Protein AF-A0AAP6ZP19-F1 (afdb_monomer)

Secondary structure (DSSP, 8-state):
---EEESS-SS---TTGGG-S-GGGSEEEEE-SS-EEEE-TT-S--SHHHHHHHHHHHH-GGGTT-HHHHHHHHIIIIIHHHT--TTTTTTS---HHHHHHHHHHHHHHHHH--SS-HHHHHHHHHHHHHHHT-S--TTS-GGGSPPSEEE-TTT--EEEEEE-GGGTT-SEEEEETTTTEEEEE-TTS-EEEEE-S------S--------------------------------GGG-TT------EEEEEEEE-TTSSEEEEEEEESSPPPP-SS-BSS-SSEEEEEETT--TT-SS--------S---B-----SS-SS----PPPPPPP------EEEE-TTEEEEEEETTTTEEEEEEP-TTSTT--EEEEEETTT-PEEEEEEEPPTTEEEEEE-TTSSEEEEEESSTTSPPEEEETTT-PBPPPPS---EEEEEEEGGGEEEEEETTTTEEEEEESSTT--EEEEEE-SS--SEEEE-TTSSEEEEE-SSEEEEEETTTTEEEEEEE---TTEEEEEE-SSEEEEEETTEEEEEE-S--EEEHHHHHHHH--HHHHHHHHTSTT---SSEEHHHHHHHTT--HHHHHTTTTPEEEEESTT--SGGG--EEEEEEEETTEEEEEEEE-

pLDDT: mean 80.72, std 18.8, range [23.02, 97.94]

Mean predicted aligned error: 10.35 Å

Foldseek 3Di:
DQKFFCQLVLLDCDPLRSLQQCSLLG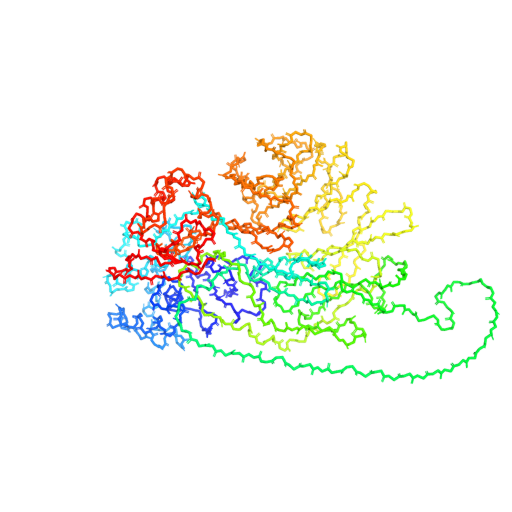KIWDDDPQFIWIAGSPFPDTALLNLQLQLCLLFPQQQLNDSQSSQVVCCVQACVLEVWRSNCCSVPNTDPVLRVQLRVLSSLLSVQPPEPRSSQSSNLSVVVCSVVSHSHCVVPRSNPDDDLKDFQFLQDKFKFWDFDLQLLAWLEWEAQQNNRKIWTQGPLRAIDIAHQSADFDDDDDDDDDDDDDDDDDDDDDDDDDDDDDDDDDDDDLVDDDPPDAQLAWDWRYWYDASNRFKIKTFIAGPDDFDADPFFDPDGLGGIWIWTPLDPPRHPPPDDDNPPDPDHRYDNHHGLRFHHRHDPDDRPDRDPDPRPGAGRDGNFWDDKADLNLVQKIWTWGQNPDDDQAIKIWIARNRRRHTDPAIDHDDPQFDDWEAALNRQWIWTDGPPQADFIWIAGRVRRDTDQGAPHGQFPDWEQAAPQKIWTFHQPQQKIFIWHPDNPIDGPEMDHDPHGFPDKYAASNRQWIWTDDQFWIFIAGNVVRGGSDIDTDHCVQWDDWDHHPFKIWTDGSGIIMIMGNGSLMHRLQRSLLSSDHLVLQVLQQPFPPDDQAKAWQLVSCVRSPRDNVVSVSGRQKIKHFPPSPDGGSVRTQKIWIWGDDPRDIDIRIGGD

Radius of gyration: 27.31 Å; Cα contacts (8 Å, |Δi|>4): 1460; chains: 1; bounding box: 87×60×71 Å

Structure (mmCIF, N/CA/C/O backbone):
data_AF-A0AAP6ZP19-F1
#
_entry.id   AF-A0AAP6ZP19-F1
#
loop_
_atom_site.group_PDB
_atom_site.id
_atom_site.type_symbol
_atom_site.label_atom_id
_atom_site.label_alt_id
_atom_site.label_comp_id
_atom_site.label_asym_id
_atom_site.label_entity_id
_atom_site.label_seq_id
_atom_site.pdbx_PDB_ins_code
_atom_site.Cartn_x
_atom_site.Cartn_y
_atom_site.Cartn_z
_atom_site.occupancy
_atom_site.B_iso_or_equiv
_atom_site.auth_seq_id
_atom_site.auth_comp_id
_atom_site.auth_asym_id
_atom_site.auth_atom_id
_atom_site.pdbx_PDB_model_num
ATOM 1 N N . MET A 1 1 ? -20.876 -13.051 -11.723 1.00 56.28 1 MET A N 1
ATOM 2 C CA . MET A 1 1 ? -20.002 -12.060 -11.061 1.00 56.28 1 MET A CA 1
ATOM 3 C C . MET A 1 1 ? -18.758 -12.800 -10.608 1.00 56.28 1 MET A C 1
ATOM 5 O O . MET A 1 1 ? -18.914 -13.893 -10.078 1.00 56.28 1 MET A O 1
ATOM 9 N N . ALA A 1 2 ? -17.564 -12.291 -10.911 1.00 72.38 2 ALA A N 1
ATOM 10 C CA . ALA A 1 2 ? -16.316 -12.938 -10.509 1.00 72.38 2 ALA A CA 1
ATOM 11 C C . ALA A 1 2 ? -15.982 -12.556 -9.059 1.00 72.38 2 ALA A C 1
ATOM 13 O O . ALA A 1 2 ? -16.102 -11.386 -8.704 1.00 72.38 2 ALA A O 1
ATOM 14 N N . SER A 1 3 ? -15.600 -13.534 -8.235 1.00 81.25 3 SER A N 1
ATOM 15 C CA . SER A 1 3 ? -15.032 -13.285 -6.906 1.00 81.25 3 SER A CA 1
ATOM 16 C C . SER A 1 3 ? -13.611 -12.753 -7.032 1.00 81.25 3 SER A C 1
ATOM 18 O O . SER A 1 3 ? -12.877 -13.224 -7.901 1.00 81.25 3 SER A O 1
ATOM 20 N N . CYS A 1 4 ? -13.193 -11.878 -6.127 1.00 86.94 4 CYS A N 1
ATOM 21 C CA . CYS A 1 4 ? -11.792 -11.482 -5.988 1.00 86.94 4 CYS A CA 1
ATOM 22 C C . CYS A 1 4 ? -11.249 -11.783 -4.596 1.00 86.94 4 CYS A C 1
ATOM 24 O O . CYS A 1 4 ? -12.026 -12.026 -3.669 1.00 86.94 4 CYS A O 1
ATOM 26 N N . ALA A 1 5 ? -9.920 -11.814 -4.493 1.00 82.81 5 ALA A N 1
ATOM 27 C CA . ALA A 1 5 ? -9.209 -11.894 -3.228 1.00 82.81 5 ALA A CA 1
ATOM 28 C C . ALA A 1 5 ? -9.204 -10.498 -2.589 1.00 82.81 5 ALA A C 1
ATOM 30 O O . ALA A 1 5 ? -8.562 -9.608 -3.115 1.00 82.81 5 ALA A O 1
ATOM 31 N N . ASP A 1 6 ? -9.947 -10.314 -1.506 1.00 82.25 6 ASP A N 1
ATOM 32 C CA . ASP A 1 6 ? -9.951 -9.102 -0.677 1.00 82.25 6 ASP A CA 1
ATOM 33 C C . ASP A 1 6 ? -8.736 -9.191 0.257 1.00 82.25 6 ASP A C 1
ATOM 35 O O . ASP A 1 6 ? -8.810 -9.764 1.349 1.00 82.25 6 ASP A O 1
ATOM 39 N N . THR A 1 7 ? -7.566 -8.814 -0.261 1.00 78.50 7 THR A N 1
ATOM 40 C CA . THR A 1 7 ? -6.268 -9.138 0.354 1.00 78.50 7 THR A CA 1
ATOM 41 C C . THR A 1 7 ? -5.864 -8.163 1.446 1.00 78.50 7 THR A C 1
ATOM 43 O O . THR A 1 7 ? -5.177 -8.557 2.389 1.00 78.50 7 THR A O 1
ATOM 46 N N . ASP A 1 8 ? -6.304 -6.914 1.337 1.00 76.62 8 ASP A N 1
ATOM 47 C CA . ASP A 1 8 ? -6.126 -5.866 2.342 1.00 76.62 8 ASP A CA 1
ATOM 48 C C . ASP A 1 8 ? -7.353 -5.707 3.260 1.00 76.62 8 ASP A C 1
ATOM 50 O O . ASP A 1 8 ? -7.314 -4.931 4.223 1.00 76.62 8 ASP A O 1
ATOM 54 N N . LEU A 1 9 ? -8.396 -6.509 3.008 1.00 79.69 9 LEU A N 1
ATOM 55 C CA . LEU A 1 9 ? -9.633 -6.596 3.775 1.00 79.69 9 LEU A CA 1
ATOM 56 C C . LEU A 1 9 ? -10.429 -5.289 3.770 1.00 79.69 9 LEU A C 1
ATOM 58 O O . LEU A 1 9 ? -11.213 -5.049 4.684 1.00 79.69 9 LEU A O 1
ATOM 62 N N . ASP A 1 10 ? -10.229 -4.412 2.790 1.00 78.31 10 ASP A N 1
ATOM 63 C CA . ASP A 1 10 ? -10.921 -3.128 2.735 1.00 78.31 10 ASP A CA 1
ATOM 64 C C . ASP A 1 10 ? -12.354 -3.220 2.194 1.00 78.31 10 ASP A C 1
ATOM 66 O O . ASP A 1 10 ? -13.125 -2.258 2.280 1.00 78.31 10 ASP A O 1
ATOM 70 N N . GLY A 1 11 ? -12.757 -4.399 1.710 1.00 81.44 11 GLY A N 1
ATOM 71 C CA . GLY A 1 11 ? -14.076 -4.615 1.135 1.00 81.44 11 GLY A CA 1
ATOM 72 C C . GLY A 1 11 ? -14.269 -3.933 -0.217 1.00 81.44 11 GLY A C 1
ATOM 73 O O . GLY A 1 11 ? -15.417 -3.744 -0.635 1.00 81.44 11 GLY A O 1
ATOM 74 N N . SER A 1 12 ? -13.176 -3.573 -0.889 1.00 84.88 12 SER A N 1
ATOM 75 C CA . SER A 1 12 ? -13.105 -2.979 -2.216 1.00 84.88 12 SER A CA 1
ATOM 76 C C . SER A 1 12 ? -12.223 -3.828 -3.124 1.00 84.88 12 SER A C 1
ATOM 78 O O . SER A 1 12 ? -11.058 -4.081 -2.888 1.00 84.88 12 SER A O 1
ATOM 80 N N . CYS A 1 13 ? -12.785 -4.239 -4.253 1.00 85.25 13 CYS A N 1
ATOM 81 C CA . CYS A 1 13 ? -12.105 -5.161 -5.149 1.00 85.25 13 CYS A CA 1
ATOM 82 C C . CYS A 1 13 ? -11.262 -4.412 -6.191 1.00 85.25 13 CYS A C 1
ATOM 84 O O . CYS A 1 13 ? -11.792 -3.994 -7.237 1.00 85.25 13 CYS A O 1
ATOM 86 N N . SER A 1 14 ? -9.960 -4.261 -5.946 1.00 82.06 14 SER A N 1
ATOM 87 C CA . SER A 1 14 ? -9.054 -3.601 -6.891 1.00 82.06 14 SER A CA 1
ATOM 88 C C . SER A 1 14 ? -8.878 -4.398 -8.197 1.00 82.06 14 SER A C 1
ATOM 90 O O . SER A 1 14 ? -9.223 -5.577 -8.315 1.00 82.06 14 SER A O 1
ATOM 92 N N . ASN A 1 15 ? -8.338 -3.755 -9.240 1.00 82.88 15 ASN A N 1
ATOM 93 C CA . ASN A 1 15 ? -8.039 -4.451 -10.499 1.00 82.88 15 ASN A CA 1
ATOM 94 C C . ASN A 1 15 ? -6.910 -5.479 -10.356 1.00 82.88 15 ASN A C 1
ATOM 96 O O . ASN A 1 15 ? -6.880 -6.438 -11.126 1.00 82.88 15 ASN A O 1
ATOM 100 N N . TYR A 1 16 ? -6.012 -5.298 -9.387 1.00 84.75 16 TYR A N 1
ATOM 101 C CA . TYR A 1 16 ? -4.920 -6.229 -9.122 1.00 84.75 16 TYR A CA 1
ATOM 102 C C . TYR A 1 16 ? -5.406 -7.472 -8.375 1.00 84.75 16 TYR A C 1
ATOM 104 O O . TYR A 1 16 ? -5.093 -8.591 -8.772 1.00 84.75 16 TYR A O 1
ATOM 112 N N . GLU A 1 17 ? -6.276 -7.304 -7.387 1.00 85.31 17 GLU A N 1
ATOM 113 C CA . GLU A 1 17 ? -6.862 -8.404 -6.609 1.00 85.31 17 GLU A CA 1
ATOM 114 C C . GLU A 1 17 ? -7.722 -9.369 -7.428 1.00 85.31 17 GLU A C 1
ATOM 116 O O . GLU A 1 17 ? -7.786 -10.569 -7.148 1.00 85.31 17 GLU A O 1
ATOM 121 N N . LYS A 1 18 ? -8.353 -8.876 -8.500 1.00 85.00 18 LYS A N 1
ATOM 122 C CA . LYS A 1 18 ? -9.081 -9.717 -9.467 1.00 85.00 18 LYS A CA 1
ATOM 123 C C . LYS A 1 18 ? -8.168 -10.685 -10.225 1.00 85.00 18 LYS A C 1
ATOM 125 O O . LYS A 1 18 ? -8.668 -11.652 -10.791 1.00 85.00 18 LYS A O 1
ATOM 130 N N . GLN A 1 19 ? -6.862 -10.422 -10.263 1.00 80.38 19 GLN A N 1
ATOM 131 C CA . GLN A 1 19 ? -5.875 -11.237 -10.978 1.00 80.38 19 GLN A CA 1
ATOM 132 C C . GLN A 1 19 ? -5.200 -12.285 -10.081 1.00 80.38 19 GLN A C 1
ATOM 134 O O . GLN A 1 19 ? -4.398 -13.088 -10.563 1.00 80.38 19 GLN A O 1
ATOM 139 N N . VAL A 1 20 ? -5.540 -12.326 -8.788 1.00 77.00 20 VAL A N 1
ATOM 140 C CA . VAL A 1 20 ? -5.060 -13.366 -7.874 1.00 77.00 20 VAL A CA 1
ATOM 141 C C . VAL A 1 20 ? -5.710 -14.697 -8.250 1.00 77.00 20 VAL A C 1
ATOM 143 O O . VAL A 1 20 ? -6.898 -14.923 -8.025 1.00 77.00 20 VAL A O 1
ATOM 146 N N . ALA A 1 21 ? -4.915 -15.605 -8.816 1.00 68.25 21 ALA A N 1
ATOM 147 C CA . ALA A 1 21 ? -5.394 -16.910 -9.270 1.00 68.25 21 ALA A CA 1
ATOM 148 C C . ALA A 1 21 ? -5.828 -17.822 -8.106 1.00 68.25 21 ALA A C 1
ATOM 150 O O . ALA A 1 21 ? -6.739 -18.635 -8.256 1.00 68.25 21 ALA A O 1
ATOM 151 N N . VAL A 1 22 ? -5.184 -17.686 -6.940 1.00 67.19 22 VAL A N 1
ATOM 152 C CA . VAL A 1 22 ? -5.427 -18.521 -5.753 1.00 67.19 22 VAL A CA 1
ATOM 153 C C . VAL A 1 22 ? -6.184 -17.726 -4.696 1.00 67.19 22 VAL A C 1
ATOM 155 O O . VAL A 1 22 ? -5.625 -17.285 -3.696 1.00 67.19 22 VAL A O 1
ATOM 158 N N . THR A 1 23 ? -7.486 -17.553 -4.907 1.00 66.81 23 THR A N 1
ATOM 159 C CA . THR A 1 23 ? -8.343 -16.814 -3.965 1.00 66.81 23 THR A CA 1
ATOM 160 C C . THR A 1 23 ? -8.633 -17.585 -2.677 1.00 66.81 23 THR A C 1
ATOM 162 O O . THR A 1 23 ? -9.008 -16.977 -1.686 1.00 66.81 23 THR A O 1
ATOM 165 N N . SER A 1 24 ? -8.427 -18.907 -2.641 1.00 62.12 24 SER A N 1
ATOM 166 C CA . SER A 1 24 ? -8.661 -19.736 -1.445 1.00 62.12 24 SER A CA 1
ATOM 167 C C . SER A 1 24 ? -7.721 -19.428 -0.276 1.00 62.12 24 SER A C 1
ATOM 169 O O . SER A 1 24 ? -7.979 -19.856 0.841 1.00 62.12 24 SER A O 1
ATOM 171 N N . GLY A 1 25 ? -6.601 -18.744 -0.530 1.00 69.31 25 GLY A N 1
ATOM 172 C CA . GLY A 1 25 ? -5.664 -18.316 0.512 1.00 69.31 25 GLY A CA 1
ATOM 173 C C . GLY A 1 25 ? -6.004 -16.966 1.142 1.00 69.31 25 GLY A C 1
ATOM 174 O O . GLY A 1 25 ? -5.326 -16.564 2.083 1.00 69.31 25 GLY A O 1
ATOM 175 N N . TYR A 1 26 ? -7.022 -16.276 0.629 1.00 77.56 26 TYR A N 1
ATOM 176 C CA . TYR A 1 26 ? -7.378 -14.914 1.009 1.00 77.56 26 TYR A CA 1
ATOM 177 C C . TYR A 1 26 ? -8.866 -14.824 1.321 1.00 77.56 26 TYR A C 1
ATOM 179 O O . TYR A 1 26 ? -9.659 -15.661 0.883 1.00 77.56 26 TYR A O 1
ATOM 187 N N . SER A 1 27 ? -9.259 -13.795 2.067 1.00 84.38 27 SER A N 1
ATOM 188 C CA . SER A 1 27 ? -10.669 -13.432 2.131 1.00 84.38 27 SER A CA 1
ATOM 189 C C . SER A 1 27 ? -11.177 -13.117 0.729 1.00 84.38 27 SER A C 1
ATOM 191 O O . SER A 1 27 ? -10.424 -12.722 -0.160 1.00 84.38 27 SER A O 1
ATOM 193 N N . ARG A 1 28 ? -12.460 -13.374 0.494 1.00 87.38 28 ARG A N 1
ATOM 194 C CA . ARG A 1 28 ? -13.063 -13.258 -0.833 1.00 87.38 28 ARG A CA 1
ATOM 195 C C . ARG A 1 28 ? -14.246 -12.326 -0.782 1.00 87.38 28 ARG A C 1
ATOM 197 O O . ARG A 1 28 ? -15.018 -12.381 0.175 1.00 87.38 28 ARG A O 1
ATOM 204 N N . MET A 1 29 ? -14.433 -11.550 -1.841 1.00 90.44 29 MET A N 1
ATOM 205 C CA . MET A 1 29 ? -15.556 -10.627 -1.938 1.00 90.44 29 MET A CA 1
ATOM 206 C C . MET A 1 29 ? -16.238 -10.632 -3.307 1.00 90.44 29 MET A C 1
ATOM 208 O O . MET A 1 29 ? -15.642 -10.991 -4.327 1.00 90.44 29 MET A O 1
ATOM 212 N N . ILE A 1 30 ? -17.511 -10.230 -3.310 1.00 91.62 30 ILE A N 1
ATOM 213 C CA . ILE A 1 30 ? -18.339 -9.974 -4.493 1.00 91.62 30 ILE A CA 1
ATOM 214 C C . ILE A 1 30 ? -19.225 -8.754 -4.202 1.00 91.62 30 ILE A C 1
ATOM 216 O O . ILE A 1 30 ? -19.897 -8.715 -3.175 1.00 91.62 30 ILE A O 1
ATOM 220 N N . ASP A 1 31 ? -19.298 -7.797 -5.128 1.00 90.62 31 ASP A N 1
ATOM 221 C CA . ASP A 1 31 ? -20.371 -6.793 -5.137 1.00 90.62 31 ASP A CA 1
ATOM 222 C C . ASP A 1 31 ? -21.607 -7.374 -5.835 1.00 90.62 31 ASP A C 1
ATOM 224 O O . ASP A 1 31 ? -21.589 -7.627 -7.040 1.00 90.62 31 ASP A O 1
ATOM 228 N N . ALA A 1 32 ? -22.678 -7.600 -5.072 1.00 90.38 32 ALA A N 1
ATOM 229 C CA . ALA A 1 32 ? -23.959 -8.090 -5.559 1.00 90.38 32 ALA A CA 1
ATOM 230 C C . ALA A 1 32 ? -24.995 -6.953 -5.630 1.00 90.38 32 ALA A C 1
ATOM 232 O O . ALA A 1 32 ? -25.891 -6.847 -4.789 1.00 90.38 32 ALA A O 1
ATOM 233 N N . ASN A 1 33 ? -24.908 -6.121 -6.672 1.00 88.69 33 ASN A N 1
ATOM 234 C CA . ASN A 1 33 ? -25.826 -5.001 -6.939 1.00 88.69 33 ASN A CA 1
ATOM 235 C C . ASN A 1 33 ? -25.893 -3.957 -5.801 1.00 88.69 33 ASN A C 1
ATOM 237 O O . ASN A 1 33 ? -26.987 -3.499 -5.426 1.00 88.69 33 ASN A O 1
ATOM 241 N N . GLY A 1 34 ? -24.729 -3.563 -5.279 1.00 88.38 34 GLY A N 1
ATOM 242 C CA . GLY A 1 34 ? -24.568 -2.571 -4.213 1.00 88.38 34 GLY A CA 1
ATOM 243 C C . GLY A 1 34 ? -24.573 -3.162 -2.804 1.00 88.38 34 GLY A C 1
ATOM 244 O O . GLY A 1 34 ? -24.556 -2.419 -1.830 1.00 88.38 34 GLY A O 1
ATOM 245 N N . ALA A 1 35 ? -24.625 -4.486 -2.680 1.00 91.94 35 ALA A N 1
ATOM 246 C CA . ALA A 1 35 ? -24.409 -5.184 -1.423 1.00 91.94 35 ALA A CA 1
ATOM 247 C C . ALA A 1 35 ? -23.089 -5.941 -1.505 1.00 91.94 35 ALA A C 1
ATOM 249 O O . ALA A 1 35 ? -22.943 -6.885 -2.285 1.00 91.94 35 ALA A O 1
ATOM 250 N N . ILE A 1 36 ? -22.137 -5.513 -0.684 1.00 93.38 36 ILE A N 1
ATOM 251 C CA . ILE A 1 36 ? -20.827 -6.139 -0.599 1.00 93.38 36 ILE A CA 1
ATOM 252 C C . ILE A 1 36 ? -20.957 -7.432 0.206 1.00 93.38 36 ILE A C 1
ATOM 254 O O . ILE A 1 36 ? -21.366 -7.420 1.369 1.00 93.38 36 ILE A O 1
ATOM 258 N N . LEU A 1 37 ? -20.647 -8.555 -0.439 1.00 93.62 37 LEU A N 1
ATOM 259 C CA . LEU A 1 37 ? -20.644 -9.879 0.166 1.00 93.62 37 LEU A CA 1
ATOM 260 C C . LEU A 1 37 ? -19.218 -10.351 0.353 1.00 93.62 37 LEU A C 1
ATOM 262 O O . LEU A 1 37 ? -18.432 -10.287 -0.590 1.00 93.62 37 LEU A O 1
ATOM 266 N N . THR A 1 38 ? -18.904 -10.864 1.536 1.00 91.81 38 THR A N 1
ATOM 267 C CA . THR A 1 38 ? -17.556 -11.319 1.860 1.00 91.81 38 THR A CA 1
ATOM 268 C C . THR A 1 38 ? -17.549 -12.696 2.512 1.00 91.81 38 THR A C 1
ATOM 270 O O . THR A 1 38 ? -18.565 -13.230 2.970 1.00 91.81 38 THR A O 1
ATOM 273 N N . SER A 1 39 ? -16.381 -13.322 2.481 1.00 88.94 39 SER A N 1
ATOM 274 C CA . SER A 1 39 ? -16.115 -14.624 3.073 1.00 88.94 39 SER A CA 1
ATOM 275 C C . SER A 1 39 ? -14.689 -14.644 3.606 1.00 88.94 39 SER A C 1
ATOM 277 O O . SER A 1 39 ? -13.784 -14.253 2.866 1.00 88.94 39 SER A O 1
ATOM 279 N N . PRO A 1 40 ? -14.456 -15.202 4.803 1.00 86.81 40 PRO A N 1
ATOM 280 C CA . PRO A 1 40 ? -13.123 -15.602 5.237 1.00 86.81 40 PRO A CA 1
ATOM 281 C C . PRO A 1 40 ? -12.495 -16.590 4.245 1.00 86.81 40 PRO A C 1
ATOM 283 O O . PRO A 1 40 ? -13.223 -17.310 3.549 1.00 86.81 40 PRO A O 1
ATOM 286 N N . ALA A 1 41 ? -11.162 -16.660 4.227 1.00 79.81 41 ALA A N 1
ATOM 287 C CA . ALA A 1 41 ? -10.396 -17.570 3.367 1.00 79.81 41 ALA A CA 1
ATOM 288 C C . ALA A 1 41 ? -10.751 -19.052 3.574 1.00 79.81 41 ALA A C 1
ATOM 290 O O . ALA A 1 41 ? -10.821 -19.827 2.624 1.00 79.81 41 ALA A O 1
ATOM 291 N N . GLU A 1 42 ? -11.006 -19.442 4.824 1.00 77.94 42 GLU A N 1
ATOM 292 C CA . GLU A 1 42 ? -11.289 -20.827 5.212 1.00 77.94 42 GLU A CA 1
ATOM 293 C C . GLU A 1 42 ? -12.693 -21.319 4.835 1.00 77.94 42 GLU A C 1
ATOM 295 O O . GLU A 1 42 ? -12.940 -22.525 4.829 1.00 77.94 42 GLU A O 1
ATOM 300 N N . LEU A 1 43 ? -13.608 -20.414 4.477 1.00 83.12 43 LEU A N 1
ATOM 301 C CA . LEU A 1 43 ? -14.937 -20.787 3.999 1.00 83.12 43 LEU A CA 1
ATOM 302 C C . LEU A 1 43 ? -14.946 -20.871 2.475 1.00 83.12 43 LEU A C 1
ATOM 304 O O . LEU A 1 43 ? -14.302 -20.078 1.798 1.00 83.12 43 LEU A O 1
ATOM 308 N N . SER A 1 44 ? -15.712 -21.812 1.917 1.00 80.12 44 SER A N 1
ATOM 309 C CA . SER A 1 44 ? -15.809 -22.020 0.463 1.00 80.12 44 SER A CA 1
ATOM 310 C C . SER A 1 44 ? -16.928 -21.205 -0.194 1.00 80.12 44 SER A C 1
ATOM 312 O O . SER A 1 44 ? -16.830 -20.862 -1.375 1.00 80.12 44 SER A O 1
ATOM 314 N N . ILE A 1 45 ? -17.927 -20.774 0.577 1.00 86.81 45 ILE A N 1
ATOM 315 C CA . ILE A 1 45 ? -19.124 -20.066 0.105 1.00 86.81 45 ILE A CA 1
ATOM 316 C C . ILE A 1 45 ? -18.996 -18.554 0.337 1.00 86.81 45 ILE A C 1
ATOM 318 O O . ILE A 1 45 ? -18.533 -18.134 1.387 1.00 86.81 45 ILE A O 1
ATOM 322 N N . ILE A 1 46 ? -19.448 -17.741 -0.625 1.00 89.94 46 ILE A N 1
ATOM 323 C CA . ILE A 1 46 ? -19.668 -16.296 -0.447 1.00 89.94 46 ILE A CA 1
ATOM 324 C C . ILE A 1 46 ? -21.181 -16.063 -0.434 1.00 89.94 46 ILE A C 1
ATOM 326 O O . ILE A 1 46 ? -21.874 -16.364 -1.407 1.00 89.94 46 ILE A O 1
ATOM 330 N N . SER A 1 47 ? -21.711 -15.581 0.684 1.00 92.38 47 SER A N 1
ATOM 331 C CA . SER A 1 47 ? -23.139 -15.361 0.907 1.00 92.38 47 SER A CA 1
ATOM 332 C C . SER A 1 47 ? -23.376 -14.237 1.920 1.00 92.38 47 SER A C 1
ATOM 334 O O . SER A 1 47 ? -22.461 -13.869 2.653 1.00 92.38 47 SER A O 1
ATOM 336 N N . PRO A 1 48 ? -24.614 -13.733 2.049 1.00 94.12 48 PRO A N 1
ATOM 337 C CA . PRO A 1 48 ? -24.944 -12.734 3.066 1.00 94.12 48 PRO A CA 1
ATOM 338 C C . PRO A 1 48 ? -24.621 -13.188 4.493 1.00 94.12 48 PRO A C 1
ATOM 340 O O . PRO A 1 48 ? -24.194 -12.383 5.313 1.00 94.12 48 PRO A O 1
ATOM 343 N N . PHE A 1 49 ? -24.767 -14.479 4.796 1.00 94.81 49 PHE A N 1
ATOM 344 C CA . PHE A 1 49 ? -24.461 -15.006 6.125 1.00 94.81 49 PHE A CA 1
ATOM 345 C C . PHE A 1 49 ? -22.962 -15.146 6.372 1.00 94.81 49 PHE A C 1
ATOM 347 O O . PHE A 1 49 ? -22.501 -14.810 7.462 1.00 94.81 49 PHE A O 1
ATOM 354 N N . THR A 1 50 ? -22.185 -15.570 5.369 1.00 93.25 50 THR A N 1
ATOM 355 C CA . THR A 1 50 ? -20.720 -15.582 5.497 1.00 93.25 50 THR A CA 1
ATOM 356 C C . THR A 1 50 ? -20.169 -14.168 5.630 1.00 93.25 50 THR A C 1
ATOM 358 O O . THR A 1 50 ? -19.187 -13.999 6.338 1.00 93.25 50 THR A O 1
ATOM 361 N N . THR A 1 51 ? -20.837 -13.153 5.066 1.00 94.50 51 THR A N 1
ATOM 362 C CA . THR A 1 51 ? -20.513 -11.738 5.304 1.00 94.50 51 THR A CA 1
ATOM 363 C C . THR A 1 51 ? -20.668 -11.365 6.779 1.00 94.50 51 THR A C 1
ATOM 365 O O . THR A 1 51 ? -19.801 -10.696 7.330 1.00 94.50 51 THR A O 1
ATOM 368 N N . LEU A 1 52 ? -21.733 -11.821 7.454 1.00 95.00 52 LEU A N 1
ATOM 369 C CA . LEU A 1 52 ? -21.904 -11.573 8.893 1.00 95.00 52 LEU A CA 1
ATOM 370 C C . LEU A 1 52 ? -20.855 -12.316 9.727 1.00 95.00 52 LEU A C 1
ATOM 372 O O . LEU A 1 52 ? -20.285 -11.732 10.647 1.00 95.00 52 LEU A O 1
ATOM 376 N N . LEU A 1 53 ? -20.562 -13.579 9.382 1.00 93.12 53 LEU A N 1
ATOM 377 C CA . LEU A 1 53 ? -19.477 -14.336 10.015 1.00 93.12 53 LEU A CA 1
ATOM 378 C C . LEU A 1 53 ? -18.138 -13.612 9.843 1.00 93.12 53 LEU A C 1
ATOM 380 O O . LEU A 1 53 ? -17.402 -13.457 10.813 1.00 93.12 53 LEU A O 1
ATOM 384 N N . HIS A 1 54 ? -17.845 -13.140 8.629 1.00 90.88 54 HIS A N 1
ATOM 385 C CA . HIS A 1 54 ? -16.627 -12.406 8.318 1.00 90.88 54 HIS A CA 1
ATOM 386 C C . HIS A 1 54 ? -16.565 -11.086 9.083 1.00 90.88 54 HIS A C 1
ATOM 388 O O . HIS A 1 54 ? -15.530 -10.756 9.643 1.00 90.88 54 HIS A O 1
ATOM 394 N N . SER A 1 55 ? -17.681 -10.365 9.188 1.00 91.12 55 SER A N 1
ATOM 395 C CA . SER A 1 55 ? -17.766 -9.131 9.964 1.00 91.12 55 SER A CA 1
ATOM 396 C C . SER A 1 55 ? -17.515 -9.367 11.455 1.00 91.12 55 SER A C 1
ATOM 398 O O . SER A 1 55 ? -16.782 -8.604 12.070 1.00 91.12 55 SER A O 1
ATOM 400 N N . GLU A 1 56 ? -18.071 -10.409 12.078 1.00 90.44 56 GLU A N 1
ATOM 401 C CA . GLU A 1 56 ? -17.755 -10.713 13.487 1.00 90.44 56 GLU A CA 1
ATOM 402 C C . GLU A 1 56 ? -16.324 -11.214 13.659 1.00 90.44 56 GLU A C 1
ATOM 404 O O . GLU A 1 56 ? -15.658 -10.852 14.632 1.00 90.44 56 GLU A O 1
ATOM 409 N N . MET A 1 57 ? -15.827 -11.999 12.704 1.00 87.50 57 MET A N 1
ATOM 410 C CA . MET A 1 57 ? -14.429 -12.407 12.662 1.00 87.50 57 MET A CA 1
ATOM 411 C C . MET A 1 57 ? -13.540 -11.167 12.651 1.00 87.50 57 MET A C 1
ATOM 413 O O . MET A 1 57 ? -12.653 -11.051 13.483 1.00 87.50 57 MET A O 1
ATOM 417 N N . LEU A 1 58 ? -13.836 -10.199 11.788 1.00 83.81 58 LEU A N 1
ATOM 418 C CA . LEU A 1 58 ? -13.045 -8.994 11.608 1.00 83.81 58 LEU A CA 1
ATOM 419 C C . LEU A 1 58 ? -13.278 -7.932 12.669 1.00 83.81 58 LEU A C 1
ATOM 421 O O . LEU A 1 58 ? -12.369 -7.156 12.866 1.00 83.81 58 LEU A O 1
ATOM 425 N N . TYR A 1 59 ? -14.424 -7.840 13.348 1.00 84.12 59 TYR A N 1
ATOM 426 C CA . TYR A 1 59 ? -14.751 -6.675 14.191 1.00 84.12 59 TYR A CA 1
ATOM 427 C C . TYR A 1 59 ? -15.140 -6.989 15.640 1.00 84.12 59 TYR A C 1
ATOM 429 O O . TYR A 1 59 ? -15.268 -6.067 16.450 1.00 84.12 59 TYR A O 1
ATOM 437 N N . ASN A 1 60 ? -15.317 -8.252 16.021 1.00 84.81 60 ASN A N 1
ATOM 438 C CA . ASN A 1 60 ? -15.638 -8.604 17.399 1.00 84.81 60 ASN A CA 1
ATOM 439 C C . ASN A 1 60 ? -14.396 -9.097 18.161 1.00 84.81 60 ASN A C 1
ATOM 441 O O . ASN A 1 60 ? -14.020 -10.258 18.025 1.00 84.81 60 ASN A O 1
ATOM 445 N N . PRO A 1 61 ? -13.794 -8.288 19.056 1.00 78.00 61 PRO A N 1
ATOM 446 C CA . PRO A 1 61 ? -12.568 -8.682 19.753 1.00 78.00 61 PRO A CA 1
ATOM 447 C C . PRO A 1 61 ? -12.710 -9.983 20.563 1.00 78.00 61 PRO A C 1
ATOM 449 O O . PRO A 1 61 ? -11.711 -10.662 20.794 1.00 78.00 61 PRO A O 1
ATOM 452 N N . SER A 1 62 ? -13.932 -10.364 20.951 1.00 79.56 62 SER A N 1
ATOM 453 C CA . SER A 1 62 ? -14.217 -11.609 21.672 1.00 79.56 62 SER A CA 1
ATOM 454 C C . SER A 1 62 ? -14.108 -12.870 20.802 1.00 79.56 62 SER A C 1
ATOM 456 O O . SER A 1 62 ? -13.985 -13.970 21.343 1.00 79.56 62 SER A O 1
ATOM 458 N N . THR A 1 63 ? -14.146 -12.748 19.470 1.00 81.62 63 THR A N 1
ATOM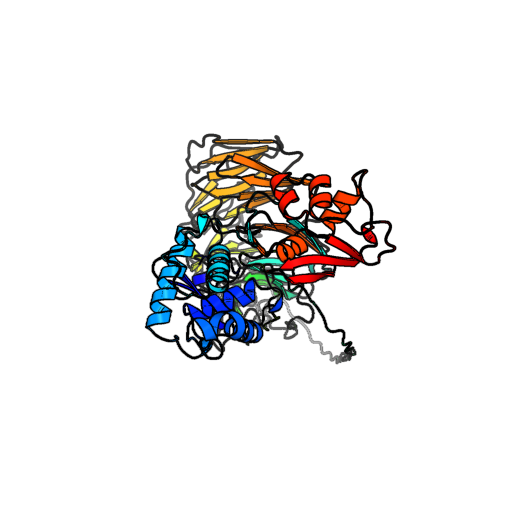 459 C CA . THR A 1 63 ? -14.000 -13.890 18.549 1.00 81.62 63 THR A CA 1
ATOM 460 C C . THR A 1 63 ? -12.542 -14.197 18.238 1.00 81.62 63 THR A C 1
ATOM 462 O O . THR A 1 63 ? -12.258 -15.280 17.733 1.00 81.62 63 THR A O 1
ATOM 465 N N . SER A 1 64 ? -11.610 -13.289 18.555 1.00 77.12 64 SER A N 1
ATOM 466 C CA . SER A 1 64 ? -10.177 -13.451 18.255 1.00 77.12 64 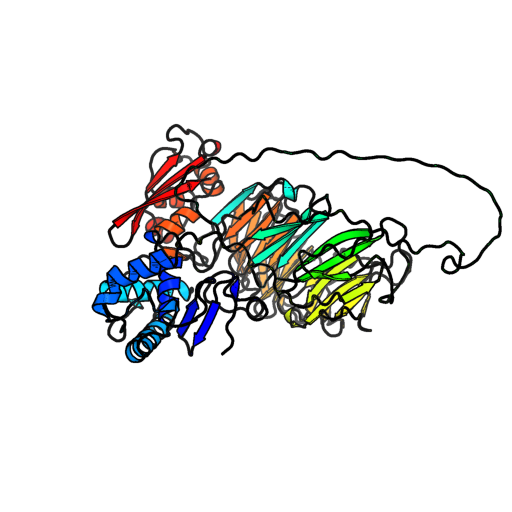SER A CA 1
ATOM 467 C C . SER A 1 64 ? -9.936 -13.875 16.794 1.00 77.12 64 SER A C 1
ATOM 469 O O . SER A 1 64 ? -9.150 -14.785 16.549 1.00 77.12 64 SER A O 1
ATOM 471 N N . GLY A 1 65 ? -10.731 -13.322 15.866 1.00 78.25 65 GLY A N 1
ATOM 472 C CA . GLY A 1 65 ? -10.690 -13.616 14.428 1.00 78.25 65 GLY A CA 1
ATOM 473 C C . GLY A 1 65 ? -10.936 -15.068 14.034 1.00 78.25 65 GLY A C 1
ATOM 474 O O . GLY A 1 65 ? -10.605 -15.457 12.922 1.00 78.25 65 GLY A O 1
ATOM 475 N N . SER A 1 66 ? -11.546 -15.876 14.901 1.00 85.00 66 SER A N 1
ATOM 476 C CA . SER A 1 66 ? -11.964 -17.238 14.559 1.00 85.00 66 SER A CA 1
ATOM 477 C C . SER A 1 66 ? -13.365 -17.241 13.956 1.00 85.00 66 SER A C 1
ATOM 479 O O . SER A 1 66 ? -14.308 -16.689 14.542 1.00 85.00 66 SER A O 1
ATOM 481 N N . VAL A 1 67 ? -13.530 -17.929 12.824 1.00 87.75 67 VAL A N 1
ATOM 482 C CA . VAL A 1 67 ? -14.852 -18.147 12.228 1.00 87.75 67 VAL A CA 1
ATOM 483 C C . VAL A 1 67 ? -15.713 -19.008 13.142 1.00 87.75 67 VAL A C 1
ATOM 485 O O . VAL A 1 67 ? -16.864 -18.658 13.378 1.00 87.75 67 VAL A O 1
ATOM 488 N N . GLU A 1 68 ? -15.177 -20.071 13.744 1.00 89.75 68 GLU A N 1
ATOM 489 C CA . GLU A 1 68 ? -15.910 -20.928 14.686 1.00 89.75 68 GLU A CA 1
ATOM 490 C C . GLU A 1 68 ? -16.449 -20.129 15.872 1.00 89.75 68 GLU A C 1
ATOM 492 O O . GLU A 1 68 ? -17.634 -20.227 16.200 1.00 89.75 68 GLU A O 1
ATOM 497 N N . LYS A 1 69 ? -15.615 -19.287 16.494 1.00 90.88 69 LYS A N 1
ATOM 498 C CA . LYS A 1 69 ? -16.075 -18.414 17.584 1.00 90.88 69 LYS A CA 1
ATOM 499 C C . LYS A 1 69 ? -17.127 -17.416 17.097 1.00 90.88 69 LYS A C 1
ATOM 501 O O . LYS A 1 69 ? -18.077 -17.144 17.828 1.00 90.88 69 LYS A O 1
ATOM 506 N N . SER A 1 70 ? -16.998 -16.914 15.870 1.00 91.88 70 SER A N 1
ATOM 507 C CA . SER A 1 70 ? -17.974 -16.005 15.254 1.00 91.88 70 SER A CA 1
ATOM 508 C C . SER A 1 70 ? -19.323 -16.687 14.997 1.00 91.88 70 SER A C 1
ATOM 510 O O . SER A 1 70 ? -20.364 -16.107 15.304 1.00 91.88 70 SER A O 1
ATOM 512 N N . LYS A 1 71 ? -19.321 -17.945 14.531 1.00 93.69 71 LYS A N 1
ATOM 513 C CA . LYS A 1 71 ? -20.526 -18.778 14.374 1.00 93.69 71 LYS A CA 1
ATOM 514 C C . LYS A 1 71 ? -21.234 -18.977 15.710 1.00 93.69 71 LYS A C 1
ATOM 516 O O . LYS A 1 71 ? -22.426 -18.704 15.821 1.00 93.69 71 LYS A O 1
ATOM 521 N N . VAL A 1 72 ? -20.495 -19.412 16.736 1.00 94.56 72 VAL A N 1
ATOM 522 C CA . VAL A 1 72 ? -21.033 -19.629 18.091 1.00 94.56 72 VAL A CA 1
ATOM 523 C C . VAL A 1 72 ? -21.615 -18.334 18.655 1.00 94.56 72 VAL A C 1
ATOM 525 O O . VAL A 1 72 ? -22.719 -18.336 19.204 1.00 94.56 72 VAL A O 1
ATOM 528 N N . TYR A 1 73 ? -20.901 -17.221 18.483 1.00 93.56 73 TYR A N 1
ATOM 529 C CA . TYR A 1 73 ? -21.353 -15.917 18.942 1.00 93.56 73 TYR A CA 1
ATOM 530 C C . TYR A 1 73 ? -22.664 -15.504 18.262 1.00 93.56 73 TYR A C 1
ATOM 532 O O . TYR A 1 73 ? -23.657 -15.288 18.958 1.00 93.56 73 TYR A O 1
ATOM 540 N N . LEU A 1 74 ? -22.709 -15.470 16.924 1.00 95.50 74 LEU A N 1
ATOM 541 C CA . LEU A 1 74 ? -23.907 -15.078 16.169 1.00 95.50 74 LEU A CA 1
ATOM 542 C C . LEU A 1 74 ? -25.089 -16.009 16.423 1.00 95.50 74 LEU A C 1
ATOM 544 O O . LEU A 1 74 ? -26.221 -15.538 16.547 1.00 95.50 74 LEU A O 1
ATOM 548 N N . GLN A 1 75 ? -24.837 -17.307 16.597 1.00 95.56 75 GLN A N 1
ATOM 549 C CA . GLN A 1 75 ? -25.876 -18.250 16.992 1.00 95.56 75 GLN A CA 1
ATOM 550 C C . GLN A 1 75 ? -26.517 -17.861 18.332 1.00 95.56 75 GLN A C 1
ATOM 552 O O . GLN A 1 75 ? -27.739 -17.937 18.473 1.00 95.56 75 GLN A O 1
ATOM 557 N N . SER A 1 76 ? -25.704 -17.427 19.299 1.00 94.44 76 SER A N 1
ATOM 558 C CA . SER A 1 76 ? -26.164 -17.063 20.643 1.00 94.44 76 SER A CA 1
ATOM 559 C C . SER A 1 76 ? -26.905 -15.724 20.707 1.00 94.44 76 SER A C 1
ATOM 561 O O . SER A 1 76 ? -27.865 -15.608 21.466 1.00 94.44 76 SER A O 1
ATOM 563 N N . VAL A 1 77 ? -26.493 -14.725 19.916 1.00 93.62 77 VAL A N 1
ATOM 564 C CA . VAL A 1 77 ? -27.046 -13.360 20.014 1.00 93.62 77 VAL A CA 1
ATOM 565 C C . VAL A 1 77 ? -28.126 -13.055 18.980 1.00 93.62 77 VAL A C 1
ATOM 567 O O . VAL A 1 77 ? -28.945 -12.169 19.207 1.00 93.62 77 VAL A O 1
ATOM 570 N N . LEU A 1 78 ? -28.149 -13.783 17.859 1.00 94.88 78 LEU A N 1
ATOM 571 C CA . LEU A 1 78 ? -29.041 -13.494 16.735 1.00 94.88 78 LEU A CA 1
ATOM 572 C C . LEU A 1 78 ? -29.777 -14.736 16.218 1.00 94.88 78 LEU A C 1
ATOM 574 O O . LEU A 1 78 ? -30.978 -14.660 15.966 1.00 94.88 78 LEU A O 1
ATOM 578 N N . GLY A 1 79 ? -29.100 -15.885 16.107 1.00 92.62 79 GLY A N 1
ATOM 579 C CA . GLY A 1 79 ? -29.617 -17.082 15.426 1.00 92.62 79 GLY A CA 1
ATOM 580 C C . GLY A 1 79 ? -31.005 -17.538 15.884 1.00 92.62 79 GLY A C 1
ATOM 581 O O . GLY A 1 79 ? -31.905 -17.722 15.063 1.00 92.62 79 GLY A O 1
ATOM 582 N N . GLN A 1 80 ? -31.220 -17.632 17.201 1.00 89.62 80 GLN A N 1
ATOM 583 C CA . GLN A 1 80 ? -32.515 -18.042 17.768 1.00 89.62 80 GLN A CA 1
ATOM 584 C C . GLN A 1 80 ? -33.648 -17.039 17.510 1.00 89.62 80 GLN A C 1
ATOM 586 O O . GLN A 1 80 ? -34.813 -17.429 17.473 1.00 89.62 80 GLN A O 1
ATOM 591 N N . HIS A 1 81 ? -33.325 -15.759 17.332 1.00 93.31 81 HIS A N 1
ATOM 592 C CA . HIS A 1 81 ? -34.315 -14.708 17.108 1.00 93.31 81 HIS A CA 1
ATOM 593 C C . HIS A 1 81 ? -34.783 -14.644 15.655 1.00 93.31 81 HIS A C 1
ATOM 595 O O . HIS A 1 81 ? -35.944 -14.339 15.399 1.00 93.31 81 HIS A O 1
ATOM 601 N N . VAL A 1 82 ? -33.897 -14.971 14.714 1.00 92.94 82 VAL A N 1
ATOM 602 C CA . VAL A 1 82 ? -34.157 -14.831 13.274 1.00 92.94 82 VAL A CA 1
ATOM 603 C C . VAL A 1 82 ? -34.410 -16.169 12.573 1.00 92.94 82 VAL A C 1
ATOM 605 O O . VAL A 1 82 ? -34.641 -16.196 11.367 1.00 92.94 82 VAL A O 1
ATOM 608 N N . GLY A 1 83 ? -34.374 -17.282 13.315 1.00 88.06 83 GLY A N 1
ATOM 609 C CA . GLY A 1 83 ? -34.608 -18.625 12.776 1.00 88.06 83 GLY A CA 1
ATOM 610 C C . GLY A 1 83 ? -33.504 -19.104 11.829 1.00 88.06 83 GLY A C 1
ATOM 611 O O . GLY A 1 83 ? -33.778 -19.878 10.914 1.00 88.06 83 GLY A O 1
ATOM 612 N N . VAL A 1 84 ? -32.270 -18.632 12.027 1.00 90.38 84 VAL A N 1
ATOM 613 C CA . VAL A 1 84 ? -31.094 -19.008 11.230 1.00 90.38 84 VAL A CA 1
ATOM 614 C C . VAL A 1 84 ? -30.107 -19.751 12.118 1.00 90.38 84 VAL A C 1
ATOM 616 O O . VAL A 1 84 ? -29.784 -19.300 13.216 1.00 90.38 84 VAL A O 1
ATOM 619 N N . ASP A 1 85 ? -29.613 -20.882 11.625 1.00 91.56 85 ASP A N 1
ATOM 620 C CA . ASP A 1 85 ? -28.542 -21.634 12.267 1.00 91.56 85 ASP A CA 1
ATOM 621 C C . ASP A 1 85 ? -27.173 -21.176 11.743 1.00 91.56 85 ASP A C 1
ATOM 623 O O . ASP A 1 85 ? -26.669 -21.669 10.736 1.00 91.56 85 ASP A O 1
ATOM 627 N N . PHE A 1 86 ? -26.548 -20.234 12.446 1.00 91.56 86 PHE A N 1
ATOM 628 C CA . PHE A 1 86 ? -25.221 -19.717 12.111 1.00 91.56 86 PHE A CA 1
ATOM 629 C C . PHE A 1 86 ? -24.109 -20.769 12.224 1.00 91.56 86 PHE A C 1
ATOM 631 O O . PHE A 1 86 ? -22.995 -20.511 11.774 1.00 91.56 86 PHE A O 1
ATOM 638 N N . THR A 1 87 ? -24.380 -21.955 12.778 1.00 88.94 87 THR A N 1
ATOM 639 C CA . THR A 1 87 ? -23.394 -23.043 12.822 1.00 88.94 87 THR A CA 1
ATOM 640 C C . THR A 1 87 ? -23.285 -23.819 11.506 1.00 88.94 87 THR A C 1
ATOM 642 O O . THR A 1 87 ? -22.307 -24.541 11.333 1.00 88.94 87 THR A O 1
ATOM 645 N N . SER A 1 88 ? -24.231 -23.632 10.569 1.00 87.38 88 SER A N 1
ATOM 646 C CA . SER A 1 88 ? -24.299 -24.350 9.281 1.00 87.38 88 SER A CA 1
ATOM 647 C C . SER A 1 88 ? -24.432 -23.450 8.034 1.00 87.38 88 SER A C 1
ATOM 649 O O . SER A 1 88 ? -24.547 -23.935 6.902 1.00 87.38 88 SER A O 1
ATOM 651 N N . VAL A 1 89 ? -24.398 -22.124 8.201 1.00 82.62 89 VAL A N 1
ATOM 652 C CA . VAL A 1 89 ? -24.496 -21.136 7.098 1.00 82.62 89 VAL A CA 1
ATOM 653 C C . VAL A 1 89 ? -23.217 -20.997 6.261 1.00 82.62 89 VAL A C 1
ATOM 655 O O . VAL A 1 89 ? -23.179 -20.249 5.289 1.00 82.62 89 VAL A O 1
ATOM 658 N N . ASP A 1 90 ? -22.153 -21.698 6.632 1.00 77.12 90 ASP A N 1
ATOM 659 C CA . ASP A 1 90 ? -20.907 -21.799 5.873 1.00 77.12 90 ASP A CA 1
ATOM 660 C C . ASP A 1 90 ? -20.890 -22.980 4.892 1.00 77.12 90 ASP A C 1
ATOM 662 O O . ASP A 1 90 ? -20.080 -23.000 3.966 1.00 77.12 90 ASP A O 1
ATOM 666 N N . VAL A 1 91 ? -21.805 -23.940 5.073 1.00 77.94 91 VAL A N 1
ATOM 667 C CA . VAL A 1 91 ? -22.007 -25.100 4.189 1.00 77.94 91 VAL A CA 1
ATOM 668 C C . VAL A 1 91 ? -23.307 -25.019 3.382 1.00 77.94 91 VAL A C 1
ATOM 670 O O . VAL A 1 91 ? -23.538 -25.834 2.491 1.00 77.94 91 VAL A O 1
ATOM 673 N N . SER A 1 92 ? -24.161 -24.029 3.656 1.00 76.75 92 SER A N 1
ATOM 674 C CA . SER A 1 92 ? -25.414 -23.782 2.935 1.00 76.75 92 SER A CA 1
ATOM 675 C C . SER A 1 92 ? -25.678 -22.280 2.780 1.00 76.75 92 SER A C 1
ATOM 677 O O . SER A 1 92 ? -25.302 -21.490 3.636 1.00 76.75 92 SER A O 1
ATOM 679 N N . HIS A 1 93 ? -26.373 -21.857 1.717 1.00 72.12 93 HIS A N 1
ATOM 680 C CA . HIS A 1 93 ? -26.702 -20.437 1.475 1.00 72.12 93 HIS A CA 1
ATOM 681 C C . HIS A 1 93 ? -27.760 -19.846 2.441 1.00 72.12 93 HIS A C 1
ATOM 683 O O . HIS A 1 93 ? -28.211 -18.713 2.244 1.00 72.12 93 HIS A O 1
ATOM 689 N N . GLY A 1 94 ? -28.152 -20.603 3.471 1.00 80.00 94 GLY A N 1
ATOM 690 C CA . GLY A 1 94 ? -29.202 -20.264 4.428 1.00 80.00 94 GLY A CA 1
ATOM 691 C C . GLY A 1 94 ? -30.626 -20.254 3.838 1.00 80.00 94 GLY A C 1
ATOM 692 O O . GLY A 1 94 ? -30.825 -20.543 2.654 1.00 80.00 94 GLY A O 1
ATOM 693 N N . PRO A 1 95 ? -31.651 -19.953 4.660 1.00 87.19 95 PRO A N 1
ATOM 694 C CA . PRO A 1 95 ? -33.043 -19.897 4.213 1.00 87.19 95 PRO A CA 1
ATOM 695 C C . PRO A 1 95 ? -33.287 -18.734 3.242 1.00 87.19 95 PRO A C 1
ATOM 697 O O . PRO A 1 95 ? -32.998 -17.586 3.568 1.00 87.19 95 PRO A O 1
ATOM 700 N N . GLN A 1 96 ? -33.916 -19.001 2.091 1.00 89.62 96 GLN A N 1
ATOM 701 C CA . GLN A 1 96 ? -34.099 -18.019 1.009 1.00 89.62 96 GLN A CA 1
ATOM 702 C C . GLN A 1 96 ? -34.723 -16.686 1.463 1.00 89.62 96 GLN A C 1
ATOM 704 O O . GLN A 1 96 ? -34.279 -15.619 1.042 1.00 89.62 96 GLN A O 1
ATOM 709 N N . GLN A 1 97 ? -35.742 -16.727 2.328 1.00 90.44 97 GLN A N 1
ATOM 710 C CA . GLN A 1 97 ? -36.388 -15.511 2.834 1.00 90.44 97 GLN A CA 1
ATOM 711 C C . GLN A 1 97 ? -35.421 -14.660 3.668 1.00 90.44 97 GLN A C 1
ATOM 713 O O . GLN A 1 97 ? -35.348 -13.448 3.472 1.00 90.44 97 GLN A O 1
ATOM 718 N N . ALA A 1 98 ? -34.658 -15.293 4.560 1.00 91.56 98 ALA A N 1
ATOM 719 C CA . ALA A 1 98 ? -33.671 -14.616 5.393 1.00 91.56 98 ALA A CA 1
ATOM 720 C C . ALA A 1 98 ? -32.519 -14.057 4.542 1.00 91.56 98 ALA A C 1
ATOM 722 O O . ALA A 1 98 ? -32.094 -12.926 4.763 1.00 91.56 98 ALA A O 1
ATOM 723 N N . THR A 1 99 ? -32.086 -14.792 3.512 1.00 92.44 99 THR A N 1
ATOM 724 C CA . THR A 1 99 ? -31.099 -14.323 2.529 1.00 92.44 99 THR A CA 1
ATOM 725 C C . THR A 1 99 ? -31.569 -13.050 1.827 1.00 92.44 99 THR A C 1
ATOM 727 O O . THR A 1 99 ? -30.808 -12.091 1.734 1.00 92.44 99 THR A O 1
ATOM 730 N N . ASN A 1 100 ? -32.824 -13.002 1.368 1.00 93.12 100 ASN A N 1
ATOM 731 C CA . ASN A 1 100 ? -33.372 -11.831 0.675 1.00 93.12 100 ASN A CA 1
ATOM 732 C C . ASN A 1 100 ? -33.466 -10.597 1.584 1.00 93.12 100 ASN A C 1
ATOM 734 O O . ASN A 1 100 ? -33.120 -9.497 1.155 1.00 93.12 100 ASN A O 1
ATOM 738 N N . LEU A 1 101 ? -33.909 -10.778 2.834 1.00 94.88 101 LEU A N 1
ATOM 739 C CA . LEU A 1 101 ? -33.960 -9.696 3.823 1.00 94.88 101 LEU A CA 1
ATOM 740 C C . LEU A 1 101 ? -32.557 -9.170 4.131 1.00 94.88 101 LEU A C 1
ATOM 742 O O . LEU A 1 101 ? -32.310 -7.969 4.047 1.00 94.88 101 LEU A O 1
ATOM 746 N N . LEU A 1 102 ? -31.618 -10.075 4.409 1.00 95.69 102 LEU A N 1
ATOM 747 C CA . LEU A 1 102 ? -30.247 -9.709 4.731 1.00 95.69 102 LEU A CA 1
ATOM 748 C C . LEU A 1 102 ? -29.553 -9.013 3.554 1.00 95.69 102 LEU A C 1
ATOM 750 O O . LEU A 1 102 ? -28.851 -8.029 3.756 1.00 95.69 102 LEU A O 1
ATOM 754 N N . MET A 1 103 ? -29.800 -9.450 2.318 1.00 95.81 103 MET A N 1
ATOM 755 C CA . MET A 1 103 ? -29.325 -8.756 1.118 1.00 95.81 103 MET A CA 1
ATOM 756 C C . MET A 1 103 ? -29.796 -7.301 1.052 1.00 95.81 103 MET A C 1
ATOM 758 O O . MET A 1 103 ? -28.996 -6.409 0.762 1.00 95.81 103 MET A O 1
ATOM 762 N N . ALA A 1 104 ? -31.082 -7.053 1.314 1.00 96.31 104 ALA A N 1
ATOM 763 C CA . ALA A 1 104 ? -31.635 -5.702 1.320 1.00 96.31 104 ALA A CA 1
ATOM 764 C C . ALA A 1 104 ? -30.997 -4.844 2.424 1.00 96.31 104 ALA A C 1
ATOM 766 O O . ALA A 1 104 ? -30.584 -3.716 2.157 1.00 96.31 104 ALA A O 1
ATOM 767 N N . SER A 1 105 ? -30.827 -5.407 3.621 1.00 97.19 105 SER A N 1
ATOM 768 C CA . SER A 1 105 ? -30.177 -4.744 4.754 1.00 97.19 105 SER A CA 1
ATOM 769 C C . SER A 1 105 ? -28.696 -4.439 4.506 1.00 97.19 105 SER A C 1
ATOM 771 O O . SER A 1 105 ? -28.233 -3.349 4.829 1.00 97.19 105 SER A O 1
ATOM 773 N N . LEU A 1 106 ? -27.944 -5.353 3.884 1.00 96.69 106 LEU A N 1
ATOM 774 C CA . LEU A 1 106 ? -26.541 -5.120 3.519 1.00 96.69 106 LEU A CA 1
ATOM 775 C C . LEU A 1 106 ? -26.413 -4.033 2.449 1.00 96.69 106 LEU A C 1
ATOM 777 O O . LEU A 1 106 ? -25.524 -3.191 2.534 1.00 96.69 106 LEU A O 1
ATOM 781 N N . LYS A 1 107 ? -27.326 -3.994 1.473 1.00 96.50 107 LYS A N 1
ATOM 782 C CA . LYS A 1 107 ? -27.384 -2.896 0.501 1.00 96.50 107 LYS A CA 1
ATOM 783 C C . LYS A 1 107 ? -27.692 -1.567 1.185 1.00 96.50 107 LYS A C 1
ATOM 785 O O . LYS A 1 107 ? -27.040 -0.563 0.912 1.00 96.50 107 LYS A O 1
ATOM 790 N N . GLN A 1 108 ? -28.662 -1.567 2.098 1.00 95.69 108 GLN A N 1
ATOM 791 C CA . GLN A 1 108 ? -28.995 -0.394 2.894 1.00 95.69 108 GLN A CA 1
ATOM 792 C C . GLN A 1 108 ? -27.776 0.101 3.679 1.00 95.69 108 GLN A C 1
ATOM 794 O O . GLN A 1 108 ? -27.507 1.300 3.655 1.00 95.69 108 GLN A O 1
ATOM 799 N N . ALA A 1 109 ? -27.001 -0.805 4.282 1.00 94.56 109 ALA A N 1
ATOM 800 C CA . ALA A 1 109 ? -25.767 -0.483 4.994 1.00 94.56 109 ALA A CA 1
ATOM 801 C C . ALA A 1 109 ? -24.758 0.265 4.116 1.00 94.56 109 ALA A C 1
ATOM 803 O O . ALA A 1 109 ? -24.214 1.271 4.552 1.00 94.56 109 ALA A O 1
ATOM 804 N N . GLN A 1 110 ? -24.569 -0.151 2.860 1.00 93.94 110 GLN A N 1
ATOM 805 C CA . GLN A 1 110 ? -23.662 0.547 1.939 1.00 93.94 110 GLN A CA 1
ATOM 806 C C . GLN A 1 110 ? -24.176 1.928 1.516 1.00 93.94 110 GLN A C 1
ATOM 808 O O . GLN A 1 110 ? -23.388 2.819 1.226 1.00 93.94 110 GLN A O 1
ATOM 813 N N . THR A 1 111 ? -25.496 2.126 1.487 1.00 93.38 111 THR A N 1
ATOM 814 C CA . THR A 1 111 ? -26.097 3.412 1.090 1.00 93.38 111 THR A CA 1
ATOM 815 C C . THR A 1 111 ? -26.266 4.413 2.233 1.00 93.38 111 THR A C 1
ATOM 817 O O . THR A 1 111 ? -26.217 5.616 1.995 1.00 93.38 111 THR A O 1
ATOM 820 N N . GLN A 1 112 ? -26.523 3.934 3.452 1.00 92.50 112 GLN A N 1
ATOM 821 C CA . GLN A 1 112 ? -26.810 4.758 4.634 1.00 92.50 112 GLN A CA 1
ATOM 822 C C . GLN A 1 112 ? -25.655 4.780 5.641 1.00 92.50 112 GLN A C 1
ATOM 824 O O . GLN A 1 112 ? -25.718 5.528 6.616 1.00 92.50 112 GLN A O 1
ATOM 829 N N . GLY A 1 113 ? -24.641 3.939 5.447 1.00 84.44 113 GLY A N 1
ATOM 830 C CA . GLY A 1 113 ? -23.456 3.897 6.288 1.00 84.44 113 GLY A CA 1
ATOM 831 C C . GLY A 1 113 ? -22.676 5.206 6.223 1.00 84.44 113 GLY A C 1
ATOM 832 O O . GLY A 1 113 ? -22.625 5.873 5.190 1.00 84.44 113 GLY A O 1
ATOM 833 N N . SER A 1 114 ? -22.094 5.595 7.354 1.00 77.75 114 SER A N 1
ATOM 834 C CA . SER A 1 114 ? -21.341 6.845 7.482 1.00 77.75 114 SER A CA 1
ATOM 835 C C . SER A 1 114 ? -19.836 6.676 7.266 1.00 77.75 114 SER A C 1
ATOM 837 O O . SER A 1 114 ? -19.119 7.674 7.274 1.00 77.75 114 SER A O 1
ATOM 839 N N . SER A 1 115 ? -19.339 5.441 7.134 1.00 80.25 115 SER A N 1
ATOM 840 C CA . SER A 1 115 ? -17.922 5.167 6.887 1.00 80.25 115 SER A CA 1
ATOM 841 C C . SER A 1 115 ? -17.645 5.039 5.391 1.00 80.25 115 SER A C 1
ATOM 843 O O . SER A 1 115 ? -18.457 4.508 4.632 1.00 80.25 115 SER A O 1
ATOM 845 N N . SER A 1 116 ? -16.463 5.491 4.979 1.00 77.00 116 SER A N 1
ATOM 846 C CA . SER A 1 116 ? -15.866 5.199 3.674 1.00 77.00 116 SER A CA 1
ATOM 847 C C . SER A 1 116 ? -15.547 3.715 3.491 1.00 77.00 116 SER A C 1
ATOM 849 O O . SER A 1 116 ? -15.501 3.266 2.351 1.00 77.00 116 SER A O 1
ATOM 851 N N . SER A 1 117 ? -15.359 2.956 4.579 1.00 81.38 117 SER A N 1
ATOM 852 C CA . SER A 1 117 ? -15.098 1.514 4.537 1.00 81.38 117 SER A CA 1
ATOM 853 C C . SER A 1 117 ? -16.409 0.718 4.420 1.00 81.38 117 SER A C 1
ATOM 855 O O . SER A 1 117 ? -17.234 0.743 5.348 1.00 81.38 117 SER A O 1
ATOM 857 N N . PRO A 1 118 ? -16.605 -0.056 3.332 1.00 88.06 118 PRO A N 1
ATOM 858 C CA . PRO A 1 118 ? -17.745 -0.957 3.191 1.00 88.06 118 PRO A CA 1
ATOM 859 C C . PRO A 1 118 ? -17.870 -1.958 4.340 1.00 88.06 118 PRO A C 1
ATOM 861 O O . PRO A 1 118 ? -18.984 -2.268 4.773 1.00 88.06 118 PRO A O 1
ATOM 864 N N . MET A 1 119 ? -16.738 -2.447 4.851 1.00 87.06 119 MET A N 1
ATOM 865 C CA . MET A 1 119 ? -16.695 -3.431 5.931 1.00 87.06 119 MET A CA 1
ATOM 866 C C . MET A 1 119 ? -17.155 -2.844 7.272 1.00 87.06 119 MET A C 1
ATOM 868 O O . MET A 1 119 ? -17.898 -3.501 8.004 1.00 87.06 119 MET A O 1
ATOM 872 N N . VAL A 1 120 ? -16.830 -1.581 7.567 1.00 86.75 120 VAL A N 1
ATOM 873 C CA . VAL A 1 120 ? -17.350 -0.898 8.765 1.00 86.75 120 VAL A CA 1
ATOM 874 C C . VAL A 1 120 ? -18.851 -0.653 8.671 1.00 86.75 120 VAL A C 1
ATOM 876 O O . VAL A 1 120 ? -19.560 -0.845 9.660 1.00 86.75 120 VAL A O 1
ATOM 879 N N . ASN A 1 121 ? -19.356 -0.293 7.490 1.00 90.19 121 ASN A N 1
ATOM 880 C CA . ASN A 1 121 ? -20.794 -0.127 7.277 1.00 90.19 121 ASN A CA 1
ATOM 881 C C . ASN A 1 121 ? -21.555 -1.443 7.523 1.00 90.19 121 ASN A C 1
ATOM 883 O O . ASN A 1 121 ? -22.621 -1.437 8.141 1.00 90.19 121 ASN A O 1
ATOM 887 N N . ILE A 1 122 ? -20.987 -2.584 7.110 1.00 92.88 122 ILE A N 1
ATOM 888 C CA . ILE A 1 122 ? -21.534 -3.918 7.412 1.00 92.88 122 ILE A CA 1
ATOM 889 C C . ILE A 1 122 ? -21.508 -4.191 8.915 1.00 92.88 122 ILE A C 1
ATOM 891 O O . ILE A 1 122 ? -22.516 -4.635 9.462 1.00 92.88 122 ILE A O 1
ATOM 895 N N . ALA A 1 123 ? -20.392 -3.908 9.590 1.00 91.25 123 ALA A N 1
ATOM 896 C CA . ALA A 1 123 ? -20.262 -4.140 11.026 1.00 91.25 123 ALA A CA 1
ATOM 897 C C . ALA A 1 123 ? -21.266 -3.307 11.842 1.00 91.25 123 ALA A C 1
ATOM 899 O O . ALA A 1 123 ? -21.908 -3.831 12.753 1.00 91.25 123 ALA A O 1
ATOM 900 N N . GLN A 1 124 ? -21.484 -2.046 11.458 1.00 91.44 124 GLN A N 1
ATOM 901 C CA . GLN A 1 124 ? -22.502 -1.184 12.060 1.00 91.44 124 GLN A CA 1
ATOM 902 C C . GLN A 1 124 ? -23.922 -1.716 11.819 1.00 91.44 124 GLN A C 1
ATOM 904 O O . GLN A 1 124 ? -24.750 -1.718 12.731 1.00 91.44 124 GLN A O 1
ATOM 909 N N . ALA A 1 125 ? -24.218 -2.189 10.607 1.00 94.62 125 ALA A N 1
ATOM 910 C CA . ALA A 1 125 ? -25.507 -2.806 10.317 1.00 94.62 125 ALA A CA 1
ATOM 911 C C . ALA A 1 125 ? -25.720 -4.084 11.139 1.00 94.62 125 ALA A C 1
ATOM 913 O O . ALA A 1 125 ? -26.815 -4.306 11.651 1.00 94.62 125 ALA A O 1
ATOM 914 N N . LEU A 1 126 ? -24.677 -4.896 11.322 1.00 94.88 126 LEU A N 1
ATOM 915 C CA . LEU A 1 126 ? -24.732 -6.094 12.152 1.00 94.88 126 LEU A CA 1
ATOM 916 C C . LEU A 1 126 ? -24.960 -5.768 13.635 1.00 94.88 126 LEU A C 1
ATOM 918 O O . LEU A 1 126 ? -25.730 -6.460 14.297 1.00 94.88 126 LEU A O 1
ATOM 922 N N . ASP A 1 127 ? -24.371 -4.691 14.153 1.00 92.50 127 ASP A N 1
ATOM 923 C CA . ASP A 1 127 ? -24.685 -4.214 15.503 1.00 92.50 127 ASP A CA 1
ATOM 924 C C . ASP A 1 127 ? -26.171 -3.863 15.649 1.00 92.50 127 ASP A C 1
ATOM 926 O O . ASP A 1 127 ? -26.807 -4.315 16.602 1.00 92.50 127 ASP A O 1
ATOM 930 N N . ALA A 1 128 ? -26.752 -3.160 14.671 1.00 94.12 128 ALA A N 1
ATOM 931 C CA . ALA A 1 128 ? -28.185 -2.866 14.661 1.00 94.12 128 ALA A CA 1
ATOM 932 C C . ALA A 1 128 ? -29.040 -4.147 14.564 1.00 94.12 128 ALA A C 1
ATOM 934 O O . ALA A 1 128 ? -30.062 -4.263 15.242 1.00 94.12 128 ALA A O 1
ATOM 935 N N . MET A 1 129 ? -28.617 -5.141 13.774 1.00 95.88 129 MET A N 1
ATOM 936 C CA . MET A 1 129 ? -29.295 -6.444 13.693 1.00 95.88 129 MET A CA 1
ATOM 937 C C . MET A 1 129 ? -29.300 -7.173 15.039 1.00 95.88 129 MET A C 1
ATOM 939 O O . MET A 1 129 ? -30.315 -7.758 15.415 1.00 95.88 129 MET A O 1
ATOM 943 N N . ILE A 1 130 ? -28.186 -7.134 15.775 1.00 94.38 130 ILE A N 1
ATOM 944 C CA . ILE A 1 130 ? -28.057 -7.758 17.099 1.00 94.38 130 ILE A CA 1
ATOM 945 C C . ILE A 1 130 ? -28.904 -7.010 18.133 1.00 94.38 130 ILE A C 1
ATOM 947 O O . ILE A 1 130 ? -29.638 -7.645 18.891 1.00 94.38 130 ILE A O 1
ATOM 951 N N . GLU A 1 131 ? -28.846 -5.678 18.147 1.00 93.31 131 GLU A N 1
ATOM 952 C CA . GLU A 1 131 ? -29.616 -4.839 19.071 1.00 93.31 131 GLU A CA 1
ATOM 953 C C . GLU A 1 131 ? -31.127 -5.033 18.891 1.00 93.31 131 GLU A C 1
ATOM 955 O O . GLU A 1 131 ? -31.855 -5.271 19.859 1.00 93.31 131 GLU A O 1
ATOM 960 N N . HIS A 1 132 ? -31.596 -5.001 17.642 1.00 94.31 132 HIS A N 1
ATOM 961 C CA . HIS A 1 132 ? -33.012 -5.132 17.303 1.00 94.31 132 HIS A CA 1
ATOM 962 C C . HIS A 1 132 ? -33.464 -6.578 17.067 1.00 94.31 132 HIS A C 1
ATOM 964 O O . HIS A 1 132 ? -34.649 -6.816 16.828 1.00 94.31 132 HIS A O 1
ATOM 970 N N . LYS A 1 133 ? -32.545 -7.548 17.159 1.00 95.12 133 LYS A N 1
ATOM 971 C CA . LYS A 1 133 ? -32.802 -8.989 17.009 1.00 95.12 133 LYS A CA 1
ATOM 972 C C . LYS A 1 133 ? -33.502 -9.347 15.691 1.00 95.12 133 LYS A C 1
ATOM 974 O O . LYS A 1 133 ? -34.409 -10.178 15.667 1.00 95.12 133 LYS A O 1
ATOM 979 N N . THR A 1 134 ? -33.091 -8.713 14.596 1.00 95.75 134 THR A N 1
ATOM 980 C CA . THR A 1 134 ? -33.706 -8.841 13.263 1.00 95.75 134 THR A CA 1
ATOM 981 C C . THR A 1 134 ? -32.646 -8.834 12.164 1.00 95.75 134 THR A C 1
ATOM 983 O O . THR A 1 134 ? -31.584 -8.251 12.337 1.00 95.75 134 THR A O 1
ATOM 986 N N . LEU A 1 135 ? -32.937 -9.457 11.016 1.00 95.81 135 LEU A N 1
ATOM 987 C CA . LEU A 1 135 ? -32.143 -9.301 9.785 1.00 95.81 135 LEU A CA 1
ATOM 988 C C . LEU A 1 135 ? -32.684 -8.191 8.872 1.00 95.81 135 LEU A C 1
ATOM 990 O O . LEU A 1 135 ? -32.008 -7.807 7.921 1.00 95.81 135 LEU A O 1
ATOM 994 N N . ASP A 1 136 ? -33.899 -7.705 9.129 1.00 96.19 136 ASP A N 1
ATOM 995 C CA . ASP A 1 136 ? -34.564 -6.656 8.356 1.00 96.19 136 ASP A CA 1
ATOM 996 C C . ASP A 1 136 ? -34.317 -5.289 9.000 1.00 96.19 136 ASP A C 1
ATOM 998 O O . ASP A 1 136 ? -34.820 -5.006 10.090 1.00 96.19 136 ASP A O 1
ATOM 1002 N N . LEU A 1 137 ? -33.532 -4.453 8.319 1.00 96.25 137 LEU A N 1
ATOM 1003 C CA . LEU A 1 137 ? -33.186 -3.100 8.751 1.00 96.25 137 LEU A CA 1
ATOM 1004 C C . LEU A 1 137 ? -34.006 -2.015 8.040 1.00 96.25 137 LEU A C 1
ATOM 1006 O O . LEU A 1 137 ? -33.740 -0.828 8.232 1.00 96.25 137 LEU A O 1
ATOM 1010 N N . SER A 1 138 ? -35.024 -2.384 7.256 1.00 95.31 138 SER A N 1
ATOM 1011 C CA . SER A 1 138 ? -35.800 -1.435 6.444 1.00 95.31 138 SER A CA 1
ATOM 1012 C C . SER A 1 138 ? -36.492 -0.337 7.263 1.00 95.31 138 SER A C 1
ATOM 1014 O O . SER A 1 138 ? -36.691 0.772 6.767 1.00 95.31 138 SER A O 1
ATOM 1016 N N . SER A 1 139 ? -36.822 -0.609 8.529 1.00 93.75 139 SER A N 1
ATOM 1017 C CA . SER A 1 139 ? -37.407 0.363 9.461 1.00 93.75 139 SER A CA 1
ATOM 1018 C C . SER A 1 139 ? -36.380 1.127 10.305 1.00 93.75 139 SER A C 1
ATOM 1020 O O . SER A 1 139 ? -36.768 1.952 11.132 1.00 93.75 139 SER A O 1
ATOM 1022 N N . ILE A 1 140 ? -35.085 0.838 10.156 1.00 93.94 140 ILE A N 1
ATOM 1023 C CA . ILE A 1 140 ? -34.002 1.390 10.976 1.00 93.94 140 ILE A CA 1
ATOM 1024 C C . ILE A 1 140 ? -33.169 2.335 10.115 1.00 93.94 140 ILE A C 1
ATOM 1026 O O . ILE A 1 140 ? -32.578 1.930 9.120 1.00 93.94 140 ILE A O 1
ATOM 1030 N N . ASN A 1 141 ? -33.071 3.602 10.513 1.00 91.81 141 ASN A N 1
ATOM 1031 C CA . ASN A 1 141 ? -32.156 4.538 9.867 1.00 91.81 141 ASN A CA 1
ATOM 1032 C C . ASN A 1 141 ? -30.735 4.339 10.409 1.00 91.81 141 ASN A C 1
ATOM 1034 O O . ASN A 1 141 ? -30.433 4.769 11.528 1.00 91.81 141 ASN A O 1
ATOM 1038 N N . LEU A 1 142 ? -29.870 3.707 9.611 1.00 90.12 142 LEU A N 1
ATOM 1039 C CA . LEU A 1 142 ? -28.500 3.377 10.011 1.00 90.12 142 LEU A CA 1
ATOM 1040 C C . LEU A 1 142 ? -27.625 4.613 10.230 1.00 90.12 142 LEU A C 1
ATOM 1042 O O . LEU A 1 142 ? -26.784 4.599 11.125 1.00 90.12 142 LEU A O 1
ATOM 1046 N N . ALA A 1 143 ? -27.883 5.710 9.514 1.00 86.81 143 ALA A N 1
ATOM 1047 C CA . ALA A 1 143 ? -27.125 6.953 9.657 1.00 86.81 143 ALA A CA 1
ATOM 1048 C C . ALA A 1 143 ? -27.291 7.610 11.041 1.00 86.81 143 ALA A C 1
ATOM 1050 O O . ALA A 1 143 ? -26.463 8.419 11.451 1.00 86.81 143 ALA A O 1
ATOM 1051 N N . THR A 1 144 ? -28.370 7.282 11.759 1.00 85.94 144 THR A N 1
ATOM 1052 C CA . THR A 1 144 ? -28.660 7.819 13.099 1.00 85.94 144 THR A CA 1
ATOM 1053 C C . THR A 1 144 ? -28.350 6.843 14.230 1.00 85.94 144 THR A C 1
ATOM 1055 O O . THR A 1 144 ? -28.513 7.202 15.395 1.00 85.94 144 THR A O 1
ATOM 1058 N N . GLN A 1 145 ? -27.937 5.611 13.915 1.00 83.94 145 GLN A N 1
ATOM 1059 C CA . GLN A 1 145 ? -27.605 4.625 14.940 1.00 83.94 145 GLN A CA 1
ATOM 1060 C C . GLN A 1 145 ? -26.277 4.962 15.610 1.00 83.94 145 GLN A C 1
ATOM 1062 O O . GLN A 1 145 ? -25.321 5.389 14.962 1.00 83.94 145 GLN A O 1
ATOM 1067 N N . THR A 1 146 ? -26.210 4.738 16.922 1.00 79.62 146 THR A N 1
ATOM 1068 C CA . THR A 1 146 ? -24.953 4.900 17.656 1.00 79.62 146 THR A CA 1
ATOM 1069 C C . THR A 1 146 ? -24.014 3.771 17.256 1.00 79.62 146 THR A C 1
ATOM 1071 O O . THR A 1 146 ? -24.310 2.604 17.487 1.00 79.62 146 THR A O 1
ATOM 1074 N N . SER A 1 147 ? -22.872 4.112 16.665 1.00 79.31 147 SER A N 1
ATOM 1075 C CA . SER A 1 147 ? -21.865 3.127 16.275 1.00 79.31 147 SER A CA 1
ATOM 1076 C C . SER A 1 147 ? -20.791 3.000 17.352 1.00 79.31 147 SER A C 1
ATOM 1078 O O . SER A 1 147 ? -20.252 3.999 17.830 1.00 79.31 147 SER A O 1
ATOM 1080 N N . ARG A 1 148 ? -20.433 1.764 17.720 1.00 82.69 148 ARG A N 1
ATOM 1081 C CA . ARG A 1 148 ? -19.210 1.493 18.505 1.00 82.69 148 ARG A CA 1
ATOM 1082 C C . ARG A 1 148 ? -17.942 1.527 17.641 1.00 82.69 148 ARG A C 1
ATOM 1084 O O . ARG A 1 148 ? -16.832 1.433 18.174 1.00 82.69 148 ARG A O 1
ATOM 1091 N N . HIS A 1 149 ? -18.109 1.596 16.322 1.00 85.19 149 HIS A N 1
ATOM 1092 C CA . HIS A 1 149 ? -17.018 1.701 15.372 1.00 85.19 149 HIS A CA 1
ATOM 1093 C C . HIS A 1 149 ? -16.615 3.164 15.215 1.00 85.19 149 HIS A C 1
ATOM 1095 O O . HIS A 1 149 ? -17.454 4.062 15.189 1.00 85.19 149 HIS A O 1
ATOM 1101 N N . VAL A 1 150 ? -15.315 3.395 15.112 1.00 84.44 150 VAL A N 1
ATOM 1102 C CA . VAL A 1 150 ? -14.734 4.697 14.789 1.00 84.44 150 VAL A CA 1
ATOM 1103 C C . VAL A 1 150 ? -14.176 4.649 13.369 1.00 84.44 150 VAL A C 1
ATOM 1105 O O . VAL A 1 150 ? -13.857 3.570 12.879 1.00 84.44 150 VAL A O 1
ATOM 1108 N N . SER A 1 151 ? -14.080 5.797 12.704 1.00 84.88 151 SER A N 1
ATOM 1109 C CA . SER A 1 151 ? -13.526 5.933 11.352 1.00 84.88 151 SER A CA 1
ATOM 1110 C C . SER A 1 151 ? -12.750 7.243 11.299 1.00 84.88 151 SER A C 1
ATOM 1112 O O . SER A 1 151 ? -13.318 8.296 11.584 1.00 84.88 151 SER A O 1
ATOM 1114 N N . PHE A 1 152 ? -11.462 7.172 10.979 1.00 81.88 152 PHE A N 1
ATOM 1115 C CA . PHE A 1 152 ? -10.527 8.297 11.046 1.00 81.88 152 PHE A CA 1
ATOM 1116 C C . PHE A 1 152 ? -9.700 8.466 9.766 1.00 81.88 152 PHE A C 1
ATOM 1118 O O . PHE A 1 152 ? -8.554 8.922 9.811 1.00 81.88 152 PHE A O 1
ATOM 1125 N N . ASP A 1 153 ? -10.272 8.090 8.626 1.00 75.62 153 ASP A N 1
ATOM 1126 C CA . ASP A 1 153 ? -9.602 8.133 7.328 1.00 75.62 153 ASP A CA 1
ATOM 1127 C C . ASP A 1 153 ? -9.126 9.557 7.012 1.00 75.62 153 ASP A C 1
ATOM 1129 O O . ASP A 1 153 ? -9.908 10.509 6.997 1.00 75.62 153 ASP A O 1
ATOM 1133 N N . GLY A 1 154 ? -7.813 9.719 6.835 1.00 73.81 154 GLY A N 1
ATOM 1134 C CA . GLY A 1 154 ? -7.151 11.007 6.623 1.00 73.81 154 GLY A CA 1
ATOM 1135 C C . GLY A 1 154 ? -7.073 11.920 7.856 1.00 73.81 154 GLY A C 1
ATOM 1136 O O . GLY A 1 154 ? -6.309 12.887 7.850 1.00 73.81 154 GLY A O 1
ATOM 1137 N N . SER A 1 155 ? -7.823 11.649 8.932 1.00 77.62 155 SER A N 1
ATOM 1138 C CA . SER A 1 155 ? -7.820 12.489 10.139 1.00 77.62 155 SER A CA 1
ATOM 1139 C C . SER A 1 155 ? -6.747 12.086 11.150 1.00 77.62 155 SER A C 1
ATOM 1141 O O . SER A 1 155 ? -6.266 12.938 11.906 1.00 77.62 155 SER A O 1
ATOM 1143 N N . LEU A 1 156 ? -6.356 10.810 11.153 1.00 83.00 156 LEU A N 1
ATOM 1144 C CA . LEU A 1 156 ? -5.264 10.274 11.962 1.00 83.00 156 LEU A CA 1
ATOM 1145 C C . LEU A 1 156 ? -4.095 9.831 11.089 1.00 83.00 156 LEU A C 1
ATOM 1147 O O . LEU A 1 156 ? -4.259 9.491 9.922 1.00 83.00 156 LEU A O 1
ATOM 1151 N N . LEU A 1 157 ? -2.913 9.837 11.695 1.00 86.88 157 LEU A N 1
ATOM 1152 C CA . LEU A 1 157 ? -1.731 9.220 11.129 1.00 86.88 157 LEU A CA 1
ATOM 1153 C C . LEU A 1 157 ? -1.109 8.318 12.189 1.00 86.88 157 LEU A C 1
ATOM 1155 O O . LEU A 1 157 ? -0.889 8.763 13.316 1.00 86.88 157 LEU A O 1
ATOM 1159 N N . ILE A 1 158 ? -0.834 7.068 11.828 1.00 89.00 158 ILE A N 1
ATOM 1160 C CA . ILE A 1 158 ? -0.140 6.106 12.687 1.00 89.00 158 ILE A CA 1
ATOM 1161 C C . ILE A 1 158 ? 1.263 5.931 12.135 1.00 89.00 158 ILE A C 1
ATOM 1163 O O . ILE A 1 158 ? 1.426 5.483 11.003 1.00 89.00 158 ILE A O 1
ATOM 1167 N N . HIS A 1 159 ? 2.259 6.302 12.931 1.00 91.62 159 HIS A N 1
ATOM 1168 C CA . HIS A 1 159 ? 3.656 6.014 12.646 1.00 91.62 159 HIS A CA 1
ATOM 1169 C C . HIS A 1 159 ? 4.092 4.858 13.538 1.00 91.62 159 HIS A C 1
ATOM 1171 O O . HIS A 1 159 ? 3.905 4.927 14.758 1.00 91.62 159 HIS A O 1
ATOM 1177 N N . GLY A 1 160 ? 4.648 3.813 12.935 1.00 89.62 160 GLY A N 1
ATOM 1178 C CA . GLY A 1 160 ? 5.259 2.728 13.678 1.00 89.62 160 GLY A CA 1
ATOM 1179 C C . GLY A 1 160 ? 6.498 2.157 13.008 1.00 89.62 160 GLY A C 1
ATOM 1180 O O . GLY A 1 160 ? 6.652 2.280 11.795 1.00 89.62 160 GLY A O 1
ATOM 1181 N N . SER A 1 161 ? 7.344 1.486 13.789 1.00 88.00 161 SER A N 1
ATOM 1182 C CA . SER A 1 161 ? 8.528 0.794 13.277 1.00 88.00 161 SER A CA 1
ATOM 1183 C C . SER A 1 161 ? 8.638 -0.657 13.753 1.00 88.00 161 SER A C 1
ATOM 1185 O O . SER A 1 161 ? 8.085 -1.072 14.776 1.00 88.00 161 SER A O 1
ATOM 1187 N N . GLN A 1 162 ? 9.365 -1.455 12.976 1.00 85.12 162 GLN A N 1
ATOM 1188 C CA . GLN A 1 162 ? 9.636 -2.869 13.209 1.00 85.12 162 GLN A CA 1
ATOM 1189 C C . GLN A 1 162 ? 11.096 -3.147 12.845 1.00 85.12 162 GLN A C 1
ATOM 1191 O O . GLN A 1 162 ? 11.498 -2.957 11.700 1.00 85.12 162 GLN A O 1
ATOM 1196 N N . SER A 1 163 ? 11.898 -3.655 13.782 1.00 82.75 163 SER A N 1
ATOM 1197 C CA . SER A 1 163 ? 13.280 -4.036 13.473 1.00 82.75 163 SER A CA 1
ATOM 1198 C C . SER A 1 163 ? 13.353 -5.357 12.699 1.00 82.75 163 SER A C 1
ATOM 1200 O O . SER A 1 163 ? 12.674 -6.332 13.035 1.00 82.75 163 SER A O 1
ATOM 1202 N N . ASP A 1 164 ? 14.218 -5.399 11.684 1.00 78.12 164 ASP A N 1
ATOM 1203 C CA . ASP A 1 164 ? 14.577 -6.609 10.943 1.00 78.12 164 ASP A CA 1
ATOM 1204 C C . ASP A 1 164 ? 16.017 -6.525 10.425 1.00 78.12 164 ASP A C 1
ATOM 1206 O O . ASP A 1 164 ? 16.330 -5.837 9.455 1.00 78.12 164 ASP A O 1
ATOM 1210 N N . ALA A 1 165 ? 16.906 -7.286 11.063 1.00 76.19 165 ALA A N 1
ATOM 1211 C CA . ALA A 1 165 ? 18.301 -7.394 10.647 1.00 76.19 165 ALA A CA 1
ATOM 1212 C C . ALA A 1 165 ? 18.474 -8.099 9.286 1.00 76.19 165 ALA A C 1
ATOM 1214 O O . ALA A 1 165 ? 19.549 -8.020 8.696 1.00 76.19 165 ALA A O 1
ATOM 1215 N N . GLY A 1 166 ? 17.444 -8.793 8.781 1.00 73.00 166 GLY A N 1
ATOM 1216 C CA . GLY A 1 166 ? 17.449 -9.423 7.459 1.00 73.00 166 GLY A CA 1
ATOM 1217 C C . GLY A 1 166 ? 17.534 -8.427 6.298 1.00 73.00 166 GLY A C 1
ATOM 1218 O O . GLY A 1 166 ? 17.962 -8.810 5.211 1.00 73.00 166 GLY A O 1
ATOM 1219 N N . LEU A 1 167 ? 17.194 -7.157 6.539 1.00 81.38 167 LEU A N 1
ATOM 1220 C CA . LEU A 1 167 ? 17.193 -6.090 5.535 1.00 81.38 167 LEU A CA 1
ATOM 1221 C C . LEU A 1 167 ? 18.566 -5.425 5.343 1.00 81.38 167 LEU A C 1
ATOM 1223 O O . LEU A 1 167 ? 18.789 -4.769 4.327 1.00 81.38 167 LEU A O 1
ATOM 1227 N N . ALA A 1 168 ? 19.515 -5.642 6.262 1.00 78.88 168 ALA A N 1
ATOM 1228 C CA . ALA A 1 168 ? 20.794 -4.919 6.323 1.00 78.88 168 ALA A CA 1
ATOM 1229 C C . ALA A 1 168 ? 21.731 -5.140 5.124 1.00 78.88 168 ALA A C 1
ATOM 1231 O O . ALA A 1 168 ? 22.736 -4.443 4.993 1.00 78.88 168 ALA A O 1
ATOM 1232 N N . ALA A 1 169 ? 21.405 -6.086 4.243 1.00 80.12 169 ALA A N 1
ATOM 1233 C CA . ALA A 1 169 ? 22.149 -6.368 3.022 1.00 80.12 169 ALA A CA 1
ATOM 1234 C C . ALA A 1 169 ? 21.250 -6.993 1.937 1.00 80.12 169 ALA A C 1
ATOM 1236 O O . ALA A 1 169 ? 21.657 -7.937 1.259 1.00 80.12 169 ALA A O 1
ATOM 1237 N N . MET A 1 170 ? 19.999 -6.537 1.814 1.00 86.31 170 MET A N 1
ATOM 1238 C CA . MET A 1 170 ? 19.123 -7.021 0.741 1.00 86.31 170 MET A CA 1
ATOM 1239 C C . MET A 1 170 ? 19.659 -6.612 -0.642 1.00 86.31 170 MET A C 1
ATOM 1241 O O . MET A 1 170 ? 20.139 -5.492 -0.814 1.00 86.31 170 MET A O 1
ATOM 1245 N N . LYS A 1 171 ? 19.575 -7.521 -1.619 1.00 84.69 171 LYS A N 1
ATOM 1246 C CA . LYS A 1 171 ? 19.967 -7.292 -3.020 1.00 84.69 171 LYS A CA 1
ATOM 1247 C C . LYS A 1 171 ? 18.854 -6.618 -3.822 1.00 84.69 171 LYS A C 1
ATOM 1249 O O . LYS A 1 171 ? 19.119 -5.746 -4.638 1.00 84.69 171 LYS A O 1
ATOM 1254 N N . SER A 1 172 ? 17.608 -7.012 -3.569 1.00 88.75 172 SER A N 1
ATOM 1255 C CA . SER A 1 172 ? 16.417 -6.465 -4.224 1.00 88.75 172 SER A CA 1
ATOM 1256 C C . SER A 1 172 ? 15.204 -6.535 -3.311 1.00 88.75 172 SER A C 1
ATOM 1258 O O . SER A 1 172 ? 15.176 -7.332 -2.372 1.00 88.75 172 SER A O 1
ATOM 1260 N N . ILE A 1 173 ? 14.212 -5.690 -3.590 1.00 89.69 173 ILE A N 1
ATOM 1261 C CA . ILE A 1 173 ? 12.956 -5.607 -2.851 1.00 89.69 173 ILE A CA 1
ATOM 1262 C C . ILE A 1 173 ? 11.847 -5.056 -3.752 1.00 89.69 173 ILE A C 1
ATOM 1264 O O . ILE A 1 173 ? 12.061 -4.087 -4.478 1.00 89.69 173 ILE A O 1
ATOM 1268 N N . ALA A 1 174 ? 10.661 -5.651 -3.694 1.00 90.44 174 ALA A N 1
ATOM 1269 C CA . ALA A 1 174 ? 9.515 -5.262 -4.506 1.00 90.44 174 ALA A CA 1
ATOM 1270 C C . ALA A 1 174 ? 8.197 -5.504 -3.761 1.00 90.44 174 ALA A C 1
ATOM 1272 O O . ALA A 1 174 ? 8.048 -6.499 -3.053 1.00 90.44 174 ALA A O 1
ATOM 1273 N N . LEU A 1 175 ? 7.218 -4.618 -3.952 1.00 86.81 175 LEU A N 1
ATOM 1274 C CA . LEU A 1 175 ? 5.850 -4.796 -3.464 1.00 86.81 175 LEU A CA 1
ATOM 1275 C C . LEU A 1 175 ? 5.007 -5.524 -4.518 1.00 86.81 175 LEU A C 1
ATOM 1277 O O . LEU A 1 175 ? 4.998 -5.140 -5.686 1.00 86.81 175 LEU A O 1
ATOM 1281 N N . ASN A 1 176 ? 4.245 -6.531 -4.098 1.00 84.12 176 ASN A N 1
ATOM 1282 C CA . ASN A 1 176 ? 3.170 -7.105 -4.892 1.00 84.12 176 ASN A CA 1
ATOM 1283 C C . ASN A 1 176 ? 1.891 -6.273 -4.690 1.00 84.12 176 ASN A C 1
ATOM 1285 O O . ASN A 1 176 ? 1.321 -6.292 -3.595 1.00 84.12 176 ASN A O 1
ATOM 1289 N N . PRO A 1 177 ? 1.406 -5.564 -5.723 1.00 80.62 177 PRO A N 1
ATOM 1290 C CA . PRO A 1 177 ? 0.250 -4.691 -5.578 1.00 80.62 177 PRO A CA 1
ATOM 1291 C C . PRO A 1 177 ? -1.087 -5.448 -5.495 1.00 80.62 177 PRO A C 1
ATOM 1293 O O . PRO A 1 177 ? -2.094 -4.824 -5.188 1.00 80.62 177 PRO A O 1
ATOM 1296 N N . ALA A 1 178 ? -1.126 -6.759 -5.771 1.00 79.25 178 ALA A N 1
ATOM 1297 C CA . ALA A 1 178 ? -2.348 -7.566 -5.685 1.00 79.25 178 ALA A CA 1
ATOM 1298 C C . ALA A 1 178 ? -2.594 -8.191 -4.312 1.00 79.25 178 ALA A C 1
ATOM 1300 O O . ALA A 1 178 ? -3.702 -8.651 -4.070 1.00 79.25 178 ALA A O 1
ATOM 1301 N N . ASN A 1 179 ? -1.5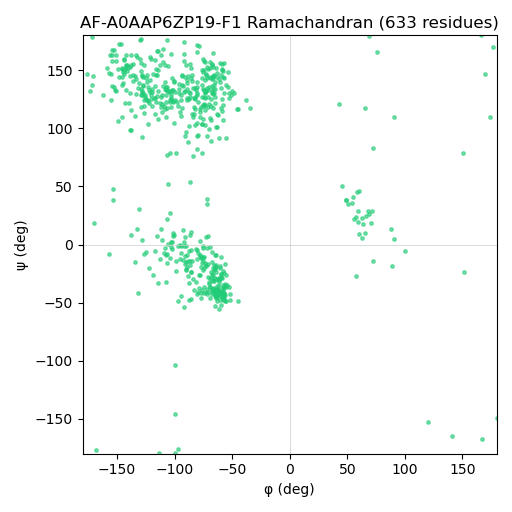71 -8.302 -3.463 1.00 76.19 179 ASN A N 1
ATOM 1302 C CA . ASN A 1 179 ? -1.709 -8.959 -2.162 1.00 76.19 179 ASN A CA 1
ATOM 1303 C C . ASN A 1 179 ? -1.003 -8.231 -1.015 1.00 76.19 179 ASN A C 1
ATOM 1305 O O . ASN A 1 179 ? -0.902 -8.779 0.081 1.00 76.19 179 ASN A O 1
ATOM 1309 N N . SER A 1 180 ? -0.492 -7.024 -1.276 1.00 75.38 180 SER A N 1
ATOM 1310 C CA . SER A 1 180 ? 0.179 -6.180 -0.288 1.00 75.38 180 SER A CA 1
ATOM 1311 C C . SER A 1 180 ? 1.330 -6.887 0.437 1.00 75.38 180 SER A C 1
ATOM 1313 O O . SER A 1 180 ? 1.571 -6.667 1.621 1.00 75.38 180 SER A O 1
ATOM 1315 N N . ARG A 1 181 ? 2.065 -7.756 -0.267 1.00 78.50 181 ARG A N 1
ATOM 1316 C CA . ARG A 1 181 ? 3.271 -8.398 0.267 1.00 78.50 181 ARG A CA 1
ATOM 1317 C C . ARG A 1 181 ? 4.519 -7.836 -0.370 1.00 78.50 181 ARG A C 1
ATOM 1319 O O . ARG A 1 181 ? 4.595 -7.682 -1.586 1.00 78.50 181 ARG A O 1
ATOM 1326 N N . ILE A 1 182 ? 5.517 -7.561 0.454 1.00 80.06 182 ILE A N 1
ATOM 1327 C CA . ILE A 1 182 ? 6.839 -7.157 -0.003 1.00 80.06 182 ILE A CA 1
ATOM 1328 C C . ILE A 1 182 ? 7.713 -8.401 -0.084 1.00 80.06 182 ILE A C 1
ATOM 1330 O O . ILE A 1 182 ? 7.817 -9.160 0.874 1.00 80.06 182 ILE A O 1
ATOM 1334 N N . ILE A 1 183 ? 8.358 -8.599 -1.223 1.00 80.81 183 ILE A N 1
ATOM 1335 C CA . ILE A 1 183 ? 9.306 -9.683 -1.455 1.00 80.81 183 ILE A CA 1
ATOM 1336 C C . ILE A 1 183 ? 10.693 -9.073 -1.559 1.00 80.81 183 ILE A C 1
ATOM 1338 O O . ILE A 1 183 ? 10.858 -8.042 -2.204 1.00 80.81 183 ILE A O 1
ATOM 1342 N N . TYR A 1 184 ? 11.687 -9.690 -0.930 1.00 82.44 184 TYR A N 1
ATOM 1343 C CA . TYR A 1 184 ? 13.071 -9.239 -1.014 1.00 82.44 184 TYR A CA 1
ATOM 1344 C C . TYR A 1 184 ? 14.053 -10.402 -1.096 1.00 82.44 184 TYR A C 1
ATOM 1346 O O . TYR A 1 184 ? 13.768 -11.509 -0.638 1.00 82.44 184 TYR A O 1
ATOM 1354 N N . VAL A 1 185 ? 15.221 -10.145 -1.677 1.00 79.50 185 VAL A N 1
ATOM 1355 C CA . VAL A 1 185 ? 16.334 -11.097 -1.752 1.00 79.50 185 VAL A CA 1
ATOM 1356 C C . VAL A 1 185 ? 17.388 -10.682 -0.740 1.00 79.50 185 VAL A C 1
ATOM 1358 O O . VAL A 1 185 ? 17.878 -9.556 -0.791 1.00 79.50 185 VAL A O 1
ATOM 1361 N N . ASP A 1 186 ? 17.747 -11.569 0.187 1.00 76.69 186 ASP A N 1
ATOM 1362 C CA . ASP A 1 186 ? 18.832 -11.299 1.133 1.00 76.69 186 ASP A CA 1
ATOM 1363 C C . ASP A 1 186 ? 20.225 -11.503 0.504 1.00 76.69 186 ASP A C 1
ATOM 1365 O O . ASP A 1 186 ? 20.372 -12.031 -0.599 1.00 76.69 186 ASP A O 1
ATOM 1369 N N . ALA A 1 187 ? 21.283 -11.104 1.215 1.00 78.81 187 ALA A N 1
ATOM 1370 C CA . ALA A 1 187 ? 22.666 -11.229 0.740 1.00 78.81 187 ALA A CA 1
ATOM 1371 C C . ALA A 1 187 ? 23.093 -12.662 0.358 1.00 78.81 187 ALA A C 1
ATOM 1373 O O . ALA A 1 187 ? 24.115 -12.835 -0.301 1.00 78.81 187 ALA A O 1
ATOM 1374 N N . ARG A 1 188 ? 22.344 -13.686 0.788 1.00 74.44 188 ARG A N 1
ATOM 1375 C CA . ARG A 1 188 ? 22.614 -15.110 0.546 1.00 74.44 188 ARG A CA 1
ATOM 1376 C C . ARG A 1 188 ? 21.654 -15.711 -0.488 1.00 74.44 188 ARG A C 1
ATOM 1378 O O . ARG A 1 188 ? 21.429 -16.918 -0.464 1.00 74.44 188 ARG A O 1
ATOM 1385 N N . ASP A 1 189 ? 21.056 -14.872 -1.333 1.00 70.88 189 ASP A N 1
ATOM 1386 C CA . ASP A 1 189 ? 20.109 -15.251 -2.388 1.00 70.88 189 ASP A CA 1
ATOM 1387 C C . ASP A 1 189 ? 18.805 -15.885 -1.887 1.00 70.88 189 ASP A C 1
ATOM 1389 O O . ASP A 1 189 ? 18.063 -16.492 -2.662 1.00 70.88 189 ASP A O 1
ATOM 1393 N N . ASN A 1 190 ? 18.467 -15.730 -0.601 1.00 72.56 190 ASN A N 1
ATOM 1394 C CA . ASN A 1 190 ? 17.180 -16.217 -0.115 1.00 72.56 190 ASN A CA 1
ATOM 1395 C C . ASN A 1 190 ? 16.090 -15.194 -0.416 1.00 72.56 190 ASN A C 1
ATOM 1397 O O . ASN A 1 190 ? 16.173 -14.043 0.015 1.00 72.56 190 ASN A O 1
ATOM 1401 N N . VAL A 1 191 ? 15.028 -15.656 -1.073 1.00 72.69 191 VAL A N 1
ATOM 1402 C CA . VAL A 1 191 ? 13.788 -14.897 -1.238 1.00 72.69 191 VAL A CA 1
ATOM 1403 C C . VAL A 1 191 ? 13.004 -14.926 0.074 1.00 72.69 191 VAL A C 1
ATOM 1405 O O . VAL A 1 191 ? 12.754 -15.993 0.641 1.00 72.69 191 VAL A O 1
ATOM 1408 N N . ARG A 1 192 ? 12.624 -13.749 0.564 1.00 74.69 192 ARG A N 1
ATOM 1409 C CA . ARG A 1 192 ? 11.864 -13.530 1.796 1.00 74.69 192 ARG A CA 1
ATOM 1410 C C . ARG A 1 192 ? 10.636 -12.689 1.505 1.00 74.69 192 ARG A C 1
ATOM 1412 O O . ARG A 1 192 ? 10.622 -11.915 0.557 1.00 74.69 192 ARG A O 1
ATOM 1419 N N . GLU A 1 193 ? 9.619 -12.847 2.339 1.00 75.31 193 GLU A N 1
ATOM 1420 C CA . GLU A 1 193 ? 8.339 -12.161 2.204 1.00 75.31 193 GLU A CA 1
ATOM 1421 C C . GLU A 1 193 ? 7.991 -11.455 3.517 1.00 75.31 193 GLU A C 1
ATOM 1423 O O . GLU A 1 193 ? 8.168 -12.019 4.602 1.00 75.31 193 GLU A O 1
ATOM 1428 N N . LEU A 1 194 ? 7.506 -10.225 3.398 1.00 73.56 194 LEU A N 1
ATOM 1429 C CA . LEU A 1 194 ? 6.977 -9.391 4.464 1.00 73.56 194 LEU A CA 1
ATOM 1430 C C . LEU A 1 194 ? 5.510 -9.120 4.150 1.00 73.56 194 LEU A C 1
ATOM 1432 O O . LEU A 1 194 ? 5.178 -8.639 3.066 1.00 73.56 194 LEU A O 1
ATOM 1436 N N . ASP A 1 195 ? 4.639 -9.423 5.101 1.00 72.94 195 ASP A N 1
ATOM 1437 C CA . ASP A 1 195 ? 3.223 -9.101 4.980 1.00 72.94 195 ASP A CA 1
ATOM 1438 C C . ASP A 1 195 ? 2.986 -7.675 5.483 1.00 72.94 195 ASP A C 1
ATOM 1440 O O . ASP A 1 195 ? 3.405 -7.328 6.595 1.00 72.94 195 ASP A O 1
ATOM 1444 N N . THR A 1 196 ? 2.347 -6.848 4.655 1.00 71.12 196 THR A N 1
ATOM 1445 C CA . THR A 1 196 ? 2.029 -5.461 4.997 1.00 71.12 196 THR A CA 1
ATOM 1446 C C . THR A 1 196 ? 0.545 -5.242 5.257 1.00 71.12 196 THR A C 1
ATOM 1448 O O . THR A 1 196 ? 0.172 -4.116 5.564 1.00 71.12 196 THR A O 1
ATOM 1451 N N . ALA A 1 197 ? -0.312 -6.254 5.094 1.00 59.81 197 ALA A N 1
ATOM 1452 C CA . ALA A 1 197 ? -1.759 -6.071 5.119 1.00 59.81 197 ALA A CA 1
ATOM 1453 C C . ALA A 1 197 ? -2.318 -5.968 6.545 1.00 59.81 197 ALA A C 1
ATOM 1455 O O . ALA A 1 197 ? -3.173 -5.125 6.788 1.00 59.81 197 ALA A O 1
ATOM 1456 N N . THR A 1 198 ? -1.846 -6.780 7.503 1.00 54.88 198 THR A N 1
ATOM 1457 C CA . THR A 1 198 ? -2.350 -6.743 8.892 1.00 54.88 198 THR A CA 1
ATOM 1458 C C . THR A 1 198 ? -1.371 -7.301 9.931 1.00 54.88 198 THR A C 1
ATOM 1460 O O . THR A 1 198 ? -0.674 -8.291 9.696 1.00 54.88 198 THR A O 1
ATOM 1463 N N . LYS A 1 199 ? -1.400 -6.732 11.146 1.00 49.47 199 LYS A N 1
ATOM 1464 C CA . LYS A 1 199 ? -0.851 -7.379 12.347 1.00 49.47 199 LYS A CA 1
ATOM 1465 C C . LYS A 1 199 ? -1.800 -8.402 12.952 1.00 49.47 199 LYS A C 1
ATOM 1467 O O . LYS A 1 199 ? -2.952 -8.106 13.271 1.00 49.47 199 LYS A O 1
ATOM 1472 N N . GLN A 1 200 ? -1.221 -9.542 13.310 1.00 41.16 200 GLN A N 1
ATOM 1473 C CA . GLN A 1 200 ? -1.705 -10.407 14.377 1.00 41.16 200 GLN A CA 1
ATOM 1474 C C . GLN A 1 200 ? -1.333 -9.773 15.714 1.00 41.16 200 GLN A C 1
ATOM 1476 O O . GLN A 1 200 ? -0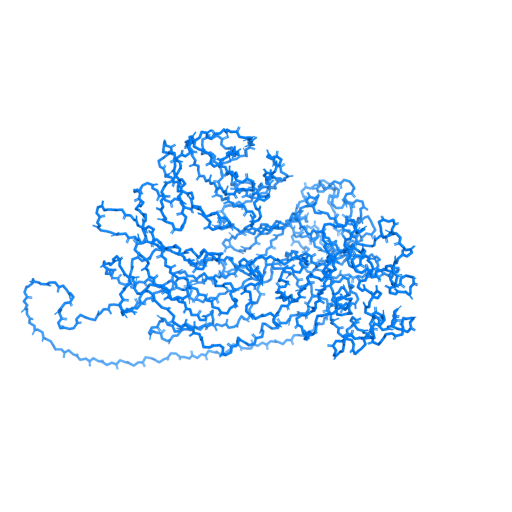.172 -9.796 16.131 1.00 41.16 200 GLN A O 1
ATOM 1481 N N . SER A 1 201 ? -2.289 -9.162 16.415 1.00 27.59 201 SER A N 1
ATOM 1482 C CA . SER A 1 201 ? -2.092 -9.119 17.865 1.00 27.59 201 SER A CA 1
ATOM 1483 C C . SER A 1 201 ? -2.062 -10.576 18.352 1.00 27.59 201 SER A C 1
ATOM 1485 O O . SER A 1 201 ? -2.694 -11.452 17.770 1.00 27.59 201 SER A O 1
ATOM 1487 N N . VAL A 1 202 ? -1.206 -10.865 19.325 1.00 25.19 202 VAL A N 1
ATOM 1488 C CA . VAL A 1 202 ? -1.187 -12.155 20.005 1.00 25.19 202 VAL A CA 1
ATOM 1489 C C . VAL A 1 202 ? -1.752 -11.887 21.382 1.00 25.19 202 VAL A C 1
ATOM 1491 O O . VAL A 1 202 ? -1.085 -11.262 22.209 1.00 25.19 202 VAL A O 1
ATOM 1494 N N . ALA A 1 203 ? -2.958 -12.379 21.643 1.00 23.02 203 ALA A N 1
ATOM 1495 C CA . ALA A 1 203 ? -3.464 -12.511 22.996 1.00 23.02 203 ALA A CA 1
ATOM 1496 C C . ALA A 1 203 ? -3.666 -13.992 23.382 1.00 23.02 203 ALA A C 1
ATOM 1498 O O . ALA A 1 203 ? -4.641 -14.637 23.010 1.00 23.02 203 ALA A O 1
ATOM 1499 N N . ILE A 1 204 ? -2.760 -14.427 24.271 1.00 23.91 204 ILE A N 1
ATOM 1500 C CA . ILE A 1 204 ? -2.869 -15.478 25.304 1.00 23.91 204 ILE A CA 1
ATOM 1501 C C . ILE A 1 204 ? -2.480 -16.918 24.910 1.00 23.91 204 ILE A C 1
ATOM 1503 O O . ILE A 1 204 ? -3.225 -17.647 24.265 1.00 23.91 204 ILE A O 1
ATOM 1507 N N . GLY A 1 205 ? -1.348 -17.362 25.481 1.00 24.64 205 GLY A N 1
ATOM 1508 C CA . GLY A 1 205 ? -0.991 -18.774 25.657 1.00 24.64 205 GLY A CA 1
ATOM 1509 C C . GLY A 1 205 ? 0.516 -19.034 25.636 1.00 24.64 205 GLY A C 1
ATOM 1510 O O . GLY A 1 205 ? 1.048 -19.485 24.629 1.00 24.64 205 GLY A O 1
ATOM 1511 N N . ALA A 1 206 ? 1.219 -18.767 26.740 1.00 29.14 206 ALA A N 1
ATOM 1512 C CA . ALA A 1 206 ? 2.612 -19.178 26.894 1.00 29.14 206 ALA A CA 1
ATOM 1513 C C . ALA A 1 206 ? 2.737 -20.706 26.756 1.00 29.14 206 ALA A C 1
ATOM 1515 O O . ALA A 1 206 ? 2.257 -21.450 27.607 1.00 29.14 206 ALA A O 1
ATOM 1516 N N . SER A 1 207 ? 3.425 -21.176 25.718 1.00 25.89 207 SER A N 1
ATOM 1517 C CA . SER A 1 207 ? 4.113 -22.463 25.768 1.00 25.89 207 SER A CA 1
ATOM 1518 C C . SER A 1 207 ? 5.398 -22.383 24.952 1.00 25.89 207 SER A C 1
ATOM 1520 O O . SER A 1 207 ? 5.424 -22.230 23.736 1.00 25.89 207 SER A O 1
ATOM 1522 N N . SER A 1 208 ? 6.493 -22.402 25.698 1.00 28.98 208 SER A N 1
ATOM 1523 C CA . SER A 1 208 ? 7.852 -22.583 25.228 1.00 28.98 208 SER A CA 1
ATOM 1524 C C . SER A 1 208 ? 7.994 -23.921 24.505 1.00 28.98 208 SER A C 1
ATOM 1526 O O . SER A 1 208 ? 7.764 -24.968 25.110 1.00 28.98 208 SER A O 1
ATOM 1528 N N . SER A 1 209 ? 8.482 -23.908 23.269 1.00 26.00 209 SER A N 1
ATOM 1529 C CA . SER A 1 209 ? 9.151 -25.077 22.698 1.00 26.00 209 SER A CA 1
ATOM 1530 C C . SER A 1 209 ? 10.372 -24.631 21.906 1.00 26.00 209 SER A C 1
ATOM 1532 O O . SER A 1 209 ? 10.295 -24.164 20.770 1.00 26.00 209 SER A O 1
ATOM 1534 N N . SER A 1 210 ? 11.502 -24.749 22.589 1.00 28.00 210 SER A N 1
ATOM 1535 C CA . SER A 1 210 ? 12.864 -24.739 22.084 1.00 28.00 210 SER A CA 1
ATOM 1536 C C . SER A 1 210 ? 13.039 -25.720 20.922 1.00 28.00 210 SER A C 1
ATOM 1538 O O . SER A 1 210 ? 12.689 -26.891 21.042 1.00 28.00 210 SER A O 1
ATOM 1540 N N . PHE A 1 211 ? 13.663 -25.272 19.830 1.00 25.55 211 PHE A N 1
ATOM 1541 C CA . PHE A 1 211 ? 14.210 -26.172 18.816 1.00 25.55 211 PHE A CA 1
ATOM 1542 C C . PHE A 1 211 ? 15.718 -25.974 18.673 1.00 25.55 211 PHE A C 1
ATOM 1544 O O . PHE A 1 211 ? 16.213 -24.888 18.375 1.00 25.55 211 PHE A O 1
ATOM 1551 N N . SER A 1 212 ? 16.423 -27.073 18.944 1.00 24.53 212 SER A N 1
ATOM 1552 C CA . SER A 1 212 ? 17.866 -27.268 18.879 1.00 24.53 212 SER A CA 1
ATOM 1553 C C . SER A 1 212 ? 18.390 -27.209 17.445 1.00 24.53 212 SER A C 1
ATOM 1555 O O . SER A 1 212 ? 17.842 -27.862 16.554 1.00 24.53 212 SER A O 1
ATOM 1557 N N . SER A 1 213 ? 19.504 -26.512 17.248 1.00 24.52 213 SER A N 1
ATOM 1558 C CA . SER A 1 213 ? 20.324 -26.571 16.042 1.00 24.52 213 SER A CA 1
ATOM 1559 C C . SER A 1 213 ? 20.974 -27.953 15.882 1.00 24.52 213 SER A C 1
ATOM 1561 O O . SER A 1 213 ? 21.556 -28.494 16.820 1.00 24.52 213 SER A O 1
ATOM 1563 N N . ARG A 1 214 ? 20.915 -28.518 14.671 1.00 24.81 214 ARG A N 1
ATOM 1564 C CA . ARG A 1 214 ? 21.831 -29.575 14.220 1.00 24.81 214 ARG A CA 1
ATOM 1565 C C . ARG A 1 214 ? 22.642 -29.027 13.050 1.00 24.81 214 ARG A C 1
ATOM 1567 O O . ARG A 1 214 ? 22.059 -28.549 12.078 1.00 24.81 214 ARG A O 1
ATOM 1574 N N . SER A 1 215 ? 23.966 -29.045 13.188 1.00 24.50 215 SER A N 1
ATOM 1575 C CA . SER A 1 215 ? 24.919 -28.806 12.106 1.00 24.50 215 SER A CA 1
ATOM 1576 C C . SER A 1 215 ? 24.979 -30.029 11.188 1.00 24.50 215 SER A C 1
ATOM 1578 O O . SER A 1 215 ? 24.773 -31.157 11.636 1.00 24.50 215 SER A O 1
ATOM 1580 N N . ILE A 1 216 ? 25.272 -29.802 9.909 1.00 25.41 216 ILE A N 1
ATOM 1581 C CA . ILE A 1 216 ? 25.708 -30.842 8.975 1.00 25.41 216 ILE A CA 1
ATOM 1582 C C . ILE A 1 216 ? 27.028 -30.357 8.378 1.00 25.41 216 ILE A C 1
ATOM 1584 O O . ILE A 1 216 ? 27.141 -29.196 7.987 1.00 25.41 216 ILE A O 1
ATOM 1588 N N . ALA A 1 217 ? 28.018 -31.243 8.441 1.00 25.39 217 ALA A N 1
ATOM 1589 C CA . ALA A 1 217 ? 29.404 -31.042 8.055 1.00 25.39 217 ALA A CA 1
ATOM 1590 C C . ALA A 1 217 ? 29.591 -31.068 6.531 1.00 25.39 217 ALA A C 1
ATOM 1592 O O . ALA A 1 217 ? 28.847 -31.739 5.815 1.00 25.39 217 ALA A O 1
ATOM 1593 N N . SER A 1 218 ? 30.599 -30.322 6.089 1.00 25.14 218 SER A N 1
ATOM 1594 C CA . SER A 1 218 ? 31.209 -30.336 4.762 1.00 25.14 218 SER A CA 1
ATOM 1595 C C . SER A 1 218 ? 31.990 -31.629 4.515 1.00 25.14 218 SER A C 1
ATOM 1597 O O . SER A 1 218 ? 32.541 -32.198 5.458 1.00 25.14 218 SER A O 1
ATOM 1599 N N . TYR A 1 219 ? 32.082 -32.030 3.248 1.00 29.27 219 TYR A N 1
ATOM 1600 C CA . TYR A 1 219 ? 33.096 -32.956 2.751 1.00 29.27 219 TYR A CA 1
ATOM 1601 C C . TYR A 1 219 ? 33.790 -32.304 1.552 1.00 29.27 219 TYR A C 1
ATOM 1603 O O . TYR A 1 219 ? 33.117 -31.934 0.588 1.00 29.27 219 TYR A O 1
ATOM 1611 N N . ASP A 1 220 ? 35.101 -32.116 1.703 1.00 29.11 220 ASP A N 1
ATOM 1612 C CA . ASP A 1 220 ? 36.085 -32.000 0.625 1.00 29.11 220 ASP A CA 1
ATOM 1613 C C . ASP A 1 220 ? 36.281 -33.386 -0.002 1.00 29.11 220 ASP A C 1
ATOM 1615 O O . ASP A 1 220 ? 36.110 -34.380 0.703 1.00 29.11 220 ASP A O 1
ATOM 1619 N N . ASP A 1 221 ? 36.662 -33.433 -1.276 1.00 31.33 221 ASP A N 1
ATOM 1620 C CA . ASP A 1 221 ? 37.631 -34.405 -1.793 1.00 31.33 221 ASP A CA 1
ATOM 1621 C C . ASP A 1 221 ? 38.272 -33.809 -3.059 1.00 31.33 221 ASP A C 1
ATOM 1623 O O . ASP A 1 221 ? 37.583 -33.373 -3.988 1.00 31.33 221 ASP A O 1
ATOM 1627 N N . ASP A 1 222 ? 39.601 -33.743 -3.013 1.00 34.84 222 ASP A N 1
ATOM 1628 C CA . ASP A 1 222 ? 40.525 -33.387 -4.085 1.00 34.84 222 ASP A CA 1
ATOM 1629 C C . ASP A 1 222 ? 40.547 -34.479 -5.172 1.00 34.84 222 ASP A C 1
ATOM 1631 O O . ASP A 1 222 ? 40.228 -35.631 -4.893 1.00 34.84 222 ASP A O 1
ATOM 1635 N N . ASP A 1 223 ? 40.948 -34.127 -6.397 1.00 35.72 223 ASP A N 1
ATOM 1636 C CA . ASP A 1 223 ? 42.014 -34.848 -7.109 1.00 35.72 223 ASP A CA 1
ATOM 1637 C C . ASP A 1 223 ? 42.406 -34.110 -8.402 1.00 35.72 223 ASP A C 1
ATOM 1639 O O . ASP A 1 223 ? 41.579 -33.576 -9.147 1.00 35.72 223 ASP A O 1
ATOM 1643 N N . GLU A 1 224 ? 43.721 -34.062 -8.592 1.00 36.00 224 GLU A N 1
ATOM 1644 C CA . GLU A 1 224 ? 44.484 -33.448 -9.673 1.00 36.00 224 GLU A CA 1
ATOM 1645 C C . GLU A 1 224 ? 44.378 -34.261 -10.977 1.00 36.00 224 GLU A C 1
ATOM 1647 O O . GLU A 1 224 ? 44.102 -35.456 -10.945 1.00 36.00 224 GLU A O 1
ATOM 1652 N N . ASP A 1 225 ? 44.610 -33.619 -12.127 1.00 38.41 225 ASP A N 1
ATOM 1653 C CA . ASP A 1 225 ? 45.627 -34.079 -13.086 1.00 38.41 225 ASP A CA 1
ATOM 1654 C C . ASP A 1 225 ? 45.793 -33.080 -14.247 1.00 38.41 225 ASP A C 1
ATOM 1656 O O . ASP A 1 225 ? 44.839 -32.585 -14.855 1.00 38.41 225 ASP A O 1
ATOM 1660 N N . GLU A 1 226 ? 47.063 -32.782 -14.506 1.00 41.69 226 GLU A N 1
ATOM 1661 C CA . GLU A 1 226 ? 47.623 -31.908 -15.534 1.00 41.69 226 GLU A CA 1
ATOM 1662 C C . GLU A 1 226 ? 47.558 -32.550 -16.937 1.00 41.69 226 GLU A C 1
ATOM 1664 O O . GLU A 1 226 ? 47.481 -33.771 -17.046 1.00 41.69 226 GLU A O 1
ATOM 1669 N N . HIS A 1 227 ? 47.607 -31.737 -18.008 1.00 36.44 227 HIS A N 1
ATOM 1670 C CA . HIS A 1 227 ? 48.514 -31.893 -19.169 1.00 36.44 227 HIS A CA 1
ATOM 1671 C C . HIS A 1 227 ? 48.214 -30.883 -20.306 1.00 36.44 227 HIS A C 1
ATOM 1673 O O . HIS A 1 227 ? 47.191 -30.971 -20.983 1.00 36.44 227 HIS A O 1
ATOM 1679 N N . ASP A 1 228 ? 49.155 -29.945 -20.461 1.00 40.66 228 ASP A N 1
ATOM 1680 C CA . ASP A 1 228 ? 49.855 -29.418 -21.651 1.00 40.66 228 ASP A CA 1
ATOM 1681 C C . ASP A 1 228 ? 49.146 -29.096 -22.996 1.00 40.66 228 ASP A C 1
ATOM 1683 O O . ASP A 1 228 ? 48.629 -29.959 -23.703 1.00 40.66 228 ASP A O 1
ATOM 1687 N N . ASP A 1 229 ? 49.289 -27.804 -23.342 1.00 45.56 229 ASP A N 1
ATOM 1688 C CA . ASP A 1 229 ? 49.891 -27.190 -24.547 1.00 45.56 229 ASP A CA 1
ATOM 1689 C C . ASP A 1 229 ? 49.276 -27.367 -25.958 1.00 45.56 229 ASP A C 1
ATOM 1691 O O . ASP A 1 229 ? 49.262 -28.450 -26.535 1.00 45.56 229 ASP A O 1
ATOM 1695 N N . ASP A 1 230 ? 48.843 -26.250 -26.574 1.00 42.06 230 ASP A N 1
ATOM 1696 C CA . ASP A 1 230 ? 49.523 -25.616 -27.731 1.00 42.06 230 ASP A CA 1
ATOM 1697 C C . ASP A 1 230 ? 48.684 -24.495 -28.402 1.00 42.06 230 ASP A C 1
ATOM 1699 O O . ASP A 1 230 ? 47.453 -24.513 -28.473 1.00 42.06 230 ASP A O 1
ATOM 1703 N N . ASP A 1 231 ? 49.410 -23.497 -28.909 1.00 43.03 231 ASP A N 1
ATOM 1704 C CA . ASP A 1 231 ? 48.985 -22.184 -29.406 1.00 43.03 231 ASP A CA 1
ATOM 1705 C C . ASP A 1 231 ? 48.128 -22.182 -30.694 1.00 43.03 231 ASP A C 1
ATOM 1707 O O . ASP A 1 231 ? 48.334 -23.005 -31.579 1.00 43.03 231 ASP A O 1
ATOM 1711 N N . HIS A 1 232 ? 47.270 -21.158 -30.885 1.00 35.41 232 HIS A N 1
ATOM 1712 C CA . HIS A 1 232 ? 47.251 -20.301 -32.095 1.00 35.41 232 HIS A CA 1
ATOM 1713 C C . HIS A 1 232 ? 46.233 -19.132 -32.039 1.00 35.41 232 HIS A C 1
ATOM 1715 O O . HIS A 1 232 ? 45.150 -19.199 -31.466 1.00 35.41 232 HIS A O 1
ATOM 1721 N N . TYR A 1 233 ? 46.635 -18.033 -32.683 1.00 36.44 233 TYR A N 1
ATOM 1722 C CA . TYR A 1 233 ? 46.073 -16.680 -32.685 1.00 36.44 233 TYR A CA 1
ATOM 1723 C C . TYR A 1 233 ? 44.671 -16.508 -33.314 1.00 36.44 233 TYR A C 1
ATOM 1725 O O . TYR A 1 233 ? 44.391 -17.028 -34.389 1.00 36.44 233 TYR A O 1
ATOM 1733 N N . GLY A 1 234 ? 43.892 -15.584 -32.729 1.00 41.44 234 GLY A N 1
ATOM 1734 C CA . GLY A 1 234 ? 43.050 -14.610 -33.444 1.00 41.44 234 GLY A CA 1
ATOM 1735 C C . GLY A 1 234 ? 41.785 -15.124 -34.140 1.00 41.44 234 GLY A C 1
ATOM 1736 O O . GLY A 1 234 ? 41.758 -15.266 -35.360 1.00 41.44 234 GLY A O 1
ATOM 1737 N N . GLY A 1 235 ? 40.686 -15.272 -33.396 1.00 33.12 235 GLY A N 1
ATOM 1738 C CA . GLY A 1 235 ? 39.367 -15.551 -33.966 1.00 33.12 235 GLY A CA 1
ATOM 1739 C C . GLY A 1 235 ? 38.251 -15.460 -32.926 1.00 33.12 235 GLY A C 1
ATOM 1740 O O . GLY A 1 235 ? 38.455 -15.780 -31.765 1.00 33.12 235 GLY A O 1
ATOM 1741 N N . ASN A 1 236 ? 37.085 -14.980 -33.359 1.00 39.50 236 ASN A N 1
ATOM 1742 C CA . ASN A 1 236 ? 35.848 -14.785 -32.592 1.00 39.50 236 ASN A CA 1
ATOM 1743 C C . ASN A 1 236 ? 35.614 -15.853 -31.490 1.00 39.50 236 ASN A C 1
ATOM 1745 O O . ASN A 1 236 ? 35.450 -17.034 -31.805 1.00 39.50 236 ASN A O 1
ATOM 1749 N N . ALA A 1 237 ? 35.575 -15.420 -30.221 1.00 44.69 237 ALA A N 1
ATOM 1750 C CA . ALA A 1 237 ? 35.575 -16.272 -29.020 1.00 44.69 237 ALA A CA 1
ATOM 1751 C C . ALA A 1 237 ? 34.423 -17.294 -28.965 1.00 44.69 237 ALA A C 1
ATOM 1753 O O . ALA A 1 237 ? 34.577 -18.374 -28.402 1.00 44.69 237 ALA A O 1
ATOM 1754 N N . ASN A 1 238 ? 33.312 -17.017 -29.652 1.00 44.12 238 ASN A N 1
ATOM 1755 C CA . ASN A 1 238 ? 32.112 -17.860 -29.660 1.00 44.12 238 ASN A CA 1
ATOM 1756 C C . ASN A 1 238 ? 32.263 -19.180 -30.453 1.00 44.12 238 ASN A C 1
ATOM 1758 O O . ASN A 1 238 ? 31.270 -19.874 -30.673 1.00 44.12 238 ASN A O 1
ATOM 1762 N N . LYS A 1 239 ? 33.463 -19.518 -30.951 1.00 36.16 239 LYS A N 1
ATOM 1763 C CA . LYS A 1 239 ? 33.732 -20.748 -31.726 1.00 36.16 239 LYS A CA 1
ATOM 1764 C C . LYS A 1 239 ? 34.978 -21.530 -31.288 1.00 36.16 239 LYS A C 1
ATOM 1766 O O . LYS A 1 239 ? 35.413 -22.414 -32.024 1.00 36.16 239 LYS A O 1
ATOM 1771 N N . LEU A 1 240 ? 35.553 -21.233 -30.122 1.00 38.62 240 LEU A N 1
ATOM 1772 C CA . LEU A 1 240 ? 36.680 -22.010 -29.602 1.00 38.62 240 LEU A CA 1
ATOM 1773 C C . LEU A 1 240 ? 36.198 -23.373 -29.062 1.00 38.62 240 LEU A C 1
ATOM 1775 O O . LEU A 1 240 ? 35.227 -23.412 -28.301 1.00 38.62 240 LEU A O 1
ATOM 1779 N N . PRO A 1 241 ? 36.858 -24.494 -29.411 1.00 31.86 241 PRO A N 1
ATOM 1780 C CA . PRO A 1 241 ? 36.643 -25.768 -28.731 1.00 31.86 241 PRO A CA 1
ATOM 1781 C C . PRO A 1 241 ? 36.988 -25.589 -27.247 1.00 31.86 241 PRO A C 1
ATOM 1783 O O . PRO A 1 241 ? 38.114 -25.232 -26.923 1.00 31.86 241 PRO A O 1
ATOM 1786 N N . GLY A 1 242 ? 36.010 -25.771 -26.356 1.00 39.88 242 GLY A N 1
ATOM 1787 C CA . GLY A 1 242 ? 36.178 -25.551 -24.912 1.00 39.88 242 GLY A CA 1
ATOM 1788 C C . GLY A 1 242 ? 35.641 -24.216 -24.378 1.00 39.88 242 GLY A C 1
ATOM 1789 O O . GLY A 1 242 ? 35.588 -24.056 -23.162 1.00 39.88 242 GLY A O 1
ATOM 1790 N N . TYR A 1 243 ? 35.167 -23.289 -25.227 1.00 42.41 243 TYR A N 1
ATOM 1791 C CA . TYR A 1 243 ? 34.409 -22.125 -24.746 1.00 42.41 243 TYR A CA 1
ATOM 1792 C C . TYR A 1 243 ? 33.028 -22.580 -24.271 1.00 42.41 243 TYR A C 1
ATOM 1794 O O . TYR A 1 243 ? 32.084 -22.729 -25.051 1.00 42.41 243 TYR A O 1
ATOM 1802 N N . GLN A 1 244 ? 32.925 -22.856 -22.977 1.00 51.41 244 GLN A N 1
ATOM 1803 C CA . GLN A 1 244 ? 31.644 -23.015 -22.314 1.00 51.41 244 GLN A CA 1
ATOM 1804 C C . GLN A 1 244 ? 31.094 -21.618 -22.035 1.00 51.41 244 GLN A C 1
ATOM 1806 O O . GLN A 1 244 ? 31.754 -20.801 -21.397 1.00 51.41 244 GLN A O 1
ATOM 1811 N N . GLN A 1 245 ? 29.895 -21.339 -22.550 1.00 56.97 245 GLN A N 1
ATOM 1812 C CA . GLN A 1 245 ? 29.150 -20.140 -22.179 1.00 56.97 245 GLN A CA 1
ATOM 1813 C C . GLN A 1 245 ? 29.065 -20.098 -20.649 1.00 56.97 245 GLN A C 1
ATOM 1815 O O . GLN A 1 245 ? 28.638 -21.084 -20.049 1.00 56.97 245 GLN A O 1
ATOM 1820 N N . ASP A 1 246 ? 29.485 -18.992 -20.030 1.00 58.59 246 ASP A N 1
ATOM 1821 C CA . ASP A 1 246 ? 29.395 -18.836 -18.579 1.00 58.59 246 ASP A CA 1
ATOM 1822 C C . ASP A 1 246 ? 27.919 -18.867 -18.163 1.00 58.59 246 ASP A C 1
ATOM 1824 O O . ASP A 1 246 ? 27.160 -17.914 -18.352 1.00 58.59 246 ASP A O 1
ATOM 1828 N N . THR A 1 247 ? 27.491 -20.019 -17.651 1.00 64.38 247 THR A N 1
ATOM 1829 C CA . THR A 1 247 ? 26.163 -20.212 -17.069 1.00 64.38 247 THR A CA 1
ATOM 1830 C C . THR A 1 247 ? 26.161 -19.963 -15.566 1.00 64.38 247 THR A C 1
ATOM 1832 O O . THR A 1 247 ? 25.139 -20.197 -14.921 1.00 64.38 247 THR A O 1
ATOM 1835 N N . SER A 1 248 ? 27.296 -19.564 -14.982 1.00 72.19 248 SER A N 1
ATOM 1836 C CA . SER A 1 248 ? 27.346 -19.183 -13.580 1.00 72.19 248 SER A CA 1
ATOM 1837 C C . SER A 1 248 ? 26.619 -17.858 -13.403 1.00 72.19 248 SER A C 1
ATOM 1839 O O . SER A 1 248 ? 26.794 -16.916 -14.175 1.00 72.19 248 SER A O 1
ATOM 1841 N N . ASN A 1 249 ? 25.765 -17.808 -12.391 1.00 76.44 249 ASN A N 1
ATOM 1842 C CA . ASN A 1 249 ? 24.874 -16.686 -12.207 1.00 76.44 249 ASN A CA 1
ATOM 1843 C C . ASN A 1 249 ? 24.672 -16.357 -10.734 1.00 76.44 249 ASN A C 1
ATOM 1845 O O . ASN A 1 249 ? 24.903 -17.186 -9.846 1.00 76.44 249 ASN A O 1
ATOM 1849 N N . THR A 1 250 ? 24.234 -15.132 -10.484 1.00 83.25 250 THR A N 1
ATOM 1850 C CA . THR A 1 250 ? 23.739 -14.690 -9.184 1.00 83.25 250 THR A CA 1
ATOM 1851 C C . THR A 1 250 ? 22.370 -14.056 -9.346 1.00 83.25 250 THR A C 1
ATOM 1853 O O . THR A 1 250 ? 22.062 -13.419 -10.355 1.00 83.25 250 THR A O 1
ATOM 1856 N N . LEU A 1 251 ? 21.511 -14.279 -8.351 1.00 82.56 251 LEU A N 1
ATOM 1857 C CA . LEU A 1 251 ? 20.191 -13.671 -8.329 1.00 82.56 251 LEU A CA 1
ATOM 1858 C C . LEU A 1 251 ? 20.343 -12.189 -7.979 1.00 82.56 251 LEU A C 1
ATOM 1860 O O . LEU A 1 251 ? 20.770 -11.841 -6.876 1.00 82.56 251 LEU A O 1
ATOM 1864 N N . LYS A 1 252 ? 19.975 -11.327 -8.923 1.00 87.50 252 LYS A N 1
ATOM 1865 C CA . LYS A 1 252 ? 20.042 -9.876 -8.767 1.00 87.50 252 LYS A CA 1
ATOM 1866 C C . LYS A 1 252 ? 18.725 -9.322 -8.241 1.00 87.50 252 LYS A C 1
ATOM 1868 O O . LYS A 1 252 ? 18.685 -8.650 -7.212 1.00 87.50 252 LYS A O 1
ATOM 1873 N N . GLU A 1 253 ? 17.633 -9.646 -8.927 1.00 90.69 253 GLU A N 1
ATOM 1874 C CA . GLU A 1 253 ? 16.321 -9.050 -8.681 1.00 90.69 253 GLU A CA 1
ATOM 1875 C C . GLU A 1 253 ? 15.205 -10.099 -8.679 1.00 90.69 253 GLU A C 1
ATOM 1877 O O . GLU A 1 253 ? 15.205 -11.027 -9.491 1.00 90.69 253 GLU A O 1
ATOM 1882 N N . VAL A 1 254 ? 14.238 -9.939 -7.770 1.00 87.31 254 VAL A N 1
ATOM 1883 C CA . VAL A 1 254 ? 12.980 -10.695 -7.765 1.00 87.31 254 VAL A CA 1
ATOM 1884 C C . VAL A 1 254 ? 11.809 -9.729 -7.716 1.00 87.31 254 VAL A C 1
ATOM 1886 O O . VAL A 1 254 ? 11.692 -8.942 -6.778 1.00 87.31 254 VAL A O 1
ATOM 1889 N N . VAL A 1 255 ? 10.910 -9.850 -8.691 1.00 90.75 255 VAL A N 1
ATOM 1890 C CA . VAL A 1 255 ? 9.664 -9.082 -8.751 1.00 90.75 255 VAL A CA 1
ATOM 1891 C C . VAL A 1 255 ? 8.472 -10.047 -8.762 1.00 90.75 255 VAL A C 1
ATOM 1893 O O . VAL A 1 255 ? 8.457 -10.990 -9.558 1.00 90.75 255 VAL A O 1
ATOM 1896 N N . PRO A 1 256 ? 7.470 -9.876 -7.884 1.00 84.75 256 PRO A N 1
ATOM 1897 C CA . PRO A 1 256 ? 6.294 -10.746 -7.851 1.00 84.75 256 PRO A CA 1
ATOM 1898 C C . PRO A 1 256 ? 5.467 -10.681 -9.142 1.00 84.75 256 PRO A C 1
ATOM 1900 O O . PRO A 1 256 ? 5.333 -9.628 -9.753 1.00 84.75 256 PRO A O 1
ATOM 1903 N N . ALA A 1 257 ? 4.829 -11.790 -9.521 1.00 84.12 257 ALA A N 1
ATOM 1904 C CA . ALA A 1 257 ? 3.701 -11.764 -10.451 1.00 84.12 257 ALA A CA 1
ATOM 1905 C C . ALA A 1 257 ? 2.375 -11.606 -9.678 1.00 84.12 257 ALA A C 1
ATOM 1907 O O . ALA A 1 257 ? 2.261 -12.022 -8.520 1.00 84.12 257 ALA A O 1
ATOM 1908 N N . LEU A 1 258 ? 1.328 -11.062 -10.316 1.00 83.12 258 LEU A N 1
ATOM 1909 C CA . LEU A 1 258 ? 0.038 -10.826 -9.637 1.00 83.12 258 LEU A CA 1
ATOM 1910 C C . LEU A 1 258 ? -0.695 -12.099 -9.214 1.00 83.12 258 LEU A C 1
ATOM 1912 O O . LEU A 1 258 ? -1.502 -12.079 -8.287 1.00 83.12 258 LEU A O 1
ATOM 1916 N N . ASN A 1 259 ? -0.389 -13.234 -9.842 1.00 73.88 259 ASN A N 1
ATOM 1917 C CA . ASN A 1 259 ? -1.029 -14.504 -9.512 1.00 73.88 259 ASN A CA 1
ATOM 1918 C C . ASN A 1 259 ? -0.636 -15.058 -8.128 1.00 73.88 259 ASN A C 1
ATOM 1920 O O . ASN A 1 259 ? -1.167 -16.091 -7.726 1.00 73.88 259 ASN A O 1
ATOM 1924 N N . SER A 1 260 ? 0.262 -14.376 -7.401 1.00 69.75 260 SER A N 1
ATOM 1925 C CA . SER A 1 260 ? 0.731 -14.718 -6.048 1.00 69.75 260 SER A CA 1
ATOM 1926 C C . SER A 1 260 ? 1.475 -16.055 -5.929 1.00 69.75 260 SER A C 1
ATOM 1928 O O . SER A 1 260 ? 1.818 -16.469 -4.825 1.00 69.75 260 SER A O 1
ATOM 1930 N N . VAL A 1 261 ? 1.744 -16.733 -7.048 1.00 69.75 261 VAL A N 1
ATOM 1931 C CA . VAL A 1 261 ? 2.432 -18.035 -7.084 1.00 69.75 261 VAL A CA 1
ATOM 1932 C C . VAL A 1 261 ? 3.742 -17.986 -7.865 1.00 69.75 261 VAL A C 1
ATOM 1934 O O . VAL A 1 261 ? 4.650 -18.769 -7.589 1.00 69.75 261 VAL A O 1
ATOM 1937 N N . GLN A 1 262 ? 3.861 -17.059 -8.813 1.00 77.38 262 GLN A N 1
ATOM 1938 C CA . GLN A 1 262 ? 5.046 -16.855 -9.635 1.00 77.38 262 GLN A CA 1
ATOM 1939 C C . GLN A 1 262 ? 5.749 -15.531 -9.319 1.00 77.38 262 GLN A C 1
ATOM 1941 O O . GLN A 1 262 ? 5.190 -14.611 -8.721 1.00 77.38 262 GLN A O 1
ATOM 1946 N N . SER A 1 263 ? 6.997 -15.450 -9.759 1.00 82.81 263 SER A N 1
ATOM 1947 C CA . SER A 1 263 ? 7.836 -14.259 -9.719 1.00 82.81 263 SER A CA 1
ATOM 1948 C C . SER A 1 263 ? 8.726 -14.213 -10.955 1.00 82.81 263 SER A C 1
ATOM 1950 O O . SER A 1 263 ? 9.172 -15.262 -11.430 1.00 82.81 263 SER A O 1
ATOM 1952 N N . TYR A 1 264 ? 9.037 -13.005 -11.407 1.00 88.38 264 TYR A N 1
ATOM 1953 C CA . TYR A 1 264 ? 10.128 -12.747 -12.332 1.00 88.38 264 TYR A CA 1
ATOM 1954 C C . TYR A 1 264 ? 11.436 -12.715 -11.545 1.00 88.38 264 TYR A C 1
ATOM 1956 O O . TYR A 1 264 ? 11.534 -12.020 -10.532 1.00 88.38 264 TYR A O 1
ATOM 1964 N N . LYS A 1 265 ? 12.432 -13.473 -11.995 1.00 87.12 265 LYS A N 1
ATOM 1965 C CA . LYS A 1 265 ? 13.771 -13.534 -11.402 1.00 87.12 265 LYS A CA 1
ATOM 1966 C C . LYS A 1 265 ? 14.791 -13.109 -12.446 1.00 87.12 265 LYS A C 1
ATOM 1968 O O . LYS A 1 265 ? 14.809 -13.671 -13.539 1.00 87.12 265 LYS A O 1
ATOM 1973 N N . LEU A 1 266 ? 15.611 -12.123 -12.104 1.00 90.75 266 LEU A N 1
ATOM 1974 C CA . LEU A 1 266 ? 16.695 -11.632 -12.943 1.00 90.75 266 LEU A CA 1
ATOM 1975 C C . LEU A 1 266 ? 18.012 -12.179 -12.409 1.00 90.75 266 LEU A C 1
ATOM 1977 O O . LEU A 1 266 ? 18.402 -11.891 -11.274 1.00 90.75 266 LEU A O 1
ATOM 1981 N N . TYR A 1 267 ? 18.683 -12.952 -13.250 1.00 86.62 267 TYR A N 1
ATOM 1982 C CA . TYR A 1 267 ? 20.006 -13.493 -12.990 1.00 86.62 267 TYR A CA 1
ATOM 1983 C C . TYR A 1 267 ? 21.041 -12.756 -13.827 1.00 86.62 267 TYR A C 1
ATOM 1985 O O . TYR A 1 267 ? 20.827 -12.545 -15.023 1.00 86.62 267 TYR A O 1
ATOM 1993 N N . GLU A 1 268 ? 22.163 -12.401 -13.212 1.00 86.31 268 GLU A N 1
ATOM 1994 C CA . GLU A 1 268 ? 23.307 -11.804 -13.901 1.00 86.31 268 GLU A CA 1
ATOM 1995 C C . GLU A 1 268 ? 24.526 -12.736 -13.864 1.00 86.31 268 GLU A C 1
ATOM 1997 O O . GLU A 1 268 ? 24.655 -13.517 -12.912 1.00 86.31 268 GLU A O 1
ATOM 2002 N N . PRO A 1 269 ? 25.402 -12.685 -14.887 1.00 84.12 269 PRO A N 1
ATOM 2003 C CA . PRO A 1 269 ? 26.602 -13.515 -14.915 1.00 84.12 269 PRO A CA 1
ATOM 2004 C C . PRO A 1 269 ? 27.575 -13.116 -13.805 1.00 84.12 269 PRO A C 1
ATOM 2006 O O . PRO A 1 269 ? 27.734 -11.931 -13.509 1.00 84.12 269 PRO A O 1
ATOM 2009 N N . ASN A 1 270 ? 28.284 -14.097 -13.239 1.00 82.75 270 ASN A N 1
ATOM 2010 C CA . ASN A 1 270 ? 29.391 -13.809 -12.316 1.00 82.75 270 ASN A CA 1
ATOM 2011 C C . ASN A 1 270 ? 30.662 -13.375 -13.061 1.00 82.75 270 ASN A C 1
ATOM 2013 O O . ASN A 1 270 ? 31.510 -12.689 -12.488 1.00 82.75 270 ASN A O 1
ATOM 2017 N N . GLY A 1 271 ? 30.809 -13.812 -14.314 1.00 77.62 271 GLY A N 1
ATOM 2018 C CA . GLY A 1 271 ? 31.914 -13.470 -15.193 1.00 77.62 271 GLY A CA 1
ATOM 2019 C C . GLY A 1 271 ? 31.583 -12.363 -16.194 1.00 77.62 271 GLY A C 1
ATOM 2020 O O . GLY A 1 271 ? 30.860 -11.404 -15.921 1.00 77.62 271 GLY A O 1
ATOM 2021 N N . VAL A 1 272 ? 32.177 -12.477 -17.379 1.00 76.50 272 VAL A N 1
ATOM 2022 C CA . VAL A 1 272 ? 32.057 -11.479 -18.448 1.00 76.50 272 VAL A CA 1
ATOM 2023 C C . VAL A 1 272 ? 30.686 -11.581 -19.119 1.00 76.50 272 VAL A C 1
ATOM 2025 O O . VAL A 1 272 ? 30.246 -12.669 -19.483 1.00 76.50 272 VAL A O 1
ATOM 2028 N N . ARG A 1 273 ? 30.028 -10.434 -19.331 1.00 79.94 273 ARG A N 1
ATOM 2029 C CA . ARG A 1 273 ? 28.747 -10.347 -20.049 1.00 79.94 273 ARG A CA 1
ATOM 2030 C C . ARG A 1 273 ? 28.952 -10.570 -21.547 1.00 79.94 273 ARG A C 1
ATOM 2032 O O . ARG A 1 273 ? 29.799 -9.916 -22.157 1.00 79.94 273 ARG A O 1
ATOM 2039 N N . ASN A 1 274 ? 28.142 -11.433 -22.160 1.00 78.00 274 ASN A N 1
ATOM 2040 C CA . ASN A 1 274 ? 28.080 -11.519 -23.615 1.00 78.00 274 ASN A CA 1
ATOM 2041 C C . ASN A 1 274 ? 27.148 -10.448 -24.165 1.00 78.00 274 ASN A C 1
ATOM 2043 O O . ASN A 1 274 ? 25.969 -10.395 -23.808 1.00 78.00 274 ASN A O 1
ATOM 2047 N N . GLN A 1 275 ? 27.645 -9.644 -25.099 1.00 75.50 275 GLN A N 1
ATOM 2048 C CA . GLN A 1 275 ? 26.825 -8.624 -25.736 1.00 75.50 275 GLN A CA 1
ATOM 2049 C C . GLN A 1 275 ? 25.696 -9.264 -26.559 1.00 75.50 275 GLN A C 1
ATOM 2051 O O . GLN A 1 275 ? 25.937 -10.039 -27.486 1.00 75.50 275 GLN A O 1
ATOM 2056 N N . SER A 1 276 ? 24.451 -8.921 -26.229 1.00 79.06 276 SER A N 1
ATOM 2057 C CA . SER A 1 276 ? 23.265 -9.330 -26.977 1.00 79.06 276 SER A CA 1
ATOM 2058 C C . SER A 1 276 ? 22.139 -8.317 -26.809 1.00 79.06 276 SER A C 1
ATOM 2060 O O . SER A 1 276 ? 21.803 -7.916 -25.698 1.00 79.06 276 SER A O 1
ATOM 2062 N N . PHE A 1 277 ? 21.488 -7.980 -27.922 1.00 80.12 277 PHE A N 1
ATOM 2063 C CA . PHE A 1 277 ? 20.305 -7.115 -27.963 1.00 80.12 277 PHE A CA 1
ATOM 2064 C C . PHE A 1 277 ? 19.001 -7.908 -28.109 1.00 80.12 277 PHE A C 1
ATOM 2066 O O . PHE A 1 277 ? 17.954 -7.340 -28.409 1.00 80.12 277 PHE A O 1
ATOM 2073 N N . VAL A 1 278 ? 19.037 -9.230 -27.979 1.00 86.75 278 VAL A N 1
ATOM 2074 C CA . VAL A 1 278 ? 17.858 -10.092 -28.136 1.00 86.75 278 VAL A CA 1
ATOM 2075 C C . VAL A 1 278 ? 17.844 -11.166 -27.056 1.00 86.75 278 VAL A C 1
ATOM 2077 O O . VAL A 1 278 ? 18.869 -11.429 -26.426 1.00 86.75 278 VAL A O 1
ATOM 2080 N N . CYS A 1 279 ? 16.695 -11.802 -26.828 1.00 89.50 279 CYS A N 1
ATOM 2081 C CA . CYS A 1 279 ? 16.684 -13.047 -26.064 1.00 89.50 279 CYS A CA 1
ATOM 2082 C C . CYS A 1 279 ? 17.381 -14.134 -26.886 1.00 89.50 279 CYS A C 1
ATOM 2084 O O . CYS A 1 279 ? 16.985 -14.419 -28.019 1.00 89.50 279 CYS A O 1
ATOM 2086 N N . ASN A 1 280 ? 18.392 -14.761 -26.302 1.00 85.19 280 ASN A N 1
ATOM 2087 C CA . ASN A 1 280 ? 19.005 -15.961 -26.845 1.00 85.19 280 ASN A CA 1
ATOM 2088 C C . ASN A 1 280 ? 18.093 -17.171 -26.601 1.00 85.19 280 ASN A C 1
ATOM 2090 O O . ASN A 1 280 ? 17.243 -17.166 -25.711 1.00 85.19 280 ASN A O 1
ATOM 2094 N N . THR A 1 281 ? 18.285 -18.237 -27.377 1.00 78.12 281 THR A N 1
ATOM 2095 C CA . THR A 1 281 ? 17.527 -19.490 -27.220 1.00 78.12 281 THR A CA 1
ATOM 2096 C C . THR A 1 281 ? 18.003 -20.337 -26.037 1.00 78.12 281 THR A C 1
ATOM 2098 O O . THR A 1 281 ? 17.274 -21.213 -25.584 1.00 78.12 281 THR A O 1
ATOM 2101 N N . THR A 1 282 ? 19.225 -20.100 -25.554 1.00 75.94 282 THR A N 1
ATOM 2102 C CA . THR A 1 282 ? 19.872 -20.820 -24.447 1.00 75.94 282 THR A CA 1
ATOM 2103 C C . THR A 1 282 ? 20.753 -19.867 -23.637 1.00 75.94 282 THR A C 1
ATOM 2105 O O . THR A 1 282 ? 21.289 -18.901 -24.185 1.00 75.94 282 THR A O 1
ATOM 2108 N N . GLY A 1 283 ? 20.944 -20.152 -22.348 1.00 74.25 283 GLY A N 1
ATOM 2109 C CA . GLY A 1 283 ? 21.851 -19.404 -21.475 1.00 74.25 283 GLY A CA 1
ATOM 2110 C C . GLY A 1 283 ? 21.632 -19.712 -19.993 1.00 74.25 283 GLY A C 1
ATOM 2111 O O . GLY A 1 283 ? 20.768 -20.515 -19.642 1.00 74.25 283 GLY A O 1
ATOM 2112 N N . GLY A 1 284 ? 22.423 -19.069 -19.130 1.00 73.75 284 GLY A N 1
ATOM 2113 C CA . GLY A 1 284 ? 22.259 -19.115 -17.670 1.00 73.75 284 GLY A CA 1
ATOM 2114 C C . GLY A 1 284 ? 21.709 -17.823 -17.059 1.00 73.75 284 GLY A C 1
ATOM 2115 O O . GLY A 1 284 ? 21.224 -17.850 -15.934 1.00 73.75 284 GLY A O 1
ATOM 2116 N N . ASN A 1 285 ? 21.741 -16.706 -17.789 1.00 84.06 285 ASN A N 1
ATOM 2117 C CA . ASN A 1 285 ? 21.426 -15.374 -17.265 1.00 84.06 285 ASN A CA 1
ATOM 2118 C C . ASN A 1 285 ? 20.259 -14.739 -18.016 1.00 84.06 285 ASN A C 1
ATOM 2120 O O . ASN A 1 285 ? 19.955 -15.116 -19.150 1.00 84.06 285 ASN A O 1
ATOM 2124 N N . GLY A 1 286 ? 19.630 -13.752 -17.388 1.00 88.38 286 GLY A N 1
ATOM 2125 C CA . GLY A 1 286 ? 18.494 -13.016 -17.923 1.00 88.38 286 GLY A CA 1
ATOM 2126 C C . GLY A 1 286 ? 17.255 -13.143 -17.051 1.00 88.38 286 GLY A C 1
ATOM 2127 O O . GLY A 1 286 ? 17.355 -13.327 -15.837 1.00 88.38 286 GLY A O 1
ATOM 2128 N N . ILE A 1 287 ? 16.083 -13.010 -17.665 1.00 90.44 287 ILE A N 1
ATOM 2129 C CA . ILE A 1 287 ? 14.804 -12.946 -16.952 1.00 90.44 287 ILE A CA 1
ATOM 2130 C C . ILE A 1 287 ? 14.102 -14.297 -17.039 1.00 90.44 287 ILE A C 1
ATOM 2132 O O . ILE A 1 287 ? 13.964 -14.870 -18.120 1.00 90.44 287 ILE A O 1
ATOM 2136 N N . PHE A 1 288 ? 13.616 -14.779 -15.900 1.00 86.38 288 PHE A N 1
ATOM 2137 C CA . PHE A 1 288 ? 12.914 -16.050 -15.772 1.00 86.38 288 PHE A CA 1
ATOM 2138 C C . PHE A 1 288 ? 11.592 -15.842 -15.047 1.00 86.38 288 PHE A C 1
ATOM 2140 O O . PHE A 1 288 ? 11.562 -15.264 -13.963 1.00 86.38 288 PHE A O 1
ATOM 2147 N N . LEU A 1 289 ? 10.504 -16.357 -15.611 1.00 84.12 289 LEU A N 1
ATOM 2148 C CA . LEU A 1 289 ? 9.219 -16.453 -14.933 1.00 84.12 289 LEU A CA 1
ATOM 2149 C C . LEU A 1 289 ? 9.126 -17.853 -14.344 1.00 84.12 289 LEU A C 1
ATOM 2151 O O . LEU A 1 289 ? 9.094 -18.844 -15.068 1.00 84.12 289 LEU A O 1
ATOM 2155 N N . THR A 1 290 ? 9.102 -17.942 -13.023 1.00 75.00 290 THR A N 1
ATOM 2156 C CA . THR A 1 290 ? 9.086 -19.227 -12.323 1.00 75.00 290 THR A CA 1
ATOM 2157 C C . THR A 1 290 ? 8.309 -19.115 -11.012 1.00 75.00 290 THR A C 1
ATOM 2159 O O . THR A 1 290 ? 7.885 -18.020 -10.635 1.00 75.00 290 THR A O 1
ATOM 2162 N N . SER A 1 291 ? 8.067 -20.229 -10.314 1.00 69.50 291 SER A N 1
ATOM 2163 C CA . SER A 1 291 ? 7.443 -20.168 -8.990 1.00 69.50 291 SER A CA 1
ATOM 2164 C C . SER A 1 291 ? 8.272 -19.306 -8.046 1.00 69.50 291 SER A C 1
ATOM 2166 O O . SER A 1 291 ? 9.509 -19.333 -8.039 1.00 69.50 291 SER A O 1
ATOM 2168 N N . LEU A 1 292 ? 7.565 -18.577 -7.187 1.00 65.38 292 LEU A N 1
ATOM 2169 C CA . LEU A 1 292 ? 8.177 -17.832 -6.097 1.00 65.38 292 LEU A CA 1
ATOM 2170 C C . LEU A 1 292 ? 9.057 -18.746 -5.222 1.00 65.38 292 LEU A C 1
ATOM 2172 O O . LEU A 1 292 ? 10.126 -18.344 -4.771 1.00 65.38 292 LEU A O 1
ATOM 2176 N N . GLN A 1 293 ? 8.637 -20.002 -5.052 1.00 59.25 293 GLN A N 1
ATOM 2177 C CA . GLN A 1 293 ? 9.344 -21.031 -4.286 1.00 59.25 293 GLN A CA 1
ATOM 2178 C C . GLN A 1 293 ? 10.345 -21.838 -5.124 1.00 59.25 293 GLN A C 1
ATOM 2180 O O . GLN A 1 293 ? 11.103 -22.632 -4.561 1.00 59.25 293 GLN A O 1
ATOM 2185 N N . ASP A 1 294 ? 10.337 -21.672 -6.451 1.00 55.06 294 ASP A N 1
ATOM 2186 C CA . ASP A 1 294 ? 11.202 -22.440 -7.339 1.00 55.06 294 ASP A CA 1
ATOM 2187 C C . ASP A 1 294 ? 12.676 -22.093 -7.135 1.00 55.06 294 ASP A C 1
ATOM 2189 O O . ASP A 1 294 ? 13.046 -20.940 -6.897 1.00 55.06 294 ASP A O 1
ATOM 2193 N N . LYS A 1 295 ? 13.517 -23.108 -7.289 1.00 54.66 295 LYS A N 1
ATOM 2194 C CA . LYS A 1 295 ? 14.977 -23.026 -7.255 1.00 54.66 295 LYS A CA 1
ATOM 2195 C C . LYS A 1 295 ? 15.592 -23.183 -8.646 1.00 54.66 295 LYS A C 1
ATOM 2197 O O . LYS A 1 295 ? 16.803 -23.028 -8.784 1.00 54.66 295 LYS A O 1
ATOM 2202 N N . THR A 1 296 ? 14.802 -23.536 -9.662 1.00 42.81 296 THR A N 1
ATOM 2203 C CA . THR A 1 296 ? 15.316 -23.777 -11.011 1.00 42.81 296 THR A CA 1
ATOM 2204 C C . THR A 1 296 ? 15.645 -22.456 -11.699 1.00 42.81 296 THR A C 1
ATOM 2206 O O . THR A 1 296 ? 14.779 -21.598 -11.860 1.00 42.81 296 THR A O 1
ATOM 2209 N N . GLY A 1 297 ? 16.913 -22.306 -12.072 1.00 42.50 297 GLY A N 1
ATOM 2210 C CA . GLY A 1 297 ? 17.512 -21.084 -12.614 1.00 42.50 297 GLY A CA 1
ATOM 2211 C C . GLY A 1 297 ? 19.006 -21.000 -12.296 1.00 42.50 297 GLY A C 1
ATOM 2212 O O . GLY A 1 297 ? 19.753 -20.388 -13.042 1.00 42.50 297 GLY A O 1
ATOM 2213 N N . ASN A 1 298 ? 19.460 -21.691 -11.244 1.00 41.19 298 ASN A N 1
ATOM 2214 C CA . ASN A 1 298 ? 20.872 -21.811 -10.889 1.00 41.19 298 ASN A CA 1
ATOM 2215 C C . ASN A 1 298 ? 21.350 -23.268 -11.098 1.00 41.19 298 ASN A C 1
ATOM 2217 O O . ASN A 1 298 ? 20.804 -24.165 -10.447 1.00 41.19 298 ASN A O 1
ATOM 2221 N N . PRO A 1 299 ? 22.333 -23.540 -11.981 1.00 39.69 299 PRO A N 1
ATOM 2222 C CA . PRO A 1 299 ? 22.933 -24.871 -12.122 1.00 39.69 299 PRO A CA 1
ATOM 2223 C C . PRO A 1 299 ? 23.672 -25.336 -10.851 1.00 39.69 299 PRO A C 1
ATOM 2225 O O . PRO A 1 299 ? 23.846 -26.537 -10.659 1.00 39.69 299 PRO A O 1
ATOM 2228 N N . ASN A 1 300 ? 24.016 -24.426 -9.932 1.00 35.91 300 ASN A N 1
ATOM 2229 C CA . ASN A 1 300 ? 24.486 -24.753 -8.588 1.00 35.91 300 ASN A CA 1
ATOM 2230 C C . ASN A 1 300 ? 23.296 -24.893 -7.630 1.00 35.91 300 ASN A C 1
ATOM 2232 O O . ASN A 1 300 ? 22.853 -23.964 -6.947 1.00 35.91 300 ASN A O 1
ATOM 2236 N N . THR A 1 301 ? 22.774 -26.111 -7.575 1.00 36.75 301 THR A N 1
ATOM 2237 C CA . THR A 1 301 ? 21.804 -26.586 -6.591 1.00 36.75 301 THR A CA 1
ATOM 2238 C C . THR A 1 301 ? 22.328 -26.380 -5.166 1.00 36.75 301 THR A C 1
ATOM 2240 O O . THR A 1 301 ? 23.016 -27.264 -4.678 1.00 36.75 301 THR A O 1
ATOM 2243 N N . ASN A 1 302 ? 22.044 -25.251 -4.495 1.00 34.16 302 ASN A N 1
ATOM 2244 C CA . ASN A 1 302 ? 22.063 -25.143 -3.017 1.00 34.16 302 ASN A CA 1
ATOM 2245 C C . ASN A 1 302 ? 21.480 -23.845 -2.406 1.00 34.16 302 ASN A C 1
ATOM 2247 O O . ASN A 1 302 ? 21.690 -23.583 -1.222 1.00 34.16 302 ASN A O 1
ATOM 2251 N N . VAL A 1 303 ? 20.675 -23.051 -3.124 1.00 36.03 303 VAL A N 1
ATOM 2252 C CA . VAL A 1 303 ? 19.925 -21.958 -2.470 1.00 36.03 303 VAL A CA 1
ATOM 2253 C C . VAL A 1 303 ? 18.649 -22.526 -1.842 1.00 36.03 303 VAL A C 1
ATOM 2255 O O . VAL A 1 303 ? 17.669 -22.874 -2.509 1.00 36.03 303 VAL A O 1
ATOM 2258 N N . ALA A 1 304 ? 18.661 -22.697 -0.524 1.00 35.19 304 ALA A N 1
ATOM 2259 C CA . ALA A 1 304 ? 17.485 -23.120 0.216 1.00 35.19 304 ALA A CA 1
ATOM 2260 C C . ALA A 1 304 ? 16.508 -21.944 0.360 1.00 35.19 304 ALA A C 1
ATOM 2262 O O . ALA A 1 304 ? 16.683 -21.119 1.248 1.00 35.19 304 ALA A O 1
ATOM 2263 N N . VAL A 1 305 ? 15.415 -21.921 -0.414 1.00 36.56 305 VAL A N 1
ATOM 2264 C CA . VAL A 1 305 ? 14.207 -21.185 -0.001 1.00 36.56 305 VAL A CA 1
ATOM 2265 C C . VAL A 1 305 ? 13.728 -21.827 1.300 1.00 36.56 305 VAL A C 1
ATOM 2267 O O . VAL A 1 305 ? 13.023 -22.838 1.306 1.00 36.56 305 VAL A O 1
ATOM 2270 N N . ARG A 1 306 ? 14.190 -21.304 2.437 1.00 36.28 306 ARG A N 1
ATOM 2271 C CA . ARG A 1 306 ? 13.607 -21.642 3.728 1.00 36.28 306 ARG A CA 1
ATOM 2272 C C . ARG A 1 306 ? 12.225 -21.016 3.724 1.00 36.28 306 ARG A C 1
ATOM 2274 O O . ARG A 1 306 ? 12.112 -19.802 3.867 1.00 36.28 306 ARG A O 1
ATOM 2281 N N . ALA A 1 307 ? 11.190 -21.850 3.605 1.00 35.03 307 ALA A N 1
ATOM 2282 C CA . ALA A 1 307 ? 9.879 -21.490 4.124 1.00 35.03 307 ALA A CA 1
ATOM 2283 C C . ALA A 1 307 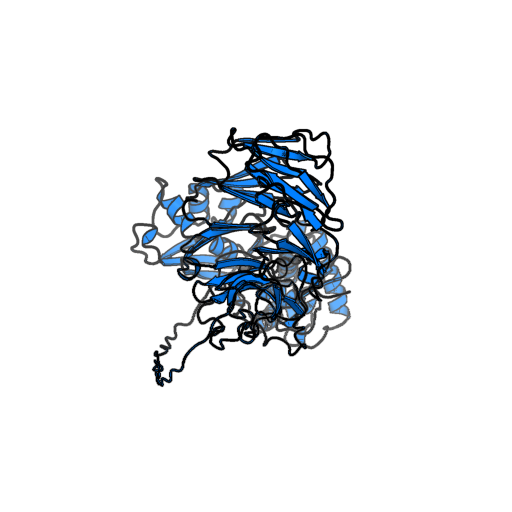? 10.113 -20.903 5.524 1.00 35.03 307 ALA A C 1
ATOM 2285 O O . ALA A 1 307 ? 10.735 -21.532 6.384 1.00 35.03 307 ALA A O 1
ATOM 2286 N N . THR A 1 308 ? 9.766 -19.632 5.665 1.00 37.84 308 THR A N 1
ATOM 2287 C CA . THR A 1 308 ? 10.107 -18.743 6.774 1.00 37.84 308 THR A CA 1
ATOM 2288 C C . THR A 1 308 ? 10.089 -19.440 8.139 1.00 37.84 308 THR A C 1
ATOM 2290 O O . THR A 1 308 ? 9.044 -19.924 8.562 1.00 37.84 308 THR A O 1
ATOM 2293 N N . THR A 1 309 ? 11.192 -19.392 8.893 1.00 34.91 309 THR A N 1
ATOM 2294 C CA . THR A 1 309 ? 11.123 -19.498 10.366 1.00 34.91 309 THR A CA 1
ATOM 2295 C C . THR A 1 309 ? 10.875 -18.144 11.038 1.00 34.91 309 THR A C 1
ATOM 2297 O O . THR A 1 309 ? 10.683 -18.095 12.249 1.00 34.91 309 THR A O 1
ATOM 2300 N N . ARG A 1 310 ? 10.846 -17.037 10.283 1.00 40.50 310 ARG A N 1
ATOM 2301 C CA . ARG A 1 310 ? 10.440 -15.713 10.774 1.00 40.50 310 ARG A CA 1
ATOM 2302 C C . ARG A 1 310 ? 9.552 -15.028 9.738 1.00 40.50 310 ARG A C 1
ATOM 2304 O O . ARG A 1 310 ? 10.069 -14.479 8.774 1.00 40.50 310 ARG A O 1
ATOM 2311 N N . LYS A 1 311 ? 8.231 -15.093 9.925 1.00 51.88 311 LYS A N 1
ATOM 2312 C CA . LYS A 1 311 ? 7.310 -14.128 9.315 1.00 51.88 311 LYS A CA 1
ATOM 2313 C C . LYS A 1 311 ? 7.493 -12.828 10.096 1.00 51.88 311 LYS A C 1
ATOM 2315 O O . LYS A 1 311 ? 7.059 -12.758 11.243 1.00 51.88 311 LYS A O 1
ATOM 2320 N N . LEU A 1 312 ? 8.214 -11.860 9.541 1.00 54.50 312 LEU A N 1
ATOM 2321 C CA . LEU A 1 312 ? 8.178 -10.505 10.081 1.00 54.50 312 LEU A CA 1
ATOM 2322 C C . LEU A 1 312 ? 6.835 -9.906 9.652 1.00 54.50 312 LEU A C 1
ATOM 2324 O O . LEU A 1 312 ? 6.522 -9.888 8.464 1.00 54.50 312 LEU A O 1
ATOM 2328 N N . GLN A 1 313 ? 6.027 -9.496 10.622 1.00 62.28 313 GLN A N 1
ATOM 2329 C CA . GLN A 1 313 ? 4.755 -8.820 10.383 1.00 62.28 313 GLN A CA 1
ATOM 2330 C C . GLN A 1 313 ? 4.940 -7.353 10.710 1.00 62.28 313 GLN A C 1
ATOM 2332 O O . GLN A 1 313 ? 5.480 -7.036 11.765 1.00 62.28 313 GLN A O 1
ATOM 2337 N N . ILE A 1 314 ? 4.500 -6.475 9.818 1.00 65.25 314 ILE A N 1
ATOM 2338 C CA . ILE A 1 314 ? 4.455 -5.046 10.106 1.00 65.25 314 ILE A CA 1
ATOM 2339 C C . ILE A 1 314 ? 3.194 -4.787 10.932 1.00 65.25 314 ILE A C 1
ATOM 2341 O O . ILE A 1 314 ? 2.137 -5.350 10.646 1.00 65.25 314 ILE A O 1
ATOM 2345 N N . ASP A 1 315 ? 3.289 -3.923 11.945 1.00 64.44 315 ASP A N 1
ATOM 2346 C CA . ASP A 1 315 ? 2.140 -3.479 12.746 1.00 64.44 315 ASP A CA 1
ATOM 2347 C C . ASP A 1 315 ? 1.205 -2.521 11.977 1.00 64.44 315 ASP A C 1
ATOM 2349 O O . ASP A 1 315 ? 0.755 -1.515 12.508 1.00 64.44 315 ASP A O 1
ATOM 2353 N N . ALA A 1 316 ? 0.977 -2.792 10.691 1.00 58.47 316 ALA A N 1
ATOM 2354 C CA . ALA A 1 316 ? 0.176 -1.970 9.798 1.00 58.47 316 ALA A CA 1
ATOM 2355 C C . ALA A 1 316 ? -1.293 -2.419 9.783 1.00 58.47 316 ALA A C 1
ATOM 2357 O O . ALA A 1 316 ? -1.639 -3.553 10.137 1.00 58.47 316 ALA A O 1
ATOM 2358 N N . TYR A 1 317 ? -2.159 -1.493 9.381 1.00 65.75 317 TYR A N 1
ATOM 2359 C CA . TYR A 1 317 ? -3.607 -1.642 9.396 1.00 65.75 317 TYR A CA 1
ATOM 2360 C C . TYR A 1 317 ? -4.113 -1.978 7.984 1.00 65.75 317 TYR A C 1
ATOM 2362 O O . TYR A 1 317 ? -3.611 -1.431 7.002 1.00 65.75 317 TYR A O 1
ATOM 2370 N N . GLY A 1 318 ? -5.094 -2.877 7.892 1.00 60.09 318 GLY A N 1
ATOM 2371 C CA . GLY A 1 318 ? -5.875 -3.127 6.673 1.00 60.09 318 GLY A CA 1
ATOM 2372 C C . GLY A 1 318 ? -7.222 -2.403 6.733 1.00 60.09 318 GLY A C 1
ATOM 2373 O O . GLY A 1 318 ? -7.524 -1.742 7.728 1.00 60.09 318 GLY A O 1
ATOM 2374 N N . GLY A 1 319 ? -8.058 -2.533 5.701 1.00 52.19 319 GLY A N 1
ATOM 2375 C CA . GLY A 1 319 ? -9.361 -1.856 5.661 1.00 52.19 319 GLY A CA 1
ATOM 2376 C C . GLY A 1 319 ? -10.476 -2.498 6.490 1.00 52.19 319 GLY A C 1
ATOM 2377 O O . GLY A 1 319 ? -11.498 -1.848 6.744 1.00 52.19 319 GLY A O 1
ATOM 2378 N N . ALA A 1 320 ? -10.246 -3.709 7.004 1.00 54.12 320 ALA A N 1
ATOM 2379 C CA . ALA A 1 320 ? -11.050 -4.308 8.056 1.00 54.12 320 ALA A CA 1
ATOM 2380 C C . ALA A 1 320 ? -10.183 -4.826 9.185 1.00 54.12 320 ALA A C 1
ATOM 2382 O O . ALA A 1 320 ? -9.310 -5.678 9.045 1.00 54.12 320 ALA A O 1
ATOM 2383 N N . SER A 1 321 ? -10.419 -4.250 10.343 1.00 51.44 321 SER A N 1
ATOM 2384 C CA . SER A 1 321 ? -9.313 -4.018 11.247 1.00 51.44 321 SER A CA 1
ATOM 2385 C C . SER A 1 321 ? -9.808 -3.969 12.683 1.00 51.44 321 SER A C 1
ATOM 2387 O O . SER A 1 321 ? -9.501 -3.097 13.502 1.00 51.44 321 SER A O 1
ATOM 2389 N N . GLY A 1 322 ? -10.624 -4.962 13.005 1.00 56.00 322 GLY A N 1
ATOM 2390 C CA . GLY A 1 322 ? -10.924 -5.330 14.375 1.00 56.00 322 GLY A CA 1
ATOM 2391 C C . GLY A 1 322 ? -10.102 -6.530 14.834 1.00 56.00 322 GLY A C 1
ATOM 2392 O O . GLY A 1 322 ? -8.976 -6.353 15.286 1.00 56.00 322 GLY A O 1
ATOM 2393 N N . SER A 1 323 ? -10.692 -7.718 14.903 1.00 55.44 323 SER A N 1
ATOM 2394 C CA . SER A 1 323 ? -10.112 -8.863 15.601 1.00 55.44 323 SER A CA 1
ATOM 2395 C C . SER A 1 323 ? -8.849 -9.404 14.934 1.00 55.44 323 SER A C 1
ATOM 2397 O O . SER A 1 323 ? -8.625 -9.270 13.738 1.00 55.44 323 SER A O 1
ATOM 2399 N N . GLU A 1 324 ? -8.037 -10.060 15.758 1.00 61.88 324 GLU A N 1
ATOM 2400 C CA . GLU A 1 324 ? -6.811 -10.747 15.353 1.00 61.88 324 GLU A CA 1
ATOM 2401 C C . GLU A 1 324 ? -7.124 -11.891 14.410 1.00 61.88 324 GLU A C 1
ATOM 2403 O O . GLU A 1 324 ? -7.710 -12.874 14.849 1.00 61.88 324 GLU A O 1
ATOM 2408 N N . LEU A 1 325 ? -6.719 -11.799 13.147 1.00 58.56 325 LEU A N 1
ATOM 2409 C CA . LEU A 1 325 ? -6.867 -12.931 12.246 1.00 58.56 325 LEU A CA 1
ATOM 2410 C C . LEU A 1 325 ? -5.863 -14.037 12.608 1.00 58.56 325 LEU A C 1
ATOM 2412 O O . LEU A 1 325 ? -4.686 -13.742 12.844 1.00 58.56 325 LEU A O 1
ATOM 2416 N N . PRO A 1 326 ? -6.287 -15.313 12.662 1.00 53.91 326 PRO A N 1
ATOM 2417 C CA . PRO A 1 326 ? -5.376 -16.423 12.886 1.00 53.91 326 PRO A CA 1
ATOM 2418 C C . PRO A 1 326 ? -4.305 -16.469 11.792 1.00 53.91 326 PRO A C 1
ATOM 2420 O O . PRO A 1 326 ? -4.533 -16.070 10.651 1.00 53.91 326 PRO A O 1
ATOM 2423 N N . VAL A 1 327 ? -3.121 -16.992 12.131 1.00 49.44 327 VAL A N 1
ATOM 2424 C CA . VAL A 1 327 ? -2.080 -17.272 11.134 1.00 49.44 327 VAL A CA 1
ATOM 2425 C C . VAL A 1 327 ? -2.570 -18.413 10.250 1.00 49.44 327 VAL A C 1
ATOM 2427 O O . VAL A 1 327 ? -2.288 -19.576 10.529 1.00 49.44 327 VAL A O 1
ATOM 2430 N N . THR A 1 328 ? -3.278 -18.121 9.167 1.00 44.50 328 THR A N 1
ATOM 2431 C CA . THR A 1 328 ? -3.454 -19.114 8.114 1.00 44.50 328 THR A CA 1
ATOM 2432 C C . THR A 1 328 ? -2.097 -19.292 7.424 1.00 44.50 328 THR A C 1
ATOM 2434 O O . THR A 1 328 ? -1.478 -18.322 6.964 1.00 44.50 328 THR A O 1
ATOM 2437 N N . PRO A 1 329 ? -1.528 -20.512 7.401 1.00 40.50 329 PRO A N 1
ATOM 2438 C CA . PRO A 1 329 ? -0.427 -20.801 6.496 1.00 40.50 329 PRO A CA 1
ATOM 2439 C C . PRO A 1 329 ? -0.911 -20.472 5.080 1.00 40.50 329 PRO A C 1
ATOM 2441 O O . PRO A 1 329 ? -2.049 -20.830 4.761 1.00 40.50 329 PRO A O 1
ATOM 2444 N N . PRO A 1 330 ? -0.104 -19.812 4.225 1.00 44.34 330 PRO A N 1
ATOM 2445 C CA . PRO A 1 330 ? -0.454 -19.768 2.815 1.00 44.34 330 PRO A CA 1
ATOM 2446 C C . PRO A 1 330 ? -0.687 -21.220 2.365 1.00 44.34 330 PRO A C 1
ATOM 2448 O O . PRO A 1 330 ? 0.123 -22.088 2.720 1.00 44.34 330 PRO A O 1
ATOM 2451 N N . PRO A 1 331 ? -1.808 -21.523 1.684 1.00 38.88 331 PRO A N 1
ATOM 2452 C CA . PRO A 1 331 ? -2.059 -22.873 1.207 1.00 38.88 331 PRO A CA 1
ATOM 2453 C C . PRO A 1 331 ? -0.862 -23.344 0.379 1.00 38.88 331 PRO A C 1
ATOM 2455 O O . PRO A 1 331 ? -0.177 -22.529 -0.249 1.00 38.88 331 PRO A O 1
ATOM 2458 N N . ALA A 1 332 ? -0.593 -24.654 0.400 1.00 40.38 332 ALA A N 1
ATOM 2459 C CA . ALA A 1 332 ? 0.435 -25.233 -0.457 1.00 40.38 332 ALA A CA 1
ATOM 2460 C C . ALA A 1 332 ? 0.217 -24.711 -1.888 1.00 40.38 332 ALA A C 1
ATOM 2462 O O . ALA A 1 332 ? -0.933 -24.723 -2.347 1.00 40.38 332 ALA A O 1
ATOM 2463 N N . PRO A 1 333 ? 1.263 -24.188 -2.558 1.00 44.00 333 PRO A N 1
ATOM 2464 C CA . PRO A 1 333 ? 1.095 -23.597 -3.875 1.00 44.00 333 PRO A CA 1
ATOM 2465 C C . PRO A 1 333 ? 0.409 -24.621 -4.781 1.00 44.00 333 PRO A C 1
ATOM 2467 O O . PRO A 1 333 ? 0.745 -25.811 -4.725 1.00 44.00 333 PRO A O 1
ATOM 2470 N N . PRO A 1 334 ? -0.592 -24.202 -5.569 1.00 38.28 334 PRO A N 1
ATOM 2471 C CA . PRO A 1 334 ? -1.307 -25.126 -6.424 1.00 38.28 334 PRO A CA 1
ATOM 2472 C C . PRO A 1 334 ? -0.322 -25.770 -7.403 1.00 38.28 334 PRO A C 1
ATOM 2474 O O . PRO A 1 334 ? 0.612 -25.130 -7.883 1.00 38.28 334 PRO A O 1
ATOM 2477 N N . THR A 1 335 ? -0.563 -27.032 -7.742 1.00 39.69 335 THR A N 1
ATOM 2478 C CA . THR A 1 335 ? 0.188 -27.812 -8.740 1.00 39.69 335 THR A CA 1
ATOM 2479 C C . THR A 1 335 ? -0.105 -27.357 -10.178 1.00 39.69 335 THR A C 1
ATOM 2481 O O . THR A 1 335 ? -0.170 -28.175 -11.096 1.00 39.69 335 THR A O 1
ATOM 2484 N N . VAL A 1 336 ? -0.330 -26.055 -10.391 1.00 38.78 336 VAL A N 1
ATOM 2485 C CA . VAL A 1 336 ? -0.404 -25.473 -11.735 1.00 38.78 336 VAL A CA 1
ATOM 2486 C C . VAL A 1 336 ? 0.940 -25.754 -12.411 1.00 38.78 336 VAL A C 1
ATOM 2488 O O . VAL A 1 336 ? 1.972 -25.568 -11.762 1.00 38.78 336 VAL A O 1
ATOM 2491 N N . PRO A 1 337 ? 0.970 -26.203 -13.680 1.00 44.31 337 PRO A N 1
ATOM 2492 C CA . PRO A 1 337 ? 2.218 -26.286 -14.420 1.00 44.31 337 PRO A CA 1
ATOM 2493 C C . PRO A 1 337 ? 2.823 -24.885 -14.439 1.00 44.31 337 PRO A C 1
ATOM 2495 O O . PRO A 1 337 ? 2.288 -23.980 -15.077 1.00 44.31 337 PRO A O 1
ATOM 2498 N N . LEU A 1 338 ? 3.891 -24.686 -13.673 1.00 52.84 338 LEU A N 1
ATOM 2499 C CA . LEU A 1 338 ? 4.630 -23.438 -13.684 1.00 52.84 338 LEU A CA 1
ATOM 2500 C C . LEU A 1 338 ? 5.177 -23.292 -15.098 1.00 52.84 338 LEU A C 1
ATOM 2502 O O . LEU A 1 338 ? 6.004 -24.095 -15.528 1.00 52.84 338 LEU A O 1
ATOM 2506 N N . SER A 1 339 ? 4.676 -22.318 -15.852 1.00 51.44 339 SER A N 1
ATOM 2507 C CA . SER A 1 339 ? 5.301 -21.950 -17.114 1.00 51.44 339 SER A CA 1
ATOM 2508 C C . SER A 1 339 ? 6.687 -21.404 -16.778 1.00 51.44 339 SER A C 1
ATOM 2510 O O . SER A 1 339 ? 6.799 -20.273 -16.309 1.00 51.44 339 SER A O 1
ATOM 2512 N N . ALA A 1 340 ? 7.726 -22.222 -16.950 1.00 62.78 340 ALA A N 1
ATOM 2513 C CA . ALA A 1 340 ? 9.111 -21.777 -16.910 1.00 62.78 340 ALA A CA 1
ATOM 2514 C C . ALA A 1 340 ? 9.405 -21.066 -18.237 1.00 62.78 340 ALA A C 1
ATOM 2516 O O . ALA A 1 340 ? 9.930 -21.663 -19.174 1.00 62.78 340 ALA A O 1
ATOM 2517 N N . SER A 1 341 ? 8.964 -19.815 -18.345 1.00 82.19 341 SER A N 1
ATOM 2518 C CA . SER A 1 341 ? 9.328 -18.949 -19.466 1.00 82.19 341 SER A CA 1
ATOM 2519 C C . SER A 1 341 ? 10.665 -18.286 -19.153 1.00 82.19 341 SER A C 1
ATOM 2521 O O . SER A 1 341 ? 10.942 -17.961 -17.994 1.00 82.19 341 SER A O 1
ATOM 2523 N N . SER A 1 342 ? 11.493 -18.062 -20.169 1.00 85.94 342 SER A N 1
ATOM 2524 C CA . SER A 1 342 ? 12.798 -17.423 -20.010 1.00 85.94 342 SER A CA 1
ATOM 2525 C C . SER A 1 342 ? 13.136 -16.528 -21.197 1.00 85.94 342 SER A C 1
ATOM 2527 O O . SER A 1 342 ? 12.788 -16.810 -22.342 1.00 85.94 342 SER A O 1
ATOM 2529 N N . CYS A 1 343 ? 13.857 -15.451 -20.908 1.00 90.62 343 CYS A N 1
ATOM 2530 C CA . CYS A 1 343 ? 14.563 -14.646 -21.890 1.00 90.62 343 CYS A CA 1
ATOM 2531 C C . CYS A 1 343 ? 16.035 -14.600 -21.491 1.00 90.62 343 CYS A C 1
ATOM 2533 O O . CYS A 1 343 ? 16.412 -13.887 -20.557 1.00 90.62 343 CYS A O 1
ATOM 2535 N N . TYR A 1 344 ? 16.862 -15.370 -22.198 1.00 88.25 344 TYR A N 1
ATOM 2536 C CA . TYR A 1 344 ? 18.288 -15.449 -21.908 1.00 88.25 344 TYR A CA 1
ATOM 2537 C C . TYR A 1 344 ? 19.025 -14.229 -22.460 1.00 88.25 344 TYR A C 1
ATOM 2539 O O . TYR A 1 344 ? 19.100 -14.057 -23.678 1.00 88.25 344 TYR A O 1
ATOM 2547 N N . ASN A 1 345 ? 19.577 -13.387 -21.588 1.00 89.50 345 ASN A N 1
ATOM 2548 C CA . ASN A 1 345 ? 20.400 -12.242 -21.975 1.00 89.50 345 ASN A CA 1
ATOM 2549 C C . ASN A 1 345 ? 21.232 -11.750 -20.777 1.00 89.50 345 ASN A C 1
ATOM 2551 O O . ASN A 1 345 ? 20.686 -11.473 -19.712 1.00 89.50 345 ASN A O 1
ATOM 2555 N N . ASP A 1 346 ? 22.542 -11.606 -20.974 1.00 88.00 346 ASP A N 1
ATOM 2556 C CA . ASP A 1 346 ? 23.502 -11.223 -19.928 1.00 88.00 346 ASP A CA 1
ATOM 2557 C C . ASP A 1 346 ? 23.466 -9.718 -19.578 1.00 88.00 346 ASP A C 1
ATOM 2559 O O . ASP A 1 346 ? 24.069 -9.287 -18.595 1.00 88.00 346 ASP A O 1
ATOM 2563 N N . ASN A 1 347 ? 22.782 -8.902 -20.384 1.00 89.31 347 ASN A N 1
ATOM 2564 C CA . ASN A 1 347 ? 22.856 -7.437 -20.346 1.00 89.31 347 ASN A CA 1
ATOM 2565 C C . ASN A 1 347 ? 21.648 -6.785 -19.664 1.00 89.31 347 ASN A C 1
ATOM 2567 O O . ASN A 1 347 ? 21.569 -5.563 -19.598 1.00 89.31 347 ASN A O 1
ATOM 2571 N N . PHE A 1 348 ? 20.695 -7.568 -19.152 1.00 92.19 348 PHE A N 1
ATOM 2572 C CA . PHE A 1 348 ? 19.595 -7.002 -18.375 1.00 92.19 348 PHE A CA 1
ATOM 2573 C C . PHE A 1 348 ? 20.104 -6.387 -17.066 1.00 92.19 348 PHE A C 1
ATOM 2575 O O . PHE A 1 348 ? 20.834 -7.019 -16.298 1.00 92.19 348 PHE A O 1
ATOM 2582 N N . GLU A 1 349 ? 19.680 -5.154 -16.799 1.00 91.38 349 GLU A N 1
ATOM 2583 C CA . GLU A 1 349 ? 20.027 -4.433 -15.580 1.00 91.38 349 GLU A CA 1
ATOM 2584 C C . GLU A 1 349 ? 18.931 -4.542 -14.518 1.00 91.38 349 GLU A C 1
ATOM 2586 O O . GLU A 1 349 ? 19.243 -4.867 -13.373 1.00 91.38 349 GLU A O 1
ATOM 2591 N N . TRP A 1 350 ? 17.679 -4.290 -14.899 1.00 93.75 350 TRP A N 1
ATOM 2592 C CA . TRP A 1 350 ? 16.494 -4.375 -14.042 1.00 93.75 350 TRP A CA 1
ATOM 2593 C C . TRP A 1 350 ? 15.242 -4.653 -14.879 1.00 93.75 350 TRP A C 1
ATOM 2595 O O . TRP A 1 350 ? 15.254 -4.524 -16.111 1.00 93.75 350 TRP A O 1
ATOM 2605 N N . MET A 1 351 ? 14.147 -5.004 -14.206 1.00 95.19 351 MET A N 1
ATOM 2606 C CA . MET A 1 351 ? 12.844 -5.240 -14.833 1.00 95.19 351 MET A CA 1
ATOM 2607 C C . MET A 1 351 ? 11.670 -4.608 -14.077 1.00 95.19 351 MET A C 1
ATOM 2609 O O . MET A 1 351 ? 11.641 -4.571 -12.854 1.00 95.19 351 MET A O 1
ATOM 2613 N N . HIS A 1 352 ? 10.657 -4.157 -14.817 1.00 95.56 352 HIS A N 1
ATOM 2614 C CA . HIS A 1 352 ? 9.416 -3.615 -14.274 1.00 95.56 352 HIS A CA 1
ATOM 2615 C C . HIS A 1 352 ? 8.197 -4.200 -15.009 1.00 95.56 352 HIS A C 1
ATOM 2617 O O . HIS A 1 352 ? 7.984 -3.910 -16.193 1.00 95.56 352 HIS A O 1
ATOM 2623 N N . PRO A 1 353 ? 7.387 -5.048 -14.357 1.00 94.19 353 PRO A N 1
ATOM 2624 C CA . PRO A 1 353 ? 6.154 -5.556 -14.944 1.00 94.19 353 PRO A CA 1
ATOM 2625 C C . PRO A 1 353 ? 5.093 -4.452 -15.056 1.00 94.19 353 PRO A C 1
ATOM 2627 O O . PRO A 1 353 ? 4.851 -3.703 -14.117 1.00 94.19 353 PRO A O 1
ATOM 2630 N N . LEU A 1 354 ? 4.430 -4.405 -16.208 1.00 94.31 354 LEU A N 1
ATOM 2631 C CA . LEU A 1 354 ? 3.255 -3.588 -16.507 1.00 94.31 354 LEU A CA 1
ATOM 2632 C C . LEU A 1 354 ? 2.020 -4.477 -16.370 1.00 94.31 354 LEU A C 1
ATOM 2634 O O . LEU A 1 354 ? 1.491 -5.030 -17.343 1.00 94.31 354 LEU A O 1
ATOM 2638 N N . TYR A 1 355 ? 1.623 -4.693 -15.126 1.00 89.00 355 TYR A N 1
ATOM 2639 C CA . TYR A 1 355 ? 0.649 -5.698 -14.740 1.00 89.00 355 TYR A CA 1
ATOM 2640 C C . TYR A 1 355 ? -0.721 -5.569 -15.428 1.00 89.00 355 TYR A C 1
ATOM 2642 O O . TYR A 1 355 ? -1.333 -6.582 -15.757 1.00 89.00 355 TYR A O 1
ATOM 2650 N N . GLN A 1 356 ? -1.211 -4.352 -15.674 1.00 87.62 356 GLN A N 1
ATOM 2651 C CA . GLN A 1 356 ? -2.490 -4.115 -16.356 1.00 87.62 356 GLN A CA 1
ATOM 2652 C C . GLN A 1 356 ? -2.409 -4.365 -17.866 1.00 87.62 356 GLN A C 1
ATOM 2654 O O . GLN A 1 356 ? -3.431 -4.620 -18.503 1.00 87.62 356 GLN A O 1
ATOM 2659 N N . GLN A 1 357 ? -1.204 -4.317 -18.440 1.00 91.06 357 GLN A N 1
ATOM 2660 C CA . GLN A 1 357 ? -0.974 -4.553 -19.867 1.00 91.06 357 GLN A CA 1
ATOM 2661 C C . GLN A 1 357 ? -0.580 -5.996 -20.193 1.00 91.06 357 GLN A C 1
ATOM 2663 O O . GLN A 1 357 ? -0.569 -6.365 -21.367 1.00 91.06 357 GLN A O 1
ATOM 2668 N N . GLY A 1 358 ? -0.237 -6.807 -19.186 1.00 90.56 358 GLY A N 1
ATOM 2669 C CA . GLY A 1 358 ? 0.289 -8.156 -19.406 1.00 90.56 358 GLY A CA 1
ATOM 2670 C C . GLY A 1 358 ? 1.664 -8.161 -20.085 1.00 90.56 358 GLY A C 1
ATOM 2671 O O . GLY A 1 358 ? 2.026 -9.137 -20.737 1.00 90.56 358 GLY A O 1
ATOM 2672 N N . THR A 1 359 ? 2.433 -7.079 -19.943 1.00 94.81 359 THR A N 1
ATOM 2673 C CA . THR A 1 359 ? 3.794 -6.943 -20.488 1.00 94.81 359 THR A CA 1
ATOM 2674 C C . THR A 1 359 ? 4.770 -6.481 -19.416 1.00 94.81 359 THR A C 1
ATOM 2676 O O . THR A 1 359 ? 4.376 -6.224 -18.285 1.00 94.81 359 THR A O 1
ATOM 2679 N N . MET A 1 360 ? 6.051 -6.379 -19.743 1.00 95.81 360 MET A N 1
ATOM 2680 C CA . MET A 1 360 ? 7.072 -5.808 -18.870 1.00 95.81 360 MET A CA 1
ATOM 2681 C C . MET A 1 360 ? 8.024 -4.927 -19.667 1.00 95.81 360 MET A C 1
ATOM 2683 O O . MET A 1 360 ? 8.233 -5.149 -20.861 1.00 95.81 360 MET A O 1
ATOM 2687 N N . ILE A 1 361 ? 8.614 -3.948 -18.994 1.00 97.44 361 ILE A N 1
ATOM 2688 C CA . ILE A 1 361 ? 9.738 -3.171 -19.505 1.00 97.44 361 ILE A CA 1
ATOM 2689 C C . ILE A 1 361 ? 10.986 -3.620 -18.753 1.00 97.44 361 ILE A C 1
ATOM 2691 O O . ILE A 1 361 ? 10.969 -3.736 -17.532 1.00 97.44 361 ILE A O 1
ATOM 2695 N N . ALA A 1 362 ? 12.070 -3.871 -19.472 1.00 95.88 362 ALA A N 1
ATOM 2696 C CA . ALA A 1 362 ? 13.369 -4.172 -18.893 1.00 95.88 362 ALA A CA 1
ATOM 2697 C C . ALA A 1 362 ? 14.431 -3.256 -19.496 1.00 95.88 362 ALA A C 1
ATOM 2699 O O . ALA A 1 362 ? 14.354 -2.906 -20.679 1.00 95.88 362 ALA A O 1
ATOM 2700 N N . LYS A 1 363 ? 15.420 -2.882 -18.687 1.00 94.19 363 LYS A N 1
ATOM 2701 C CA . LYS A 1 363 ? 16.581 -2.126 -19.158 1.00 94.19 363 LYS A CA 1
ATOM 2702 C C . LYS A 1 363 ? 17.696 -3.078 -19.556 1.00 94.19 363 LYS A C 1
ATOM 2704 O O . LYS A 1 363 ? 18.037 -3.978 -18.789 1.00 94.19 363 LYS A O 1
ATOM 2709 N N . LEU A 1 364 ? 18.256 -2.868 -20.741 1.00 91.12 364 LEU A N 1
ATOM 2710 C CA . LEU A 1 364 ? 19.515 -3.463 -21.168 1.00 91.12 364 LEU A CA 1
ATOM 2711 C C . LEU A 1 364 ? 20.613 -2.409 -21.026 1.00 91.12 364 LEU A C 1
ATOM 2713 O O . LEU A 1 364 ? 20.496 -1.326 -21.601 1.00 91.12 364 LEU A O 1
ATOM 2717 N N . ASP A 1 365 ? 21.650 -2.750 -20.269 1.00 85.31 365 ASP A N 1
ATOM 2718 C CA . ASP A 1 365 ? 22.901 -1.996 -20.175 1.00 85.31 365 ASP A CA 1
ATOM 2719 C C . ASP A 1 365 ? 23.788 -2.389 -21.364 1.00 85.31 365 ASP A C 1
ATOM 2721 O O . ASP A 1 365 ? 24.144 -3.559 -21.518 1.00 85.31 365 ASP A O 1
ATOM 2725 N N . ASP A 1 366 ? 24.099 -1.436 -22.246 1.00 69.62 366 ASP A N 1
ATOM 2726 C CA . ASP A 1 366 ? 24.878 -1.719 -23.462 1.00 69.62 366 ASP A CA 1
ATOM 2727 C C . ASP A 1 366 ? 26.381 -1.873 -23.166 1.00 69.62 366 ASP A C 1
ATOM 2729 O O . ASP A 1 366 ? 27.111 -2.355 -24.028 1.00 69.62 366 ASP A O 1
ATOM 2733 N N . GLY A 1 367 ? 26.856 -1.518 -21.962 1.00 56.78 367 GLY A N 1
ATOM 2734 C CA . GLY A 1 367 ? 28.168 -1.841 -21.378 1.00 56.78 367 GLY A CA 1
ATOM 2735 C C . GLY A 1 367 ? 29.451 -1.416 -22.123 1.00 56.78 367 GLY A C 1
ATOM 2736 O O . GLY A 1 367 ? 30.485 -1.246 -21.480 1.00 56.78 367 GLY A O 1
ATOM 2737 N N . LEU A 1 368 ? 29.442 -1.274 -23.455 1.00 53.53 368 LEU A N 1
ATOM 2738 C CA . LEU A 1 368 ? 30.614 -1.195 -24.336 1.00 53.53 368 LEU A CA 1
ATOM 2739 C C . LEU A 1 368 ? 30.365 -0.492 -25.701 1.00 53.53 368 LEU A C 1
ATOM 2741 O O . LEU A 1 368 ? 31.345 -0.243 -26.403 1.00 53.53 368 LEU A O 1
ATOM 2745 N N . ASN A 1 369 ? 29.129 -0.143 -26.107 1.00 50.44 369 ASN A N 1
ATOM 2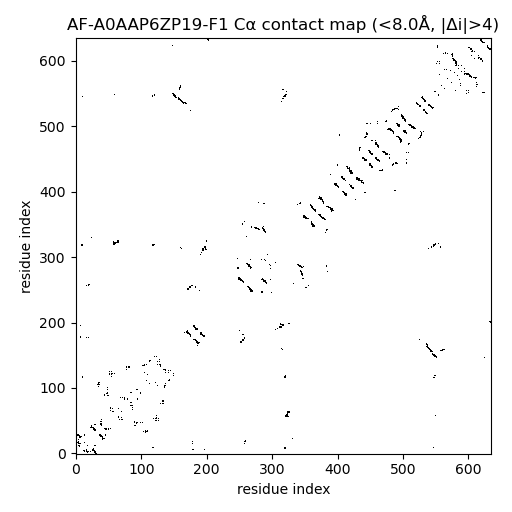746 C CA . ASN A 1 369 ? 28.826 0.499 -27.409 1.00 50.44 369 ASN A CA 1
ATOM 2747 C C . ASN A 1 369 ? 28.212 1.917 -27.304 1.00 50.44 369 ASN A C 1
ATOM 2749 O O . ASN A 1 369 ? 27.667 2.325 -26.285 1.00 50.44 369 ASN A O 1
ATOM 2753 N N . ALA A 1 370 ? 28.320 2.695 -28.392 1.00 52.00 370 ALA A N 1
ATOM 2754 C CA . ALA A 1 370 ? 27.997 4.130 -28.465 1.00 52.00 370 ALA A CA 1
ATOM 2755 C C . ALA A 1 370 ? 26.494 4.487 -28.558 1.00 52.00 370 ALA A C 1
ATOM 2757 O O . ALA A 1 370 ? 26.171 5.663 -28.716 1.00 52.00 370 ALA A O 1
ATOM 2758 N N . ASN A 1 371 ? 25.586 3.505 -28.503 1.00 60.31 371 ASN A N 1
ATOM 2759 C CA . ASN A 1 371 ? 24.157 3.707 -28.783 1.00 60.31 371 ASN A CA 1
ATOM 2760 C C . ASN A 1 371 ? 23.277 3.813 -27.525 1.00 60.31 371 ASN A C 1
ATOM 2762 O O . ASN A 1 371 ? 22.061 3.871 -27.676 1.00 60.31 371 ASN A O 1
ATOM 2766 N N . GLY A 1 372 ? 23.875 3.871 -26.330 1.00 73.62 372 GLY A N 1
ATOM 2767 C CA . GLY A 1 372 ? 23.171 4.096 -25.063 1.00 73.62 372 GLY A CA 1
ATOM 2768 C C . GLY A 1 372 ? 22.397 2.883 -24.537 1.00 73.62 372 GLY A C 1
ATOM 2769 O O . GLY A 1 372 ? 22.160 1.905 -25.249 1.00 73.62 372 GLY A O 1
ATOM 2770 N N . ASP A 1 373 ? 21.995 2.960 -23.268 1.00 88.12 373 ASP A N 1
ATOM 2771 C CA . ASP A 1 373 ? 21.162 1.944 -22.618 1.00 88.12 373 ASP A CA 1
ATOM 2772 C C . ASP A 1 373 ? 19.785 1.863 -23.296 1.00 88.12 373 ASP A C 1
ATOM 2774 O O . ASP A 1 373 ? 19.282 2.849 -23.836 1.00 88.12 373 ASP A O 1
ATOM 2778 N N . GLN A 1 374 ? 19.130 0.701 -23.261 1.00 91.50 374 GLN A N 1
ATOM 2779 C CA . GLN A 1 374 ? 17.848 0.502 -23.948 1.00 91.50 374 GLN A CA 1
ATOM 2780 C C . GLN A 1 374 ? 16.748 0.040 -23.006 1.00 91.50 374 GLN A C 1
ATOM 2782 O O . GLN A 1 374 ? 16.917 -0.914 -22.253 1.00 91.50 374 GLN A O 1
ATOM 2787 N N . LEU A 1 375 ? 15.567 0.634 -23.142 1.00 94.81 375 LEU A N 1
ATOM 2788 C CA . LEU A 1 375 ? 14.326 0.066 -22.633 1.00 94.81 375 LEU A CA 1
ATOM 2789 C C . LEU A 1 375 ? 13.741 -0.883 -23.671 1.00 94.81 375 LEU A C 1
ATOM 2791 O O . LEU A 1 375 ? 13.610 -0.544 -24.853 1.00 94.81 375 LEU A O 1
ATOM 2795 N N . ARG A 1 376 ? 13.392 -2.089 -23.224 1.00 94.94 376 ARG A N 1
ATOM 2796 C CA . ARG A 1 376 ? 12.845 -3.165 -24.051 1.00 94.94 376 ARG A CA 1
ATOM 2797 C C . ARG A 1 376 ? 11.555 -3.683 -23.463 1.00 94.94 376 ARG A C 1
ATOM 2799 O O . ARG A 1 376 ? 11.461 -3.900 -22.259 1.00 94.94 376 ARG A O 1
ATOM 2806 N N . ARG A 1 377 ? 10.576 -3.906 -24.335 1.00 96.12 377 ARG A N 1
ATOM 2807 C CA . ARG A 1 377 ? 9.291 -4.493 -23.965 1.00 96.12 377 ARG A CA 1
ATOM 2808 C C . ARG A 1 377 ? 9.336 -6.009 -24.142 1.00 96.12 377 ARG A C 1
ATOM 2810 O O . ARG A 1 377 ? 9.857 -6.498 -25.144 1.00 96.12 377 ARG A O 1
ATOM 2817 N N . LEU A 1 378 ? 8.802 -6.747 -23.175 1.00 95.75 378 LEU A N 1
ATOM 2818 C CA . LEU A 1 378 ? 8.628 -8.196 -23.248 1.00 95.75 378 LEU A CA 1
ATOM 2819 C C . LEU A 1 378 ? 7.185 -8.563 -22.890 1.00 95.75 378 LEU A C 1
ATOM 2821 O O . LEU A 1 378 ? 6.545 -7.895 -22.075 1.00 95.75 378 LEU A O 1
ATOM 2825 N N . ASP A 1 379 ? 6.685 -9.650 -23.467 1.00 94.19 379 ASP A N 1
ATOM 2826 C CA . ASP A 1 379 ? 5.433 -10.271 -23.032 1.00 94.19 379 ASP A CA 1
ATOM 2827 C C . ASP A 1 379 ? 5.607 -10.863 -21.625 1.00 94.19 379 ASP A C 1
ATOM 2829 O O . ASP A 1 379 ? 6.551 -11.610 -21.376 1.00 94.19 379 ASP A O 1
ATOM 2833 N N . ALA A 1 380 ? 4.710 -10.552 -20.689 1.00 91.12 380 ALA A N 1
ATOM 2834 C CA . ALA A 1 380 ? 4.904 -10.937 -19.290 1.00 91.12 380 ALA A CA 1
ATOM 2835 C C . ALA A 1 380 ? 4.673 -12.438 -19.037 1.00 91.12 380 ALA A C 1
ATOM 2837 O O . ALA A 1 380 ? 5.085 -12.960 -18.008 1.00 91.12 380 ALA A O 1
ATOM 2838 N N . THR A 1 381 ? 4.026 -13.157 -19.958 1.00 87.56 381 THR A N 1
ATOM 2839 C CA . THR A 1 381 ? 3.711 -14.585 -19.779 1.00 87.56 381 THR A CA 1
ATOM 2840 C C . THR A 1 381 ? 4.779 -15.477 -20.406 1.00 87.56 381 THR A C 1
ATOM 2842 O O . THR A 1 381 ? 5.215 -16.472 -19.826 1.00 87.56 381 THR A O 1
ATOM 2845 N N . THR A 1 382 ? 5.208 -15.129 -21.612 1.00 89.88 382 THR A N 1
ATOM 2846 C CA . THR A 1 382 ? 6.147 -15.899 -22.434 1.00 89.88 382 THR A CA 1
ATOM 2847 C C . THR A 1 382 ? 7.575 -15.374 -22.345 1.00 89.88 382 THR A C 1
ATOM 2849 O O . THR A 1 382 ? 8.495 -16.075 -22.756 1.00 89.88 382 THR A O 1
ATOM 2852 N N . LEU A 1 383 ? 7.769 -14.162 -21.811 1.00 90.69 383 LEU A N 1
ATOM 2853 C CA . LEU A 1 383 ? 9.035 -13.424 -21.820 1.00 90.69 383 LEU A CA 1
ATOM 2854 C C . LEU A 1 383 ? 9.613 -13.213 -23.225 1.00 90.69 383 LEU A C 1
ATOM 2856 O O . LEU A 1 383 ? 10.804 -12.947 -23.379 1.00 90.69 383 LEU A O 1
ATOM 2860 N N . SER A 1 384 ? 8.783 -13.285 -24.271 1.00 92.88 384 SER A N 1
ATOM 2861 C CA . SER A 1 384 ? 9.232 -12.960 -25.619 1.00 92.88 384 SER A CA 1
ATOM 2862 C C . SER A 1 384 ? 9.527 -11.465 -25.715 1.00 92.88 384 SER A C 1
ATOM 2864 O O . SER A 1 384 ? 8.631 -10.641 -25.519 1.00 92.88 384 SER A O 1
ATOM 2866 N N . MET A 1 385 ? 10.772 -11.119 -26.032 1.00 94.38 385 MET A N 1
ATOM 2867 C CA . MET A 1 385 ? 11.186 -9.737 -26.251 1.00 94.38 385 MET A CA 1
ATOM 2868 C C . MET A 1 385 ? 10.652 -9.214 -27.581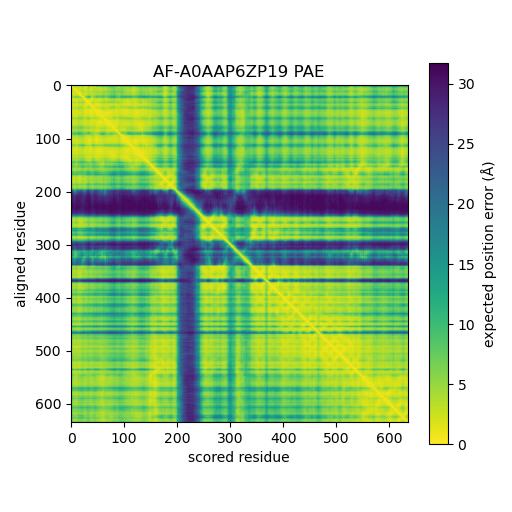 1.00 94.38 385 MET A C 1
ATOM 2870 O O . MET A 1 385 ? 10.873 -9.801 -28.641 1.00 94.38 385 MET A O 1
ATOM 2874 N N . GLU A 1 386 ? 9.957 -8.087 -27.513 1.00 94.38 386 GLU A N 1
ATOM 2875 C CA . GLU A 1 386 ? 9.363 -7.432 -28.666 1.00 94.38 386 GLU A CA 1
ATOM 2876 C C . GLU A 1 386 ? 10.404 -6.602 -29.437 1.00 94.38 386 GLU A C 1
ATOM 2878 O O . GLU A 1 386 ? 11.492 -6.274 -28.946 1.00 94.38 386 GLU A O 1
ATOM 2883 N N . SER A 1 387 ? 10.053 -6.210 -30.664 1.00 91.50 387 SER A N 1
ATOM 2884 C CA . SER A 1 387 ? 10.852 -5.280 -31.473 1.00 91.50 387 SER A CA 1
ATOM 2885 C C . SER A 1 387 ? 10.734 -3.820 -31.016 1.00 91.50 387 SER A C 1
ATOM 2887 O O . SER A 1 387 ? 11.337 -2.941 -31.625 1.00 91.50 387 SER A O 1
ATOM 2889 N N . ILE A 1 388 ? 9.925 -3.548 -29.990 1.00 92.56 388 ILE A N 1
ATOM 2890 C CA . ILE A 1 388 ? 9.680 -2.213 -29.448 1.00 92.56 388 ILE A CA 1
ATOM 2891 C C . ILE A 1 388 ? 10.820 -1.847 -28.491 1.00 92.56 388 ILE A C 1
ATOM 2893 O O . ILE A 1 388 ? 11.126 -2.595 -27.556 1.00 92.56 388 ILE A O 1
ATOM 2897 N N . THR A 1 389 ? 11.458 -0.702 -28.731 1.00 92.56 389 THR A N 1
ATOM 2898 C CA . THR A 1 389 ? 12.592 -0.220 -27.939 1.00 92.56 389 THR A CA 1
ATOM 2899 C C . THR A 1 389 ? 12.595 1.299 -27.826 1.00 92.56 389 THR A C 1
ATOM 2901 O O . THR A 1 389 ? 12.130 1.988 -28.731 1.00 92.56 389 THR A O 1
ATOM 2904 N N . TYR A 1 390 ? 13.146 1.796 -26.722 1.00 93.81 390 TYR A N 1
ATOM 2905 C CA . TYR A 1 390 ? 13.502 3.196 -26.527 1.00 93.81 390 TYR A CA 1
ATOM 2906 C C . TYR A 1 390 ? 14.958 3.277 -26.074 1.00 93.81 390 TYR A C 1
ATOM 2908 O O . TYR A 1 390 ? 15.355 2.560 -25.156 1.00 93.81 390 TYR A O 1
ATOM 2916 N N . THR A 1 391 ? 15.745 4.130 -26.721 1.00 92.00 391 THR A N 1
ATOM 2917 C CA . THR A 1 391 ? 17.147 4.376 -26.369 1.00 92.00 391 THR A CA 1
ATOM 2918 C C . THR A 1 391 ? 17.223 5.497 -25.344 1.00 92.00 391 THR A C 1
ATOM 2920 O O . THR A 1 391 ? 16.694 6.577 -25.591 1.00 92.00 391 THR A O 1
ATOM 2923 N N . LEU A 1 392 ? 17.885 5.233 -24.221 1.00 90.44 392 LEU A N 1
ATOM 2924 C CA . LEU A 1 392 ? 18.154 6.212 -23.178 1.00 90.44 392 LEU A CA 1
ATOM 2925 C C . LEU A 1 392 ? 19.403 7.022 -23.522 1.00 90.44 392 LEU A C 1
ATOM 2927 O O . LEU A 1 392 ? 20.449 6.464 -23.874 1.00 90.44 392 LEU A O 1
ATOM 2931 N N . ASP A 1 393 ? 19.306 8.334 -23.347 1.00 88.06 393 ASP A N 1
ATOM 2932 C CA . ASP A 1 393 ? 20.480 9.200 -23.350 1.00 88.06 393 ASP A CA 1
ATOM 2933 C C . ASP A 1 393 ? 21.355 8.903 -22.112 1.00 88.06 393 ASP A C 1
ATOM 2935 O O . ASP A 1 393 ? 20.890 8.423 -21.077 1.00 88.06 393 ASP A O 1
ATOM 2939 N N . SER A 1 394 ? 22.661 9.180 -22.189 1.00 82.94 394 SER A N 1
ATOM 2940 C CA . SER A 1 394 ? 23.615 8.793 -21.130 1.00 82.94 394 SER A CA 1
ATOM 2941 C C . SER A 1 394 ? 23.317 9.395 -19.745 1.00 82.94 394 SER A C 1
ATOM 2943 O O . SER A 1 394 ? 23.719 8.826 -18.727 1.00 82.94 394 SER A O 1
ATOM 2945 N N . ASP A 1 395 ? 22.625 10.534 -19.717 1.00 83.19 395 ASP A N 1
ATOM 2946 C CA . ASP A 1 395 ? 22.186 11.283 -18.541 1.00 83.19 395 ASP A CA 1
ATOM 2947 C C . ASP A 1 395 ? 20.781 10.878 -18.053 1.00 83.19 395 ASP A C 1
ATOM 2949 O O . ASP A 1 395 ? 20.397 11.252 -16.948 1.00 83.19 395 ASP A O 1
ATOM 2953 N N . GLU A 1 396 ? 20.026 10.076 -18.808 1.00 86.69 396 GLU A N 1
ATOM 2954 C CA . GLU A 1 396 ? 18.700 9.576 -18.429 1.00 86.69 396 GLU A CA 1
ATOM 2955 C C . GLU A 1 396 ? 18.809 8.372 -17.488 1.00 86.69 396 GLU A C 1
ATOM 2957 O O . GLU A 1 396 ? 18.937 7.220 -17.907 1.00 86.69 396 GLU A O 1
ATOM 2962 N N . LYS A 1 397 ? 18.775 8.644 -16.180 1.00 82.31 397 LYS A N 1
ATOM 2963 C CA . LYS A 1 397 ? 18.982 7.620 -15.143 1.00 82.31 397 LYS A CA 1
ATOM 2964 C C . LYS A 1 397 ? 17.720 7.225 -14.390 1.00 82.31 397 LYS A C 1
ATOM 2966 O O . LYS A 1 397 ? 17.607 6.072 -13.980 1.00 82.31 397 LYS A O 1
ATOM 2971 N N . THR A 1 398 ? 16.778 8.148 -14.198 1.00 91.50 398 THR A N 1
ATOM 2972 C CA . THR A 1 398 ? 15.592 7.896 -13.368 1.00 91.50 398 THR A CA 1
ATOM 2973 C C . THR A 1 398 ? 14.368 7.669 -14.243 1.00 91.50 398 THR A C 1
ATOM 2975 O O . THR A 1 398 ? 14.015 8.514 -15.063 1.00 91.50 398 THR A O 1
ATOM 2978 N N . ILE A 1 399 ? 13.702 6.530 -14.050 1.00 94.94 399 ILE A N 1
ATOM 2979 C CA . ILE A 1 399 ? 12.503 6.144 -14.796 1.00 94.94 399 ILE A CA 1
ATOM 2980 C C . ILE A 1 399 ? 11.377 5.907 -13.800 1.00 94.94 399 ILE A C 1
ATOM 2982 O O . ILE A 1 399 ? 11.487 5.075 -12.900 1.00 94.94 399 ILE A O 1
ATOM 2986 N N . VAL A 1 400 ? 10.291 6.649 -13.970 1.00 95.38 400 VAL A N 1
ATOM 2987 C CA . VAL A 1 400 ? 9.106 6.575 -13.116 1.00 95.38 400 VAL A CA 1
ATOM 2988 C C . VAL A 1 400 ? 7.969 5.980 -13.932 1.00 95.38 400 VAL A C 1
ATOM 2990 O O . VAL A 1 400 ? 7.676 6.468 -15.018 1.00 95.38 400 VAL A O 1
ATOM 2993 N N . PHE A 1 401 ? 7.314 4.946 -13.414 1.00 94.06 401 PHE A N 1
ATOM 2994 C CA . PHE A 1 401 ? 6.196 4.271 -14.076 1.00 94.06 401 PHE A CA 1
ATOM 2995 C C . PHE A 1 401 ? 4.856 4.819 -13.580 1.00 94.06 401 PHE A C 1
ATOM 2997 O O . PHE A 1 401 ? 4.676 5.059 -12.381 1.00 94.06 401 PHE A O 1
ATOM 3004 N N . SER A 1 402 ? 3.905 5.032 -14.490 1.00 92.69 402 SER A N 1
ATOM 3005 C CA . SER A 1 402 ? 2.542 5.406 -14.123 1.00 92.69 402 SER A CA 1
ATOM 3006 C C . SER A 1 402 ? 1.797 4.214 -13.521 1.00 92.69 402 SER A C 1
ATOM 3008 O O . SER A 1 402 ? 1.997 3.071 -13.913 1.00 92.69 402 SER A O 1
ATOM 3010 N N . LYS A 1 403 ? 0.914 4.466 -12.547 1.00 86.62 403 LYS A N 1
ATOM 3011 C CA . LYS A 1 403 ? 0.204 3.398 -11.809 1.00 86.62 403 LYS A CA 1
ATOM 3012 C C . LYS A 1 403 ? -0.860 2.668 -12.639 1.00 86.62 403 LYS A C 1
ATOM 3014 O O . LYS A 1 403 ? -1.322 1.600 -12.243 1.00 86.62 403 LYS A O 1
ATOM 3019 N N . ASP A 1 404 ? -1.271 3.265 -13.754 1.00 87.94 404 ASP A N 1
ATOM 3020 C CA . ASP A 1 404 ? -2.130 2.666 -14.779 1.00 87.94 404 ASP A CA 1
ATOM 3021 C C . ASP A 1 404 ? -1.327 1.959 -15.885 1.00 87.94 404 ASP A C 1
ATOM 3023 O O . ASP A 1 404 ? -1.904 1.533 -16.882 1.00 87.94 404 ASP A O 1
ATOM 3027 N N . ASP A 1 405 ? -0.006 1.854 -15.710 1.00 91.94 405 ASP A N 1
ATOM 3028 C CA . ASP A 1 405 ? 0.963 1.209 -16.593 1.00 91.94 405 ASP A CA 1
ATOM 3029 C C . ASP A 1 405 ? 1.055 1.793 -18.007 1.00 91.94 405 ASP A C 1
ATOM 3031 O O . ASP A 1 405 ? 1.713 1.200 -18.857 1.00 91.94 405 ASP A O 1
ATOM 3035 N N . ASN A 1 406 ? 0.413 2.926 -18.300 1.00 92.69 406 ASN A N 1
ATOM 3036 C CA . ASN A 1 406 ? 0.303 3.482 -19.655 1.00 92.69 406 ASN A CA 1
ATOM 3037 C C . ASN A 1 406 ? 1.482 4.365 -20.073 1.00 92.69 406 ASN A C 1
ATOM 3039 O O . ASN A 1 406 ? 1.725 4.544 -21.269 1.00 92.69 406 ASN A O 1
ATOM 3043 N N . GLU A 1 407 ? 2.204 4.936 -19.114 1.00 94.19 407 GLU A N 1
ATOM 3044 C CA . GLU A 1 407 ? 3.231 5.941 -19.367 1.00 94.19 407 GLU A CA 1
ATOM 3045 C C . GLU A 1 407 ? 4.437 5.740 -18.446 1.00 94.19 407 GLU A C 1
ATOM 3047 O O . GLU A 1 407 ? 4.312 5.305 -17.301 1.00 94.19 407 GLU A O 1
ATOM 3052 N N . ILE A 1 408 ? 5.616 6.109 -18.937 1.00 95.88 408 ILE A N 1
ATOM 3053 C CA . ILE A 1 408 ? 6.808 6.317 -18.116 1.00 95.88 408 ILE A CA 1
ATOM 3054 C C . ILE A 1 408 ? 7.261 7.766 -18.240 1.00 95.88 408 ILE A C 1
ATOM 3056 O O . ILE A 1 408 ? 7.114 8.393 -19.289 1.00 95.88 408 ILE A O 1
ATOM 3060 N N . LEU A 1 409 ? 7.812 8.296 -17.156 1.00 95.50 409 LEU A N 1
ATOM 3061 C CA . LEU A 1 409 ? 8.500 9.576 -17.130 1.00 95.50 409 LEU A CA 1
ATOM 3062 C C . LEU A 1 409 ? 9.996 9.307 -16.992 1.00 95.50 409 LEU A C 1
ATOM 3064 O O . LEU A 1 409 ? 10.425 8.662 -16.035 1.00 95.50 409 LEU A O 1
ATOM 3068 N N . ILE A 1 410 ? 10.773 9.808 -17.943 1.00 95.25 410 ILE A N 1
ATOM 3069 C CA . ILE A 1 410 ? 12.227 9.692 -17.972 1.00 95.25 410 ILE A CA 1
ATOM 3070 C C . ILE A 1 410 ? 12.813 11.019 -17.501 1.00 95.25 410 ILE A C 1
ATOM 3072 O O . ILE A 1 410 ? 12.506 12.077 -18.054 1.00 95.25 410 ILE A O 1
ATOM 3076 N N . ILE A 1 411 ? 13.628 10.963 -16.451 1.00 93.81 411 ILE A N 1
ATOM 3077 C CA . ILE A 1 411 ? 14.253 12.118 -15.809 1.00 93.81 411 ILE A CA 1
ATOM 3078 C C . ILE A 1 411 ? 15.768 12.008 -15.987 1.00 93.81 411 ILE A C 1
ATOM 3080 O O . ILE A 1 411 ? 16.383 10.991 -15.646 1.00 93.81 411 ILE A O 1
ATOM 3084 N N . SER A 1 412 ? 16.353 13.087 -16.503 1.00 91.19 412 SER A N 1
ATOM 3085 C CA . SER A 1 412 ? 17.792 13.221 -16.693 1.00 91.19 412 SER A CA 1
ATOM 3086 C C . SER A 1 412 ? 18.485 13.801 -15.450 1.00 91.19 412 SER A C 1
ATOM 3088 O O . SER A 1 412 ? 17.952 14.678 -14.765 1.00 91.19 412 SER A O 1
ATOM 3090 N N . ASP A 1 413 ? 19.705 13.335 -15.181 1.00 88.69 413 ASP A N 1
ATOM 3091 C CA . ASP A 1 413 ? 20.622 13.918 -14.198 1.00 88.69 413 ASP A CA 1
ATOM 3092 C C . ASP A 1 413 ? 21.126 15.306 -14.631 1.00 88.69 413 ASP A C 1
ATOM 3094 O O . ASP A 1 413 ? 21.496 16.135 -13.790 1.00 88.69 413 ASP A O 1
ATOM 3098 N N . ASN A 1 414 ? 21.105 15.605 -15.935 1.00 90.44 414 ASN A N 1
ATOM 3099 C CA . ASN A 1 414 ? 21.286 16.962 -16.424 1.00 90.44 414 ASN A CA 1
ATOM 3100 C C . ASN A 1 414 ? 20.050 17.794 -16.070 1.00 90.44 414 ASN A C 1
ATOM 3102 O O . ASN A 1 414 ? 19.048 17.809 -16.779 1.00 90.44 414 ASN A O 1
ATOM 3106 N N . ARG A 1 415 ? 20.164 18.566 -14.988 1.00 86.69 415 ARG A N 1
ATOM 3107 C CA . ARG A 1 415 ? 19.090 19.416 -14.449 1.00 86.69 415 ARG A CA 1
ATOM 3108 C C . ARG A 1 415 ? 18.559 20.480 -15.419 1.00 86.69 415 ARG A C 1
ATOM 3110 O O . ARG A 1 415 ? 17.551 21.103 -15.111 1.00 86.69 415 ARG A O 1
ATOM 3117 N N . GLN A 1 416 ? 19.204 20.723 -16.561 1.00 90.38 416 GLN A N 1
ATOM 3118 C CA . GLN A 1 416 ? 18.685 21.625 -17.599 1.00 90.38 416 GLN A CA 1
ATOM 3119 C C . GLN A 1 416 ? 17.774 20.921 -18.613 1.00 90.38 416 GLN A C 1
ATOM 3121 O O . GLN A 1 416 ? 17.070 21.591 -19.366 1.00 90.38 416 GLN A O 1
ATOM 3126 N N . SER A 1 417 ? 17.780 19.589 -18.639 1.00 90.00 417 SER A N 1
ATOM 3127 C CA . SER A 1 417 ? 16.933 18.788 -19.512 1.00 90.00 417 SER A CA 1
ATOM 3128 C C . SER A 1 417 ? 15.535 18.645 -18.914 1.00 90.00 417 SER A C 1
ATOM 3130 O O . SER A 1 417 ? 15.363 18.338 -17.733 1.00 90.00 417 SER A O 1
ATOM 3132 N N . ALA A 1 418 ? 14.530 18.861 -19.754 1.00 89.81 418 ALA A N 1
ATOM 3133 C CA . ALA A 1 418 ? 13.146 18.565 -19.428 1.00 89.81 418 ALA A CA 1
ATOM 3134 C C . ALA A 1 418 ? 12.918 17.047 -19.321 1.00 89.81 418 ALA A C 1
ATOM 3136 O O . ALA A 1 418 ? 13.486 16.299 -20.121 1.00 89.81 418 ALA A O 1
ATOM 3137 N N . PRO A 1 419 ? 12.067 16.571 -18.394 1.00 91.94 419 PRO A N 1
ATOM 3138 C CA . PRO A 1 419 ? 11.700 15.168 -18.353 1.00 91.94 419 PRO A CA 1
ATOM 3139 C C . PRO A 1 419 ? 10.803 14.808 -19.549 1.00 91.94 419 PRO A C 1
ATOM 3141 O O . PRO A 1 419 ? 9.949 15.596 -19.981 1.00 91.94 419 PRO A O 1
ATOM 3144 N N . LYS A 1 420 ? 10.985 13.594 -20.067 1.00 92.69 420 LYS A N 1
ATOM 3145 C CA . LYS A 1 420 ? 10.285 13.078 -21.250 1.00 92.69 420 LYS A CA 1
ATOM 3146 C C . LYS A 1 420 ? 9.196 12.099 -20.828 1.00 92.69 420 LYS A C 1
ATOM 3148 O O . LYS A 1 420 ? 9.441 11.202 -20.023 1.00 92.69 420 LYS A O 1
ATOM 3153 N N . LEU A 1 421 ? 7.990 12.258 -21.368 1.00 93.50 421 LEU A N 1
ATOM 3154 C CA . LEU A 1 421 ? 6.919 11.270 -21.219 1.00 93.50 421 LEU A CA 1
ATOM 3155 C C . LEU A 1 421 ? 6.991 10.276 -22.373 1.00 93.50 421 LEU A C 1
ATOM 3157 O O . LEU A 1 421 ? 7.053 10.688 -23.526 1.00 93.50 421 LEU A O 1
ATOM 3161 N N . VAL A 1 422 ? 6.925 8.983 -22.084 1.00 95.25 422 VAL A N 1
ATOM 3162 C CA . VAL A 1 422 ? 6.966 7.919 -23.094 1.00 95.25 422 VAL A CA 1
ATOM 3163 C C . VAL A 1 422 ? 5.791 6.970 -22.869 1.00 95.25 422 VAL A C 1
ATOM 3165 O O . VAL A 1 422 ? 5.519 6.560 -21.742 1.00 95.25 422 VAL A O 1
ATOM 3168 N N . GLU A 1 423 ? 5.076 6.619 -23.935 1.00 95.50 423 GLU A N 1
ATOM 3169 C CA . GLU A 1 423 ? 3.982 5.641 -23.867 1.00 95.50 423 GLU A CA 1
ATOM 3170 C C . GLU A 1 423 ? 4.542 4.224 -23.717 1.00 95.50 423 GLU A C 1
ATOM 3172 O O . GLU A 1 423 ? 5.385 3.798 -24.500 1.00 95.50 423 GLU A O 1
ATOM 3177 N N . THR A 1 424 ? 4.056 3.440 -22.759 1.00 95.88 424 THR A N 1
ATOM 3178 C CA . THR A 1 424 ? 4.625 2.108 -22.474 1.00 95.88 424 THR A CA 1
ATOM 3179 C C . THR A 1 424 ? 4.335 1.065 -23.549 1.00 95.88 424 THR A C 1
ATOM 3181 O O . THR A 1 424 ? 5.118 0.136 -23.744 1.00 95.88 424 THR A O 1
ATOM 3184 N N . LYS A 1 425 ? 3.216 1.209 -24.268 1.00 94.94 425 LYS A N 1
ATOM 3185 C CA . LYS A 1 425 ? 2.784 0.248 -25.290 1.00 94.94 425 LYS A CA 1
ATOM 3186 C C . LYS A 1 425 ? 3.656 0.293 -26.545 1.00 94.94 425 LYS A C 1
ATOM 3188 O O . LYS A 1 425 ? 3.901 -0.740 -27.158 1.00 94.94 425 LYS A O 1
ATOM 3193 N N . THR A 1 426 ? 4.074 1.488 -26.946 1.00 94.94 426 THR A N 1
ATOM 3194 C CA . THR A 1 426 ? 4.820 1.752 -28.186 1.00 94.94 426 THR A CA 1
ATOM 3195 C C . THR A 1 426 ? 6.253 2.200 -27.927 1.00 94.94 426 THR A C 1
ATOM 3197 O O . THR A 1 426 ? 7.038 2.245 -28.869 1.00 94.94 426 THR A O 1
ATOM 3200 N N . LEU A 1 427 ? 6.587 2.541 -26.678 1.00 95.12 427 LEU A N 1
ATOM 3201 C CA . LEU A 1 427 ? 7.828 3.202 -26.276 1.00 95.12 427 LEU A CA 1
ATOM 3202 C C . LEU A 1 427 ? 8.135 4.461 -27.103 1.00 95.12 427 LEU A C 1
ATOM 3204 O O . LEU A 1 427 ? 9.287 4.777 -27.382 1.00 95.12 427 LEU A O 1
ATOM 3208 N N . THR A 1 428 ? 7.090 5.193 -27.497 1.00 94.75 428 THR A N 1
ATOM 3209 C CA . THR A 1 428 ? 7.218 6.452 -28.240 1.00 94.75 428 THR A CA 1
ATOM 3210 C C . THR A 1 428 ? 7.161 7.647 -27.305 1.00 94.75 428 THR A C 1
ATOM 3212 O O . THR A 1 428 ? 6.236 7.767 -26.497 1.00 94.75 428 THR A O 1
ATOM 3215 N N . GLU A 1 429 ? 8.129 8.547 -27.454 1.00 92.19 429 GLU A N 1
ATOM 3216 C CA . GLU A 1 429 ? 8.174 9.818 -26.739 1.00 92.19 429 GLU A CA 1
ATOM 3217 C C . GLU A 1 429 ? 7.006 10.732 -27.138 1.00 92.19 429 GLU A C 1
ATOM 3219 O O . GLU A 1 429 ? 6.690 10.925 -28.316 1.00 92.19 429 GLU A O 1
ATOM 3224 N N . ARG A 1 430 ? 6.371 11.311 -26.122 1.00 89.31 430 ARG A N 1
ATOM 3225 C CA . ARG A 1 430 ? 5.446 12.438 -26.213 1.00 89.31 430 ARG A CA 1
ATOM 3226 C C . ARG A 1 430 ? 6.231 13.736 -26.024 1.00 89.31 430 ARG A C 1
ATOM 3228 O O . ARG A 1 430 ? 7.338 13.734 -25.509 1.00 89.31 430 ARG A O 1
ATOM 3235 N N . LEU A 1 431 ? 5.632 14.870 -26.387 1.00 81.31 431 LEU A N 1
ATOM 3236 C CA . LEU A 1 431 ? 6.254 16.181 -26.167 1.00 81.31 431 LEU A CA 1
ATOM 3237 C C . LEU A 1 431 ? 6.727 16.338 -24.709 1.00 81.31 431 LEU A C 1
ATOM 3239 O O . LEU A 1 431 ? 5.944 16.111 -23.783 1.00 81.31 431 LEU A O 1
ATOM 3243 N N . ALA A 1 432 ? 7.993 16.728 -24.542 1.00 80.94 432 ALA A N 1
ATOM 3244 C CA . ALA A 1 432 ? 8.631 16.913 -23.243 1.00 80.94 432 ALA A CA 1
ATOM 3245 C C . ALA A 1 432 ? 7.884 17.935 -22.371 1.00 80.94 432 ALA A C 1
ATOM 3247 O O . ALA A 1 432 ? 7.283 18.887 -22.880 1.00 80.94 432 ALA A O 1
ATOM 3248 N N . LEU A 1 433 ? 7.939 17.745 -21.049 1.00 86.31 433 LEU A N 1
ATOM 3249 C CA . LEU A 1 433 ? 7.342 18.693 -20.106 1.00 86.31 433 LEU A CA 1
ATOM 3250 C C . LEU A 1 433 ? 8.172 19.977 -20.075 1.00 86.31 433 LEU A C 1
ATOM 3252 O O . LEU A 1 433 ? 9.395 19.931 -20.107 1.00 86.31 433 LEU A O 1
ATOM 3256 N N . ASN A 1 434 ? 7.545 21.142 -19.941 1.00 86.19 434 ASN A N 1
ATOM 3257 C CA . ASN A 1 434 ? 8.281 22.407 -19.901 1.00 86.19 434 ASN A CA 1
ATOM 3258 C C . ASN A 1 434 ? 8.740 22.754 -18.472 1.00 86.19 434 ASN A C 1
ATOM 3260 O O . ASN A 1 434 ? 8.389 23.804 -17.931 1.00 86.19 434 ASN A O 1
ATOM 3264 N N . ILE A 1 435 ? 9.453 21.825 -17.829 1.00 89.50 435 ILE A N 1
ATOM 3265 C CA . ILE A 1 435 ? 9.930 21.927 -16.443 1.00 89.50 435 ILE A CA 1
ATOM 3266 C C . ILE A 1 435 ? 11.359 21.391 -16.386 1.00 89.50 435 ILE A C 1
ATOM 3268 O O . ILE A 1 435 ? 11.626 20.296 -16.866 1.00 89.50 435 ILE A O 1
ATOM 3272 N N . THR A 1 436 ? 12.266 22.149 -15.781 1.00 91.25 436 THR A N 1
ATOM 3273 C CA . THR A 1 436 ? 13.661 21.750 -15.547 1.00 91.25 436 THR A CA 1
ATOM 3274 C C . THR A 1 436 ? 13.926 21.603 -14.048 1.00 91.25 436 THR A C 1
ATOM 3276 O O . THR A 1 436 ? 13.019 21.758 -13.231 1.00 91.25 436 THR A O 1
ATOM 3279 N N . ASP A 1 437 ? 15.160 21.263 -13.676 1.00 92.88 437 ASP A N 1
ATOM 3280 C CA . ASP A 1 437 ? 15.601 21.082 -12.287 1.00 92.88 437 ASP A CA 1
ATOM 3281 C C . ASP A 1 437 ? 14.834 19.993 -11.514 1.00 92.88 437 ASP A C 1
ATOM 3283 O O . ASP A 1 437 ? 14.696 20.021 -10.291 1.00 92.88 437 ASP A O 1
ATOM 3287 N N . VAL A 1 438 ? 14.339 18.992 -12.240 1.00 93.50 438 VAL A N 1
ATOM 3288 C CA . VAL A 1 438 ? 13.594 17.873 -11.665 1.00 93.50 438 VAL A CA 1
ATOM 3289 C C . VAL A 1 438 ? 14.552 16.936 -10.940 1.00 93.50 438 VAL A C 1
ATOM 3291 O O . VAL A 1 438 ? 15.460 16.386 -11.558 1.00 93.50 438 VAL A O 1
ATOM 3294 N N . LEU A 1 439 ? 14.342 16.747 -9.636 1.00 93.25 439 LEU A N 1
ATOM 3295 C CA . LEU A 1 439 ? 15.064 15.790 -8.795 1.00 93.25 439 LEU A CA 1
ATOM 3296 C C . LEU A 1 439 ? 14.415 14.408 -8.822 1.00 93.25 439 LEU A C 1
ATOM 3298 O O . LEU A 1 439 ? 15.099 13.401 -8.961 1.00 93.25 439 LEU A O 1
ATOM 3302 N N . ASN A 1 440 ? 13.099 14.382 -8.641 1.00 93.81 440 ASN A N 1
ATOM 3303 C CA . ASN A 1 440 ? 12.286 13.177 -8.578 1.00 93.81 440 ASN A CA 1
ATOM 3304 C C . ASN A 1 440 ? 10.845 13.537 -8.963 1.00 93.81 440 ASN A C 1
ATOM 3306 O O . ASN A 1 440 ? 10.473 14.714 -8.955 1.00 93.81 440 ASN A O 1
ATOM 3310 N N . ALA A 1 441 ? 10.023 12.551 -9.295 1.00 95.56 441 ALA A N 1
ATOM 3311 C CA . ALA A 1 441 ? 8.622 12.776 -9.604 1.00 95.56 441 ALA A CA 1
ATOM 3312 C C . ALA A 1 441 ? 7.787 11.527 -9.334 1.00 95.56 441 ALA A C 1
ATOM 3314 O O . ALA A 1 441 ? 8.296 10.414 -9.249 1.00 95.56 441 ALA A O 1
ATOM 3315 N N . SER A 1 442 ? 6.476 11.712 -9.250 1.00 96.38 442 SER A N 1
ATOM 3316 C CA . SER A 1 442 ? 5.530 10.610 -9.210 1.00 96.38 442 SER A CA 1
ATOM 3317 C C . SER A 1 442 ? 4.232 10.980 -9.920 1.00 96.38 442 SER A C 1
ATOM 3319 O O . SER A 1 442 ? 3.781 12.129 -9.886 1.00 96.38 442 SER A O 1
ATOM 3321 N N . PHE A 1 443 ? 3.634 9.999 -10.592 1.00 95.19 443 PHE A N 1
ATOM 3322 C CA . PHE A 1 443 ? 2.341 10.167 -11.241 1.00 95.19 443 PHE A CA 1
ATOM 3323 C C . PHE A 1 443 ? 1.229 10.275 -10.201 1.00 95.19 443 PHE A C 1
ATOM 3325 O O . PHE A 1 443 ? 1.063 9.393 -9.362 1.00 95.19 443 PHE A O 1
ATOM 3332 N N . ALA A 1 444 ? 0.431 11.332 -10.311 1.00 93.81 444 ALA A N 1
ATOM 3333 C CA . ALA A 1 444 ? -0.682 11.626 -9.425 1.00 93.81 444 ALA A CA 1
ATOM 3334 C C . ALA A 1 444 ? -2.035 11.448 -10.138 1.00 93.81 444 ALA A C 1
ATOM 3336 O O . ALA A 1 444 ? -2.132 11.318 -11.363 1.00 93.81 444 ALA A O 1
ATOM 3337 N N . SER A 1 445 ? -3.109 11.449 -9.352 1.00 87.38 445 SER A N 1
ATOM 3338 C CA . SER A 1 445 ? -4.482 11.328 -9.844 1.00 87.38 445 SER A CA 1
ATOM 3339 C C . SER A 1 445 ? -4.872 12.475 -10.788 1.00 87.38 445 SER A C 1
ATOM 3341 O O . SER A 1 445 ? -4.301 13.567 -10.778 1.00 87.38 445 SER A O 1
ATOM 3343 N N . GLY A 1 446 ? -5.867 12.219 -11.643 1.00 83.88 446 GLY A N 1
ATOM 3344 C CA . GLY A 1 446 ? -6.410 13.233 -12.553 1.00 83.88 446 GLY A CA 1
ATOM 3345 C C . GLY A 1 446 ? -5.456 13.660 -13.673 1.00 83.88 446 GLY A C 1
ATOM 3346 O O . GLY A 1 446 ? -5.563 14.785 -14.154 1.00 83.88 446 GLY A O 1
ATOM 3347 N N . GLY A 1 447 ? -4.520 12.793 -14.076 1.00 86.62 447 GLY A N 1
ATOM 3348 C CA . GLY A 1 447 ? -3.568 13.092 -15.151 1.00 86.62 447 GLY A CA 1
ATOM 3349 C C . GLY A 1 447 ? -2.512 14.125 -14.758 1.00 86.62 447 GLY A C 1
ATOM 3350 O O . GLY A 1 447 ? -2.040 14.864 -15.620 1.00 86.62 447 GLY A O 1
ATOM 3351 N N . GLN A 1 448 ? -2.171 14.190 -13.470 1.00 92.25 448 GLN A N 1
ATOM 3352 C CA . GLN A 1 448 ? -1.168 15.101 -12.926 1.00 92.25 448 GLN A CA 1
ATOM 3353 C C . GLN A 1 448 ? 0.150 14.372 -12.644 1.00 92.25 448 GLN A C 1
ATOM 3355 O O . GLN A 1 448 ? 0.203 13.143 -12.560 1.00 92.25 448 GLN A O 1
ATOM 3360 N N . ILE A 1 449 ? 1.215 15.145 -12.465 1.00 95.06 449 ILE A N 1
ATOM 3361 C CA . ILE A 1 449 ? 2.519 14.683 -11.991 1.00 95.06 449 ILE A CA 1
ATOM 3362 C C . ILE A 1 449 ? 2.921 15.582 -10.823 1.00 95.06 449 ILE A C 1
ATOM 3364 O O . ILE A 1 449 ? 2.883 16.809 -10.939 1.00 95.06 449 ILE A O 1
ATOM 3368 N N . ALA A 1 450 ? 3.287 14.973 -9.698 1.00 96.88 450 ALA A N 1
ATOM 3369 C CA . ALA A 1 450 ? 3.943 15.660 -8.596 1.00 96.88 450 ALA A CA 1
ATOM 3370 C C . ALA A 1 450 ? 5.459 15.597 -8.828 1.00 96.88 450 ALA A C 1
ATOM 3372 O O . ALA A 1 450 ? 6.010 14.514 -9.009 1.00 96.88 450 ALA A O 1
ATOM 3373 N N . ILE A 1 451 ? 6.127 16.747 -8.850 1.00 96.31 451 ILE A N 1
ATOM 3374 C CA . ILE A 1 451 ? 7.536 16.894 -9.229 1.00 96.31 451 ILE A CA 1
ATOM 3375 C C . ILE A 1 451 ? 8.289 17.558 -8.082 1.00 96.31 451 ILE A C 1
ATOM 3377 O O . ILE A 1 451 ? 7.935 18.661 -7.670 1.00 96.31 451 ILE A O 1
ATOM 3381 N N . ALA A 1 452 ? 9.338 16.905 -7.591 1.00 96.81 452 ALA A N 1
ATOM 3382 C CA . ALA A 1 452 ? 10.285 17.475 -6.645 1.00 96.81 452 ALA A CA 1
ATOM 3383 C C . ALA A 1 452 ? 11.399 18.213 -7.396 1.00 96.81 452 ALA A C 1
ATOM 3385 O O . ALA A 1 452 ? 12.068 17.624 -8.246 1.00 96.81 452 ALA A O 1
ATOM 3386 N N . LEU A 1 453 ? 11.616 19.484 -7.064 1.00 95.06 453 LEU A N 1
ATOM 3387 C CA . LEU A 1 453 ? 12.673 20.312 -7.646 1.00 95.06 453 LEU A CA 1
ATOM 3388 C C . LEU A 1 453 ? 13.934 20.266 -6.778 1.00 95.06 453 LEU A C 1
ATOM 3390 O O . LEU A 1 453 ? 13.844 20.334 -5.548 1.00 95.06 453 LEU A O 1
ATOM 3394 N N . ALA A 1 454 ? 15.107 20.159 -7.405 1.00 86.75 454 ALA A N 1
ATOM 3395 C CA . ALA A 1 454 ? 16.369 19.972 -6.690 1.00 86.75 454 ALA A CA 1
ATOM 3396 C C . ALA A 1 454 ? 16.834 21.245 -5.967 1.00 86.75 454 ALA A C 1
ATOM 3398 O O . ALA A 1 454 ? 17.319 21.168 -4.838 1.00 86.75 454 ALA A O 1
ATOM 3399 N N . SER A 1 455 ? 16.702 22.413 -6.596 1.00 87.56 455 SER A N 1
ATOM 3400 C CA . SER A 1 455 ? 17.247 23.677 -6.085 1.00 87.56 455 SER A CA 1
ATOM 3401 C C . SER A 1 455 ? 16.336 24.402 -5.090 1.00 87.56 455 SER A C 1
ATOM 3403 O O . SER A 1 455 ? 16.830 25.168 -4.264 1.00 87.56 455 SER A O 1
ATOM 3405 N N . GLU A 1 456 ? 15.023 24.150 -5.127 1.00 85.75 456 GLU A N 1
ATOM 3406 C CA . GLU A 1 456 ? 14.030 24.912 -4.351 1.00 85.75 456 GLU A CA 1
ATOM 3407 C C . GLU A 1 456 ? 13.496 24.189 -3.100 1.00 85.75 456 GLU A C 1
ATOM 3409 O O . GLU A 1 456 ? 12.689 24.776 -2.381 1.00 85.75 456 GLU A O 1
ATOM 3414 N N . ASN A 1 457 ? 13.910 22.943 -2.815 1.00 93.81 457 ASN A N 1
ATOM 3415 C CA . ASN A 1 457 ? 13.314 22.099 -1.757 1.00 93.81 457 ASN A CA 1
ATOM 3416 C C . ASN A 1 457 ? 11.777 22.137 -1.804 1.00 93.81 457 ASN A C 1
ATOM 3418 O O . ASN A 1 457 ? 11.098 22.439 -0.822 1.00 93.81 457 ASN A O 1
ATOM 3422 N N . LYS A 1 458 ? 11.221 21.905 -2.991 1.00 96.00 458 LYS A N 1
ATOM 3423 C CA . LYS A 1 458 ? 9.817 22.178 -3.292 1.00 96.00 458 LYS A CA 1
ATOM 3424 C C . LYS A 1 458 ? 9.231 21.051 -4.112 1.00 96.00 458 LYS A C 1
ATOM 3426 O O . LYS A 1 458 ? 9.909 20.493 -4.972 1.00 96.00 458 LYS A O 1
ATOM 3431 N N . ILE A 1 459 ? 7.956 20.765 -3.875 1.00 97.75 459 ILE A N 1
ATOM 3432 C CA . ILE A 1 459 ? 7.155 19.929 -4.765 1.00 97.75 459 ILE A CA 1
ATOM 3433 C C . ILE A 1 459 ? 6.143 20.806 -5.485 1.00 97.75 459 ILE A C 1
ATOM 3435 O O . ILE A 1 459 ? 5.475 21.642 -4.875 1.00 97.75 459 ILE A O 1
ATOM 3439 N N . ILE A 1 460 ? 6.036 20.609 -6.793 1.00 96.38 460 ILE A N 1
ATOM 3440 C CA . ILE A 1 460 ? 5.027 21.228 -7.644 1.00 96.38 460 ILE A CA 1
ATOM 3441 C C . ILE A 1 460 ? 4.115 20.157 -8.235 1.00 96.38 460 ILE A C 1
ATOM 3443 O O . ILE A 1 460 ? 4.542 19.030 -8.469 1.00 96.38 460 ILE A O 1
ATOM 3447 N N . TRP A 1 461 ? 2.869 20.522 -8.517 1.00 96.31 461 TRP A N 1
ATOM 3448 C CA . TRP A 1 461 ? 1.985 19.706 -9.347 1.00 96.31 461 TRP A CA 1
ATOM 3449 C C . TRP A 1 461 ? 1.928 20.301 -10.740 1.00 96.31 461 TRP A C 1
ATOM 3451 O O . TRP A 1 461 ? 1.898 21.524 -10.898 1.00 96.31 461 TRP A O 1
ATOM 3461 N N . THR A 1 462 ? 1.858 19.444 -11.744 1.00 93.88 462 THR A N 1
ATOM 3462 C CA . THR A 1 462 ? 1.646 19.847 -13.129 1.00 93.88 462 THR A CA 1
ATOM 3463 C C . THR A 1 462 ? 0.748 18.854 -13.858 1.00 93.88 462 THR A C 1
ATOM 3465 O O . THR A 1 462 ? 0.519 17.750 -13.364 1.00 93.88 462 THR A O 1
ATOM 3468 N N . ASP A 1 463 ? 0.194 19.252 -14.999 1.00 90.06 463 ASP A N 1
ATOM 3469 C CA . ASP A 1 463 ? -0.507 18.332 -15.891 1.00 90.06 463 ASP A CA 1
ATOM 3470 C C . ASP A 1 463 ? 0.491 17.549 -16.766 1.00 90.06 463 ASP A C 1
ATOM 3472 O O . ASP A 1 463 ? 1.692 17.798 -16.765 1.00 90.06 463 ASP A O 1
ATOM 3476 N N . LYS A 1 464 ? -0.005 16.556 -17.505 1.00 86.25 464 LYS A N 1
ATOM 3477 C CA . LYS A 1 464 ? 0.786 15.802 -18.493 1.00 86.25 464 LYS A CA 1
ATOM 3478 C C . LYS A 1 464 ? 0.818 16.477 -19.876 1.00 86.25 464 LYS A C 1
ATOM 3480 O O . LYS A 1 464 ? 1.152 15.823 -20.865 1.00 86.25 464 LYS A O 1
ATOM 3485 N N . ALA A 1 465 ? 0.346 17.719 -20.004 1.00 78.81 465 ALA A N 1
ATOM 3486 C CA . ALA A 1 465 ? 0.203 18.371 -21.300 1.00 78.81 465 ALA A CA 1
ATOM 3487 C C . ALA A 1 465 ? 1.522 19.046 -21.728 1.00 78.81 465 ALA A C 1
ATOM 3489 O O . ALA A 1 465 ? 2.280 19.504 -20.885 1.00 78.81 465 ALA A O 1
ATOM 3490 N N . PRO A 1 466 ? 1.795 19.195 -23.036 1.00 64.88 466 PRO A N 1
ATOM 3491 C CA . PRO A 1 466 ? 3.056 19.773 -23.529 1.00 64.88 466 PRO A CA 1
ATOM 3492 C C . PRO A 1 466 ? 3.325 21.213 -23.060 1.00 64.88 466 PRO A C 1
ATOM 3494 O O . PRO A 1 466 ? 4.464 21.656 -22.992 1.00 64.88 466 PRO A O 1
ATOM 3497 N N . ASN A 1 467 ? 2.261 21.957 -22.749 1.00 68.38 467 ASN A N 1
ATOM 3498 C CA . ASN A 1 467 ? 2.321 23.323 -22.229 1.00 68.38 467 ASN A CA 1
ATOM 3499 C C . ASN A 1 467 ? 1.984 23.326 -20.734 1.00 68.38 467 ASN A C 1
ATOM 3501 O O . ASN A 1 467 ? 1.082 24.048 -20.301 1.00 68.38 467 ASN A O 1
ATOM 3505 N N . THR A 1 468 ? 2.683 22.473 -19.985 1.00 69.62 468 THR A N 1
ATOM 3506 C CA . THR A 1 468 ? 2.502 22.231 -18.553 1.00 69.62 468 THR A CA 1
ATOM 3507 C C . THR A 1 468 ? 2.376 23.524 -17.763 1.00 69.62 468 THR A C 1
ATOM 3509 O O . THR A 1 468 ? 3.324 24.308 -17.684 1.00 69.62 468 THR A O 1
ATOM 3512 N N . GLN A 1 469 ? 1.219 23.743 -17.139 1.00 78.88 469 GLN A N 1
ATOM 3513 C CA . GLN A 1 469 ? 1.070 24.797 -16.138 1.00 78.88 469 GLN A CA 1
ATOM 3514 C C . GLN A 1 469 ? 1.415 24.243 -14.758 1.00 78.88 469 GLN A C 1
ATOM 3516 O O . GLN A 1 469 ? 1.070 23.107 -14.419 1.00 78.88 469 GLN A O 1
ATOM 3521 N N . GLN A 1 470 ? 2.090 25.051 -13.939 1.00 91.00 470 GLN A N 1
ATOM 3522 C CA . GLN A 1 470 ? 2.203 24.745 -12.520 1.00 91.00 470 GLN A CA 1
ATOM 3523 C C . GLN A 1 470 ? 0.810 24.867 -11.895 1.00 91.00 470 GLN A C 1
ATOM 3525 O O . GLN A 1 470 ? 0.200 25.933 -11.872 1.00 91.00 470 GLN A O 1
ATOM 3530 N N . LEU A 1 471 ? 0.322 23.752 -11.380 1.00 93.31 471 LEU A N 1
ATOM 3531 C CA . LEU A 1 471 ? -1.017 23.582 -10.840 1.00 93.31 471 LEU A CA 1
ATOM 3532 C C . LEU A 1 471 ? -1.105 23.903 -9.340 1.00 93.31 471 LEU A C 1
ATOM 3534 O O . LEU A 1 471 ? -2.188 24.172 -8.819 1.00 93.31 471 LEU A O 1
ATOM 3538 N N . GLY A 1 472 ? 0.024 23.840 -8.642 1.00 94.69 472 GLY A N 1
ATOM 3539 C CA . GLY A 1 472 ? 0.154 24.091 -7.211 1.00 94.69 472 GLY A CA 1
ATOM 3540 C C . GLY A 1 472 ? 1.588 23.843 -6.763 1.00 94.69 472 GLY A C 1
ATOM 3541 O O . GLY A 1 472 ? 2.394 23.318 -7.536 1.00 94.69 472 GLY A O 1
ATOM 3542 N N . SER A 1 473 ? 1.918 24.220 -5.530 1.00 96.50 473 SER A N 1
ATOM 3543 C CA . SER A 1 473 ? 3.232 23.930 -4.960 1.00 96.50 473 SER A CA 1
ATOM 3544 C C . SER A 1 473 ? 3.254 23.961 -3.443 1.00 96.50 473 SER A C 1
ATOM 3546 O O . SER A 1 473 ? 2.542 24.759 -2.837 1.00 96.50 473 SER A O 1
ATOM 3548 N N . VAL A 1 474 ? 4.158 23.181 -2.857 1.00 97.75 474 VAL A N 1
ATOM 3549 C CA . VAL A 1 474 ? 4.444 23.148 -1.421 1.00 97.75 474 VAL A CA 1
ATOM 3550 C C . VAL A 1 474 ? 5.950 23.189 -1.179 1.00 97.75 474 VAL A C 1
ATOM 3552 O O . VAL A 1 474 ? 6.723 22.590 -1.927 1.00 97.75 474 VAL A O 1
ATOM 3555 N N . ASN A 1 475 ? 6.362 23.893 -0.128 1.00 97.06 475 ASN A N 1
ATOM 3556 C CA . ASN A 1 475 ? 7.758 23.950 0.302 1.00 97.06 475 ASN A CA 1
ATOM 3557 C C . ASN A 1 475 ? 8.038 22.838 1.316 1.00 97.06 475 ASN A C 1
ATOM 3559 O O . ASN A 1 475 ? 7.182 22.536 2.150 1.00 97.06 475 ASN A O 1
ATOM 3563 N N . LEU A 1 476 ? 9.239 22.275 1.264 1.00 96.81 476 LEU A N 1
ATOM 3564 C CA . LEU A 1 476 ? 9.722 21.227 2.157 1.00 96.81 476 LEU A CA 1
ATOM 3565 C C . LEU A 1 476 ? 10.888 21.739 3.012 1.00 96.81 476 LEU A C 1
ATOM 3567 O O . LEU A 1 476 ? 11.471 22.790 2.746 1.00 96.81 476 LEU A O 1
ATOM 3571 N N . ASP A 1 477 ? 11.239 20.978 4.045 1.00 95.31 477 ASP A N 1
ATOM 3572 C CA . ASP A 1 477 ? 12.374 21.262 4.927 1.00 95.31 477 ASP A CA 1
ATOM 3573 C C . ASP A 1 477 ? 13.741 20.931 4.299 1.00 95.31 477 ASP A C 1
ATOM 3575 O O . ASP A 1 477 ? 14.772 21.406 4.774 1.00 95.31 477 ASP A O 1
ATOM 3579 N N . GLY A 1 478 ? 13.758 20.154 3.214 1.00 95.00 478 GLY A N 1
ATOM 3580 C CA . GLY A 1 478 ? 14.969 19.731 2.522 1.00 95.00 478 GLY A CA 1
ATOM 3581 C C . GLY A 1 478 ? 14.691 19.083 1.168 1.00 95.00 478 GLY A C 1
ATOM 3582 O O . GLY A 1 478 ? 13.549 19.000 0.714 1.00 95.00 478 GLY A O 1
ATOM 3583 N N . GLN A 1 479 ? 15.759 18.614 0.519 1.00 95.12 479 GLN A N 1
ATOM 3584 C CA . GLN A 1 479 ? 15.659 17.899 -0.751 1.00 95.12 479 GLN A CA 1
ATOM 3585 C C . GLN A 1 479 ? 14.955 16.553 -0.567 1.00 95.12 479 GLN A C 1
ATOM 3587 O O . GLN A 1 479 ? 15.156 15.850 0.428 1.00 95.12 479 GLN A O 1
ATOM 3592 N N . VAL A 1 480 ? 14.152 16.182 -1.563 1.00 96.56 480 VAL A N 1
ATOM 3593 C CA . VAL A 1 480 ? 13.447 14.901 -1.596 1.00 96.56 480 VAL A CA 1
ATOM 3594 C C . VAL A 1 480 ? 14.429 13.784 -1.930 1.00 96.56 480 VAL A C 1
ATOM 3596 O O . VAL A 1 480 ? 15.028 13.770 -3.001 1.00 96.56 480 VAL A O 1
ATOM 3599 N N . LYS A 1 481 ? 14.569 12.828 -1.014 1.00 94.81 481 LYS A N 1
ATOM 3600 C CA . LYS A 1 481 ? 15.375 11.617 -1.181 1.00 94.81 481 LYS A CA 1
ATOM 3601 C C . LYS A 1 481 ? 14.587 10.511 -1.884 1.00 94.81 481 LYS A C 1
ATOM 3603 O O . LYS A 1 481 ? 15.100 9.891 -2.808 1.00 94.81 481 LYS A O 1
ATOM 3608 N N . LEU A 1 482 ? 13.352 10.259 -1.445 1.00 96.19 482 LEU A N 1
ATOM 3609 C CA . LEU A 1 482 ? 12.453 9.247 -2.012 1.00 96.19 482 LEU A CA 1
ATOM 3610 C C . LEU A 1 482 ? 11.058 9.838 -2.187 1.00 96.19 482 LEU A C 1
ATOM 3612 O O . LEU A 1 482 ? 10.621 10.642 -1.365 1.00 96.19 482 LEU A O 1
ATOM 3616 N N . MET A 1 483 ? 10.360 9.425 -3.239 1.00 96.75 483 MET A N 1
ATOM 3617 C CA . MET A 1 483 ? 9.012 9.890 -3.543 1.00 96.75 483 MET A CA 1
ATOM 3618 C C . MET A 1 483 ? 8.250 8.812 -4.299 1.00 96.75 483 MET A C 1
ATOM 3620 O O . MET A 1 483 ? 8.780 8.253 -5.254 1.00 96.75 483 MET A O 1
ATOM 3624 N N . ASP A 1 484 ? 7.016 8.536 -3.891 1.00 96.19 484 ASP A N 1
ATOM 3625 C CA . ASP A 1 484 ? 6.101 7.692 -4.659 1.00 96.19 484 ASP A CA 1
ATOM 3626 C C . ASP A 1 484 ? 4.639 8.039 -4.336 1.00 96.19 484 ASP A C 1
ATOM 3628 O O . ASP A 1 484 ? 4.337 8.614 -3.289 1.00 96.19 484 ASP A O 1
ATOM 3632 N N . SER A 1 485 ? 3.729 7.706 -5.246 1.00 95.25 485 SER A N 1
ATOM 3633 C CA . SER A 1 485 ? 2.292 7.936 -5.103 1.00 95.25 485 SER A CA 1
ATOM 3634 C C . SER A 1 485 ? 1.550 6.645 -4.804 1.00 95.25 485 SER A C 1
ATOM 3636 O O . SER A 1 485 ? 1.965 5.559 -5.214 1.00 95.25 485 SER A O 1
ATOM 3638 N N . SER A 1 486 ? 0.407 6.770 -4.134 1.00 91.75 486 SER A N 1
ATOM 3639 C CA . SER A 1 486 ? -0.529 5.664 -3.955 1.00 91.75 486 SER A CA 1
ATOM 3640 C C . SER A 1 486 ? -1.009 5.119 -5.311 1.00 91.75 486 SER A C 1
ATOM 3642 O O . SER A 1 486 ? -1.025 5.859 -6.297 1.00 91.75 486 SER A O 1
ATOM 3644 N N . PRO A 1 487 ? -1.449 3.849 -5.401 1.00 86.94 487 PRO A N 1
ATOM 3645 C CA . PRO A 1 487 ? -1.968 3.266 -6.642 1.00 86.94 487 PRO A CA 1
ATOM 3646 C C . PRO A 1 487 ? -3.089 4.079 -7.304 1.00 86.94 487 PRO A C 1
ATOM 3648 O O . PRO A 1 487 ? -3.137 4.182 -8.526 1.00 86.94 487 PRO A O 1
ATOM 3651 N N . ASN A 1 488 ? -3.973 4.697 -6.514 1.00 86.44 488 ASN A N 1
ATOM 3652 C CA . ASN A 1 488 ? -5.017 5.592 -7.026 1.00 86.44 488 ASN A CA 1
ATOM 3653 C C . ASN A 1 488 ? -4.527 7.027 -7.330 1.00 86.44 488 ASN A C 1
ATOM 3655 O O . ASN A 1 488 ? -5.303 7.849 -7.817 1.00 86.44 488 ASN A O 1
ATOM 3659 N N . GLY A 1 489 ? -3.270 7.352 -7.014 1.00 90.75 489 GLY A N 1
ATOM 3660 C CA . GLY A 1 489 ? -2.652 8.665 -7.188 1.00 90.75 489 GLY A CA 1
ATOM 3661 C C . GLY A 1 489 ? -3.260 9.778 -6.329 1.00 90.75 489 GLY A C 1
ATOM 3662 O O . GLY A 1 489 ? -2.979 10.954 -6.573 1.00 90.75 489 GLY A O 1
ATOM 3663 N N . ALA A 1 490 ? -4.129 9.464 -5.365 1.00 91.50 490 ALA A N 1
ATOM 3664 C CA . ALA A 1 490 ? -4.751 10.459 -4.492 1.00 91.50 490 ALA A CA 1
ATOM 3665 C C . ALA A 1 490 ? -3.737 11.073 -3.518 1.00 91.50 490 ALA A C 1
ATOM 3667 O O . ALA A 1 490 ? -3.823 12.262 -3.214 1.00 91.50 490 ALA A O 1
ATOM 3668 N N . PHE A 1 491 ? -2.746 10.285 -3.098 1.00 94.00 491 PHE A N 1
ATOM 3669 C CA . PHE A 1 491 ? -1.697 10.717 -2.187 1.00 94.00 491 PHE A CA 1
ATOM 3670 C C . PHE A 1 491 ? -0.313 10.503 -2.788 1.00 94.00 491 PHE A C 1
ATOM 3672 O O . PHE A 1 491 ? -0.080 9.523 -3.495 1.00 94.00 491 PHE A O 1
ATOM 3679 N N . THR A 1 492 ? 0.609 11.403 -2.458 1.00 96.56 492 THR A N 1
ATOM 3680 C CA . THR A 1 492 ? 2.046 11.224 -2.695 1.00 96.56 492 THR A CA 1
ATOM 3681 C C . THR A 1 492 ? 2.773 11.268 -1.366 1.00 96.56 492 THR A C 1
ATOM 3683 O O . THR A 1 492 ? 2.520 12.165 -0.564 1.00 96.56 492 THR A O 1
ATOM 3686 N N . VAL A 1 493 ? 3.693 10.336 -1.134 1.00 97.56 493 VAL A N 1
ATOM 3687 C CA . VAL A 1 493 ? 4.612 10.407 0.001 1.00 97.56 493 VAL A CA 1
ATOM 3688 C C . VAL A 1 493 ? 5.979 10.848 -0.488 1.00 97.56 493 VAL A C 1
ATOM 3690 O O . VAL A 1 493 ? 6.513 10.280 -1.437 1.00 97.56 493 VAL A O 1
ATOM 3693 N N . ALA A 1 494 ? 6.539 11.860 0.168 1.00 97.94 494 ALA A N 1
ATOM 3694 C CA . ALA A 1 494 ? 7.889 12.347 -0.077 1.00 97.94 494 ALA A CA 1
ATOM 3695 C C . ALA A 1 494 ? 8.709 12.282 1.215 1.00 97.94 494 ALA A C 1
ATOM 3697 O O . ALA A 1 494 ? 8.251 12.713 2.272 1.00 97.94 494 ALA A O 1
ATOM 3698 N N . ILE A 1 495 ? 9.925 11.752 1.131 1.00 97.62 495 ILE A N 1
ATOM 3699 C CA . ILE A 1 495 ? 10.857 11.622 2.251 1.00 97.62 495 ILE A CA 1
ATOM 3700 C C . ILE A 1 495 ? 12.039 12.554 2.003 1.00 97.62 495 ILE A C 1
ATOM 3702 O O . ILE A 1 495 ? 12.724 12.423 0.988 1.00 97.62 495 ILE A O 1
ATOM 3706 N N . THR A 1 496 ? 12.289 13.475 2.930 1.00 97.00 496 THR A N 1
ATOM 3707 C CA . THR A 1 496 ? 13.519 14.279 3.002 1.00 97.00 496 THR A CA 1
ATOM 3708 C C . THR A 1 496 ? 14.486 13.645 4.002 1.00 97.00 496 THR A C 1
ATOM 3710 O O . THR A 1 496 ? 14.222 12.571 4.536 1.00 97.00 496 THR A O 1
ATOM 3713 N N . ALA A 1 497 ? 15.628 14.278 4.277 1.00 95.44 497 ALA A N 1
ATOM 3714 C CA . ALA A 1 497 ? 16.557 13.773 5.290 1.00 95.44 497 ALA A CA 1
ATOM 3715 C C . ALA A 1 497 ? 15.944 13.712 6.706 1.00 95.44 497 ALA A C 1
ATOM 3717 O O . ALA A 1 497 ? 16.354 12.868 7.501 1.00 95.44 497 ALA A O 1
ATOM 3718 N N . THR A 1 498 ? 14.994 14.605 7.009 1.00 96.00 498 THR A N 1
ATOM 3719 C CA . THR A 1 498 ? 14.478 14.856 8.367 1.00 96.00 498 THR A CA 1
ATOM 3720 C C . THR A 1 498 ? 12.967 14.715 8.509 1.00 96.00 498 THR A C 1
ATOM 3722 O O . THR A 1 498 ? 12.461 14.789 9.635 1.00 96.00 498 THR A O 1
ATOM 3725 N N . SER A 1 499 ? 12.237 14.522 7.408 1.00 96.38 499 SER A N 1
ATOM 3726 C CA . SER A 1 499 ? 10.779 14.459 7.426 1.00 96.38 499 SER A CA 1
ATOM 3727 C C . SER A 1 499 ? 10.202 13.461 6.423 1.00 96.38 499 SER A C 1
ATOM 3729 O O . SER A 1 499 ? 10.732 13.261 5.330 1.00 96.38 499 SER A O 1
ATOM 3731 N N . VAL A 1 500 ? 9.040 12.906 6.772 1.00 96.81 500 VAL A N 1
ATOM 3732 C CA . VAL A 1 500 ? 8.098 12.295 5.825 1.00 96.81 500 VAL A CA 1
ATOM 3733 C C . VAL A 1 500 ? 6.916 13.238 5.627 1.00 96.81 500 VAL A C 1
ATOM 3735 O O . VAL A 1 500 ? 6.316 13.711 6.595 1.00 96.81 500 VAL A O 1
ATOM 3738 N N . TYR A 1 501 ? 6.570 13.489 4.369 1.00 97.19 501 TYR A N 1
ATOM 3739 C CA . TYR A 1 501 ? 5.435 14.297 3.947 1.00 97.19 501 TYR A CA 1
ATOM 3740 C C . TYR A 1 501 ? 4.388 13.419 3.276 1.00 97.19 501 TYR A C 1
ATOM 3742 O O . TYR A 1 501 ? 4.695 12.726 2.309 1.00 97.19 501 TYR A O 1
ATOM 3750 N N . LEU A 1 502 ? 3.146 13.502 3.749 1.00 96.38 502 LEU A N 1
ATOM 3751 C CA . LEU A 1 502 ? 1.972 13.013 3.035 1.00 96.38 502 LEU A CA 1
ATOM 3752 C C . LEU A 1 502 ? 1.329 14.195 2.314 1.00 96.38 502 LEU A C 1
ATOM 3754 O O . LEU A 1 502 ? 0.896 15.156 2.953 1.00 96.38 502 LEU A O 1
ATOM 3758 N N . LEU A 1 503 ? 1.259 14.115 0.994 1.00 96.31 503 LEU A N 1
ATOM 3759 C CA . LEU A 1 503 ? 0.726 15.156 0.130 1.00 96.31 503 LEU A CA 1
ATOM 3760 C C . LEU A 1 503 ? -0.627 14.719 -0.426 1.00 96.31 503 LEU A C 1
ATOM 3762 O O . LEU A 1 503 ? -0.740 13.633 -0.993 1.00 96.31 503 LEU A O 1
ATOM 3766 N N . ASP A 1 504 ? -1.642 15.568 -0.284 1.00 94.81 504 ASP A N 1
ATOM 3767 C CA . ASP A 1 504 ? -2.949 15.375 -0.917 1.00 94.81 504 ASP A CA 1
ATOM 3768 C C . ASP A 1 504 ? -2.861 15.913 -2.349 1.00 94.81 504 ASP A C 1
ATOM 3770 O O . ASP A 1 504 ? -2.746 17.122 -2.560 1.00 94.81 504 ASP A O 1
ATOM 3774 N N . ASN A 1 505 ? -2.884 15.028 -3.347 1.00 94.94 505 ASN A N 1
ATOM 3775 C CA . ASN A 1 505 ? -2.730 15.421 -4.749 1.00 94.94 505 ASN A CA 1
ATOM 3776 C C . ASN A 1 505 ? -3.981 16.099 -5.323 1.00 94.94 505 ASN A C 1
ATOM 3778 O O . ASN A 1 505 ? -3.893 16.803 -6.330 1.00 94.94 505 ASN A O 1
ATOM 3782 N N . VAL A 1 506 ? -5.146 15.899 -4.701 1.00 92.69 506 VAL A N 1
ATOM 3783 C CA . VAL A 1 506 ? -6.402 16.521 -5.136 1.00 92.69 506 VAL A CA 1
ATOM 3784 C C . VAL A 1 506 ? -6.430 17.978 -4.689 1.00 92.69 506 VAL A C 1
ATOM 3786 O O . VAL A 1 506 ? -6.748 18.864 -5.482 1.00 92.69 506 VAL A O 1
ATOM 3789 N N . LYS A 1 507 ? -6.059 18.232 -3.432 1.00 94.06 507 LYS A N 1
ATOM 3790 C CA . LYS A 1 507 ? -6.004 19.582 -2.853 1.00 94.06 507 LYS A CA 1
ATOM 3791 C C . LYS A 1 507 ? -4.682 20.304 -3.102 1.00 94.06 507 LYS A C 1
ATOM 3793 O O . LYS A 1 507 ? -4.646 21.527 -3.000 1.00 94.06 507 LYS A O 1
ATOM 3798 N N . ARG A 1 508 ? -3.628 19.566 -3.468 1.00 95.25 508 ARG A N 1
ATOM 3799 C CA . ARG A 1 508 ? -2.262 20.055 -3.725 1.00 95.25 508 ARG A CA 1
ATOM 3800 C C . ARG A 1 508 ? -1.644 20.722 -2.496 1.00 95.25 508 ARG A C 1
ATOM 3802 O O . ARG A 1 508 ? -1.065 21.804 -2.577 1.00 95.25 508 ARG A O 1
ATOM 3809 N N . GLU A 1 509 ? -1.790 20.065 -1.349 1.00 96.00 509 GLU A N 1
ATOM 3810 C CA . GLU A 1 509 ? -1.323 20.550 -0.048 1.00 96.00 509 GLU A CA 1
ATOM 3811 C C . GLU A 1 509 ? -0.582 19.461 0.738 1.00 96.00 509 GLU A C 1
ATOM 3813 O O . GLU A 1 509 ? -0.699 18.267 0.453 1.00 96.00 509 GLU A O 1
ATOM 3818 N N . ILE A 1 510 ? 0.179 19.877 1.755 1.00 96.00 510 ILE A N 1
ATOM 3819 C CA . ILE A 1 510 ? 0.744 18.952 2.742 1.00 96.00 510 ILE A CA 1
ATOM 3820 C C . ILE A 1 510 ? -0.392 18.533 3.676 1.00 96.00 510 ILE A C 1
ATOM 3822 O O . ILE A 1 510 ? -0.834 19.320 4.511 1.00 96.00 510 ILE A O 1
ATOM 3826 N N . ALA A 1 511 ? -0.845 17.286 3.558 1.00 92.50 511 ALA A N 1
ATOM 3827 C CA . ALA A 1 511 ? -1.849 16.724 4.453 1.00 92.50 511 ALA A CA 1
ATOM 3828 C C . ALA A 1 511 ? -1.260 16.458 5.846 1.00 92.50 511 ALA A C 1
ATOM 3830 O O . ALA A 1 511 ? -1.899 16.746 6.861 1.00 92.50 511 ALA A O 1
ATOM 3831 N N . LYS A 1 512 ? -0.035 15.912 5.899 1.00 91.44 512 LYS A N 1
ATOM 3832 C CA . LYS A 1 512 ? 0.713 15.642 7.137 1.00 91.44 512 LYS A CA 1
ATOM 3833 C C . LYS A 1 512 ? 2.220 15.759 6.918 1.00 91.44 512 LYS A C 1
ATOM 3835 O O . LYS A 1 512 ? 2.723 15.457 5.840 1.00 91.44 512 LYS A O 1
ATOM 3840 N N . GLN A 1 513 ? 2.926 16.128 7.983 1.00 93.25 513 GLN A N 1
ATOM 3841 C CA . GLN A 1 513 ? 4.382 16.081 8.085 1.00 93.25 513 GLN A CA 1
ATOM 3842 C C . GLN A 1 513 ? 4.763 15.387 9.395 1.00 93.25 513 GLN A C 1
ATOM 3844 O O . GLN A 1 513 ? 4.141 15.637 10.429 1.00 93.25 513 GLN A O 1
ATOM 3849 N N . ILE A 1 514 ? 5.784 14.536 9.349 1.00 90.44 514 ILE A N 1
ATOM 3850 C CA . ILE A 1 514 ? 6.299 13.789 10.499 1.00 90.44 514 ILE A CA 1
ATOM 3851 C C . ILE A 1 514 ? 7.812 13.934 10.520 1.00 90.44 514 ILE A C 1
ATOM 3853 O O . ILE A 1 514 ? 8.448 13.748 9.486 1.00 90.44 514 ILE A O 1
ATOM 3857 N N . SER A 1 515 ? 8.392 14.216 11.687 1.00 91.00 515 SER A N 1
ATOM 3858 C CA . SER A 1 515 ? 9.844 14.138 11.868 1.00 91.00 515 SER A CA 1
ATOM 3859 C C . SER A 1 515 ? 10.322 12.695 11.721 1.00 91.00 515 SER A C 1
ATOM 3861 O O . SER A 1 515 ? 9.818 11.804 12.403 1.00 91.00 515 SER A O 1
ATOM 3863 N N . PHE A 1 516 ? 11.302 12.471 10.855 1.00 92.88 516 PHE A N 1
ATOM 3864 C CA . PHE A 1 516 ? 11.781 11.143 10.494 1.00 92.88 516 PHE A CA 1
ATOM 3865 C C . PHE A 1 516 ? 13.257 11.187 10.097 1.00 92.88 516 PHE A C 1
ATOM 3867 O O . PHE A 1 516 ? 13.656 12.032 9.304 1.00 92.88 516 PHE A O 1
ATOM 3874 N N . ASP A 1 517 ? 14.074 10.279 10.627 1.00 92.56 517 ASP A N 1
ATOM 3875 C CA . ASP A 1 517 ? 15.473 10.153 10.209 1.00 92.56 517 ASP A CA 1
ATOM 3876 C C . ASP A 1 517 ? 15.573 9.209 9.009 1.00 92.56 517 ASP A C 1
ATOM 3878 O O . ASP A 1 517 ? 15.562 7.985 9.147 1.00 92.56 517 ASP A O 1
ATOM 3882 N N . ALA A 1 518 ? 15.716 9.790 7.818 1.00 93.50 518 ALA A N 1
ATOM 3883 C CA . ALA A 1 518 ? 15.817 9.019 6.588 1.00 93.50 518 ALA A CA 1
ATOM 3884 C C . ALA A 1 518 ? 17.248 8.566 6.258 1.00 93.50 518 ALA A C 1
ATOM 3886 O O . ALA A 1 518 ? 17.492 8.070 5.151 1.00 93.50 518 ALA A O 1
ATOM 3887 N N . SER A 1 519 ? 18.229 8.750 7.153 1.00 92.00 519 SER A N 1
ATOM 3888 C CA . SER A 1 519 ? 19.648 8.483 6.868 1.00 92.00 519 SER A CA 1
ATOM 3889 C C . SER A 1 519 ? 19.903 7.044 6.407 1.00 92.00 519 SER A C 1
ATOM 3891 O O . SER A 1 519 ? 20.712 6.825 5.501 1.00 92.00 519 SER A O 1
ATOM 3893 N N . GLN A 1 520 ? 19.166 6.073 6.958 1.00 91.56 520 GLN A N 1
ATOM 3894 C CA . GLN A 1 520 ? 19.272 4.651 6.608 1.00 91.56 520 GLN A CA 1
ATOM 3895 C C . GLN A 1 520 ? 18.156 4.137 5.687 1.00 91.56 520 GLN A C 1
ATOM 3897 O O . GLN A 1 520 ? 18.161 2.946 5.371 1.00 91.56 520 GLN A O 1
ATOM 3902 N N . THR A 1 521 ? 17.233 4.994 5.243 1.00 94.31 521 THR A N 1
ATOM 3903 C CA . THR A 1 521 ? 16.144 4.598 4.338 1.00 94.31 521 THR A CA 1
ATOM 3904 C C . THR A 1 521 ? 16.660 4.359 2.933 1.00 94.31 521 THR A C 1
ATOM 3906 O O . THR A 1 521 ? 17.385 5.194 2.383 1.00 94.31 521 THR A O 1
ATOM 3909 N N . THR A 1 522 ? 16.285 3.228 2.347 1.00 92.56 522 THR A N 1
ATOM 3910 C CA . THR A 1 522 ? 16.706 2.822 1.003 1.00 92.56 522 THR A CA 1
ATOM 3911 C C . THR A 1 522 ? 15.540 2.760 0.027 1.00 92.56 522 THR A C 1
ATOM 3913 O O . THR A 1 522 ? 15.726 3.081 -1.141 1.00 92.56 522 THR A O 1
ATOM 3916 N N . ASN A 1 523 ? 14.340 2.392 0.490 1.00 94.31 523 ASN A N 1
ATOM 3917 C CA . ASN A 1 523 ? 13.175 2.200 -0.375 1.00 94.31 523 ASN A CA 1
ATOM 3918 C C . ASN A 1 523 ? 11.913 2.780 0.261 1.00 94.31 523 ASN A C 1
ATOM 3920 O O . ASN A 1 523 ? 11.797 2.865 1.483 1.00 94.31 523 ASN A O 1
ATOM 3924 N N . LEU A 1 524 ? 10.961 3.143 -0.593 1.00 95.69 524 LEU A N 1
ATOM 3925 C CA . LEU A 1 524 ? 9.637 3.621 -0.225 1.00 95.69 524 LEU A CA 1
ATOM 3926 C C . LEU A 1 524 ? 8.610 2.895 -1.093 1.00 95.69 524 LEU A C 1
ATOM 3928 O O . LEU A 1 524 ? 8.742 2.876 -2.313 1.00 95.69 524 LEU A O 1
ATOM 3932 N N . PHE A 1 525 ? 7.587 2.335 -0.459 1.00 93.12 525 PHE A N 1
ATOM 3933 C CA . PHE A 1 525 ? 6.409 1.794 -1.125 1.00 93.12 525 PHE A CA 1
ATOM 3934 C C . PHE A 1 525 ? 5.173 2.519 -0.612 1.00 93.12 525 PHE A C 1
ATOM 3936 O O . PHE A 1 525 ? 4.992 2.646 0.598 1.00 93.12 525 PHE A O 1
ATOM 3943 N N . VAL A 1 526 ? 4.316 2.985 -1.516 1.00 92.75 526 VAL A N 1
ATOM 3944 C CA . VAL A 1 526 ? 3.086 3.692 -1.148 1.00 92.75 526 VAL A CA 1
ATOM 3945 C C . VAL A 1 526 ? 1.883 2.896 -1.628 1.00 92.75 526 VAL A C 1
ATOM 3947 O O . VAL A 1 526 ? 1.777 2.531 -2.796 1.00 92.75 526 VAL A O 1
ATOM 3950 N N . GLN A 1 527 ? 0.981 2.613 -0.697 1.00 88.44 527 GLN A N 1
ATOM 3951 C CA . GLN A 1 527 ? -0.317 1.985 -0.910 1.00 88.44 527 GLN A CA 1
ATOM 3952 C C . GLN A 1 527 ? -1.421 3.043 -0.765 1.00 88.44 527 GLN A C 1
ATOM 3954 O O . GLN A 1 527 ? -1.152 4.212 -0.488 1.00 88.44 527 GLN A O 1
ATOM 3959 N N . ASN A 1 528 ? -2.678 2.665 -1.001 1.00 86.31 528 ASN A N 1
ATOM 3960 C CA . ASN A 1 528 ? -3.797 3.613 -0.917 1.00 86.31 528 ASN A CA 1
ATOM 3961 C C . ASN A 1 528 ? -4.047 4.124 0.507 1.00 86.31 528 ASN A C 1
ATOM 3963 O O . ASN A 1 528 ? -4.666 5.171 0.678 1.00 86.31 528 ASN A O 1
ATOM 3967 N N . ASP A 1 529 ? -3.560 3.398 1.506 1.00 84.88 529 ASP A N 1
ATOM 3968 C CA . ASP A 1 529 ? -3.868 3.608 2.912 1.00 84.88 529 ASP A CA 1
ATOM 3969 C C . ASP A 1 529 ? -2.638 3.874 3.790 1.00 84.88 529 ASP A C 1
ATOM 3971 O O . ASP A 1 529 ? -2.769 4.452 4.875 1.00 84.88 529 ASP A O 1
ATOM 3975 N N . LYS A 1 530 ? -1.447 3.497 3.315 1.00 90.00 530 LYS A N 1
ATOM 3976 C CA . LYS A 1 530 ? -0.186 3.639 4.044 1.00 90.00 530 LYS A CA 1
ATOM 3977 C C . LYS A 1 530 ? 1.022 3.824 3.142 1.00 90.00 530 LYS A C 1
ATOM 3979 O O . LYS A 1 530 ? 1.006 3.494 1.959 1.00 90.00 530 LYS A O 1
ATOM 3984 N N . ALA A 1 531 ? 2.104 4.298 3.742 1.00 93.31 531 ALA A N 1
ATOM 3985 C CA . ALA A 1 531 ? 3.440 4.252 3.168 1.00 93.31 531 ALA A CA 1
ATOM 3986 C C . ALA A 1 531 ? 4.361 3.384 4.021 1.00 93.31 531 ALA A C 1
ATOM 3988 O O . ALA A 1 531 ? 4.229 3.352 5.242 1.00 93.31 531 ALA A O 1
ATOM 3989 N N . ILE A 1 532 ? 5.289 2.690 3.371 1.00 93.12 532 ILE A N 1
ATOM 3990 C CA . ILE A 1 532 ? 6.232 1.759 3.984 1.00 93.12 532 ILE A CA 1
ATOM 3991 C C . ILE A 1 532 ? 7.633 2.168 3.548 1.00 93.12 532 ILE A C 1
ATOM 3993 O O . ILE A 1 532 ? 7.978 2.075 2.369 1.00 93.12 532 ILE A O 1
ATOM 3997 N N . ALA A 1 533 ? 8.431 2.636 4.500 1.00 94.38 533 ALA A N 1
ATOM 3998 C CA . ALA A 1 533 ? 9.822 3.000 4.303 1.00 94.38 533 ALA A CA 1
ATOM 3999 C C . ALA A 1 533 ? 10.718 1.857 4.792 1.00 94.38 533 ALA A C 1
ATOM 4001 O O . ALA A 1 533 ? 10.621 1.407 5.933 1.00 94.38 533 ALA A O 1
ATOM 4002 N N . ILE A 1 534 ? 11.593 1.373 3.915 1.00 92.31 534 ILE A N 1
ATOM 4003 C CA . ILE A 1 534 ? 12.533 0.302 4.239 1.00 92.31 534 ILE A CA 1
ATOM 4004 C C . ILE A 1 534 ? 13.856 0.923 4.661 1.00 92.31 534 ILE A C 1
ATOM 4006 O O . ILE A 1 534 ? 14.467 1.686 3.908 1.00 92.31 534 ILE A O 1
ATOM 4010 N N . ASN A 1 535 ? 14.299 0.555 5.856 1.00 89.62 535 ASN A N 1
ATOM 4011 C CA . ASN A 1 535 ? 15.553 0.964 6.458 1.00 89.62 535 ASN A CA 1
ATOM 4012 C C . ASN A 1 535 ? 16.510 -0.231 6.524 1.00 89.62 535 ASN A C 1
ATOM 4014 O O . ASN A 1 535 ? 16.091 -1.384 6.602 1.00 89.62 535 ASN A O 1
ATOM 4018 N N . LYS A 1 536 ? 17.823 0.024 6.591 1.00 85.50 536 LYS A N 1
ATOM 4019 C CA . LYS A 1 536 ? 18.816 -1.065 6.723 1.00 85.50 536 LYS A CA 1
ATOM 4020 C C . LYS A 1 536 ? 18.571 -1.993 7.921 1.00 85.50 536 LYS A C 1
ATOM 4022 O O . LYS A 1 536 ? 18.988 -3.140 7.890 1.00 85.50 536 LYS A O 1
ATOM 4027 N N . ASN A 1 537 ? 17.919 -1.514 8.978 1.00 82.12 537 ASN A N 1
ATOM 4028 C CA . ASN A 1 537 ? 17.720 -2.280 10.212 1.00 82.12 537 ASN A CA 1
ATOM 4029 C C . ASN A 1 537 ? 16.246 -2.591 10.507 1.00 82.12 537 ASN A C 1
ATOM 4031 O O . ASN A 1 537 ? 15.940 -3.069 11.603 1.00 82.12 537 ASN A O 1
ATOM 4035 N N . GLY A 1 538 ? 15.328 -2.299 9.585 1.00 87.38 538 GLY A N 1
ATOM 4036 C CA . GLY A 1 538 ? 13.905 -2.446 9.854 1.00 87.38 538 GLY A CA 1
ATOM 4037 C C . GLY A 1 538 ? 12.992 -1.798 8.828 1.00 87.38 538 GLY A C 1
ATOM 4038 O O . GLY A 1 538 ? 13.408 -1.404 7.742 1.00 87.38 538 GLY A O 1
ATOM 4039 N N . VAL A 1 539 ? 11.727 -1.709 9.203 1.00 88.81 539 VAL A N 1
ATOM 4040 C CA . VAL A 1 539 ? 10.647 -1.150 8.403 1.00 88.81 539 VAL A CA 1
ATOM 4041 C C . VAL A 1 539 ? 9.912 -0.115 9.235 1.00 88.81 539 VAL A C 1
ATOM 4043 O O . VAL A 1 539 ? 9.522 -0.407 10.363 1.00 88.81 539 VAL A O 1
ATOM 4046 N N . ASP A 1 540 ? 9.681 1.049 8.650 1.00 92.19 540 ASP A N 1
ATOM 4047 C CA . ASP A 1 540 ? 8.812 2.086 9.189 1.00 92.19 540 ASP A CA 1
ATOM 4048 C C . ASP A 1 540 ? 7.549 2.157 8.337 1.00 92.19 540 ASP A C 1
ATOM 4050 O O . ASP A 1 540 ? 7.599 2.037 7.110 1.00 92.19 540 ASP A O 1
ATOM 4054 N N . TYR A 1 541 ? 6.401 2.331 8.977 1.00 91.62 541 TYR A N 1
ATOM 4055 C CA . TYR A 1 541 ? 5.123 2.466 8.298 1.00 91.62 541 TYR A CA 1
ATOM 4056 C C . TYR A 1 541 ? 4.375 3.706 8.778 1.00 91.62 541 TYR A C 1
ATOM 4058 O O . TYR A 1 541 ? 4.412 4.082 9.950 1.00 91.62 541 TYR A O 1
ATOM 4066 N N . PHE A 1 542 ? 3.666 4.324 7.839 1.00 92.25 542 PHE A N 1
ATOM 4067 C CA . PHE A 1 542 ? 2.886 5.536 8.031 1.00 92.25 542 PHE A CA 1
ATOM 4068 C C . PHE A 1 542 ? 1.475 5.289 7.501 1.00 92.25 542 PHE A C 1
ATOM 4070 O O . PHE A 1 542 ? 1.223 5.449 6.307 1.00 92.25 542 PHE A O 1
ATOM 4077 N N . GLN A 1 543 ? 0.562 4.861 8.371 1.00 89.50 543 GLN A N 1
ATOM 4078 C CA . GLN A 1 543 ? -0.845 4.653 8.026 1.00 89.50 543 GLN A CA 1
ATOM 4079 C C . GLN A 1 543 ? -1.582 5.989 8.051 1.00 89.50 543 GLN A C 1
ATOM 4081 O O . GLN A 1 543 ? -1.505 6.708 9.047 1.00 89.50 543 GLN A O 1
ATOM 4086 N N . PHE A 1 544 ? -2.336 6.302 7.002 1.00 87.31 544 PHE A N 1
ATOM 4087 C CA . PHE A 1 544 ? -3.081 7.559 6.890 1.00 87.31 544 PHE A CA 1
ATOM 4088 C C . PHE A 1 544 ? -4.529 7.397 6.414 1.00 87.31 544 PHE A C 1
ATOM 4090 O O . PHE A 1 544 ? -5.319 8.325 6.576 1.00 87.31 544 PHE A O 1
ATOM 4097 N N . ALA A 1 545 ? -4.912 6.247 5.858 1.00 83.94 545 ALA A N 1
ATOM 4098 C CA . ALA A 1 545 ? -6.306 5.943 5.536 1.00 83.94 545 ALA A CA 1
ATOM 4099 C C . ALA A 1 545 ? -6.716 4.571 6.074 1.00 83.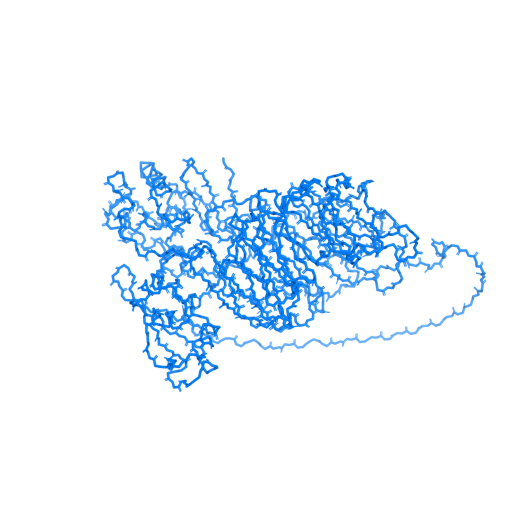94 545 ALA A C 1
ATOM 4101 O O . ALA A 1 545 ? -5.900 3.854 6.654 1.00 83.94 545 ALA A O 1
ATOM 4102 N N . ASN A 1 546 ? -7.993 4.236 5.901 1.00 78.12 546 ASN A N 1
ATOM 4103 C CA . ASN A 1 546 ? -8.606 2.996 6.363 1.00 78.12 546 ASN A CA 1
ATOM 4104 C C . ASN A 1 546 ? -8.483 2.757 7.883 1.00 78.12 546 ASN A C 1
ATOM 4106 O O . ASN A 1 546 ? -8.599 1.630 8.353 1.00 78.12 546 ASN A O 1
ATOM 4110 N N . ILE A 1 547 ? -8.307 3.815 8.686 1.00 82.12 547 ILE A N 1
ATOM 4111 C CA . ILE A 1 547 ? -8.191 3.735 10.151 1.00 82.12 547 ILE A CA 1
ATOM 4112 C C . ILE A 1 547 ? -9.600 3.705 10.742 1.00 82.12 547 ILE A C 1
ATOM 4114 O O . ILE A 1 547 ? -10.124 4.702 11.245 1.00 82.12 547 ILE A O 1
ATOM 4118 N N . SER A 1 548 ? -10.247 2.552 10.647 1.00 80.38 548 SER A N 1
ATOM 4119 C CA . SER A 1 548 ? -11.636 2.376 11.043 1.00 80.38 548 SER A CA 1
ATOM 4120 C C . SER A 1 548 ? -11.876 1.043 11.750 1.00 80.38 548 SER A C 1
ATOM 4122 O O . SER A 1 548 ? -11.151 0.095 11.527 1.00 80.38 548 SER A O 1
ATOM 4124 N N . GLY A 1 549 ? -12.859 0.931 12.641 1.00 82.19 549 GLY A N 1
ATOM 4125 C CA . GLY A 1 549 ? -13.145 -0.328 13.337 1.00 82.19 549 GLY A CA 1
ATOM 4126 C C . GLY A 1 549 ? -13.512 -0.156 14.805 1.00 82.19 549 GLY A C 1
ATOM 4127 O O . GLY A 1 549 ? -13.873 0.941 15.228 1.00 82.19 549 GLY A O 1
ATOM 4128 N N . PRO A 1 550 ? -13.490 -1.232 15.612 1.00 81.62 550 PRO A N 1
ATOM 4129 C CA . PRO A 1 550 ? -13.923 -1.176 17.000 1.00 81.62 550 PRO A CA 1
ATOM 4130 C C . PRO A 1 550 ? -12.945 -0.307 17.787 1.00 81.62 550 PRO A C 1
ATOM 4132 O O . PRO A 1 550 ? -11.731 -0.522 17.718 1.00 81.62 550 PRO A O 1
ATOM 4135 N N . LYS A 1 551 ? -13.471 0.633 18.578 1.00 85.50 551 LYS A N 1
ATOM 4136 C CA . LYS A 1 551 ? -12.671 1.631 19.306 1.00 85.50 551 LYS A CA 1
ATOM 4137 C C . LYS A 1 551 ? -11.437 1.043 20.005 1.00 85.50 551 LYS A C 1
ATOM 4139 O O . LYS A 1 551 ? -10.340 1.559 19.837 1.00 85.50 551 LYS A O 1
ATOM 4144 N N . LEU A 1 552 ? -11.582 -0.056 20.751 1.00 82.88 552 LEU A N 1
ATOM 4145 C CA . LEU A 1 552 ? -10.465 -0.672 21.484 1.00 82.88 552 LEU A CA 1
ATOM 4146 C C . LEU A 1 552 ? -9.360 -1.251 20.592 1.00 82.88 552 LEU A C 1
ATOM 4148 O O . LEU A 1 552 ? -8.195 -1.263 20.985 1.00 82.88 552 LEU A O 1
ATOM 4152 N N . LYS A 1 553 ? -9.706 -1.731 19.398 1.00 80.38 553 LYS A N 1
ATOM 4153 C CA . LYS A 1 553 ? -8.734 -2.291 18.455 1.00 80.38 553 LYS A CA 1
ATOM 4154 C C . LYS A 1 553 ? -8.018 -1.181 17.696 1.00 80.38 553 LYS A C 1
ATOM 4156 O O . LYS A 1 553 ? -6.791 -1.204 17.661 1.00 80.38 553 LYS A O 1
ATOM 4161 N N . VAL A 1 554 ? -8.739 -0.150 17.251 1.00 84.88 554 VAL A N 1
ATOM 4162 C CA . VAL A 1 554 ? -8.121 1.075 16.710 1.00 84.88 554 VAL A CA 1
ATOM 4163 C C . VAL A 1 554 ? -7.187 1.697 17.756 1.00 84.88 554 VAL A C 1
ATOM 4165 O O . VAL A 1 554 ? -6.050 2.041 17.450 1.00 84.88 554 VAL A O 1
ATOM 4168 N N . ALA A 1 555 ? -7.610 1.741 19.025 1.00 87.94 555 ALA A N 1
ATOM 4169 C CA . ALA A 1 555 ? -6.774 2.205 20.129 1.00 87.94 555 ALA A CA 1
ATOM 4170 C C . ALA A 1 555 ? -5.472 1.410 20.265 1.00 87.94 555 ALA A C 1
ATOM 4172 O O . ALA A 1 555 ? -4.413 2.000 20.450 1.00 87.94 555 ALA A O 1
ATOM 4173 N N . SER A 1 556 ? -5.527 0.080 20.146 1.00 84.25 556 SER A N 1
ATOM 4174 C CA . SER A 1 556 ? -4.315 -0.740 20.201 1.00 84.25 556 SER A CA 1
ATOM 4175 C C . SER A 1 556 ? -3.326 -0.425 19.091 1.00 84.25 556 SER A C 1
ATOM 4177 O O . SER A 1 556 ? -2.123 -0.506 19.304 1.00 84.25 556 SER A O 1
ATOM 4179 N N . GLN A 1 557 ? -3.817 -0.002 17.935 1.00 83.44 557 GLN A N 1
ATOM 4180 C CA . GLN A 1 557 ? -2.985 0.306 16.781 1.00 83.44 557 GLN A CA 1
ATOM 4181 C C . GLN A 1 557 ? -2.325 1.669 16.901 1.00 83.44 557 GLN A C 1
ATOM 4183 O O . GLN A 1 557 ? -1.140 1.799 16.621 1.00 83.44 557 GLN A O 1
ATOM 4188 N N . LEU A 1 558 ? -3.046 2.645 17.453 1.00 89.06 558 LEU A N 1
ATOM 4189 C CA . LEU A 1 558 ? -2.495 3.967 17.741 1.00 89.06 558 LEU A CA 1
ATOM 4190 C C . LEU A 1 558 ? -1.337 3.925 18.745 1.00 89.06 558 LEU A C 1
ATOM 4192 O O . LEU A 1 558 ? -0.460 4.780 18.690 1.00 89.06 558 LEU A O 1
ATOM 4196 N N . VAL A 1 559 ? -1.312 2.947 19.656 1.00 91.31 559 VAL A N 1
ATOM 4197 C CA . VAL A 1 559 ? -0.218 2.808 20.625 1.00 91.31 559 VAL A CA 1
ATOM 4198 C C . VAL A 1 559 ? 0.988 2.130 19.970 1.00 91.31 559 VAL A C 1
ATOM 4200 O O . VAL A 1 559 ? 1.067 0.904 19.932 1.00 91.31 559 VAL A O 1
ATOM 4203 N N . THR A 1 560 ? 1.928 2.932 19.470 1.00 91.50 560 THR A N 1
ATOM 4204 C CA . THR A 1 560 ? 3.211 2.506 18.874 1.00 91.50 560 THR A CA 1
ATOM 4205 C C . THR A 1 560 ? 4.401 2.989 19.708 1.00 91.50 560 THR A C 1
ATOM 4207 O O . THR A 1 560 ? 4.244 3.859 20.570 1.00 91.50 560 THR A O 1
ATOM 4210 N N . LYS A 1 561 ? 5.605 2.452 19.463 1.00 90.62 561 LYS A N 1
ATOM 4211 C CA . LYS A 1 561 ? 6.836 2.944 20.110 1.00 90.62 561 LYS A CA 1
ATOM 4212 C C . LYS A 1 561 ? 7.064 4.427 19.811 1.00 90.62 561 LYS A C 1
ATOM 4214 O O . LYS A 1 561 ? 7.392 5.202 20.699 1.00 90.62 561 LYS A O 1
ATOM 4219 N N . GLU A 1 562 ? 6.764 4.833 18.590 1.00 91.75 562 GLU A N 1
ATOM 4220 C CA . GLU A 1 562 ? 6.936 6.176 18.051 1.00 91.75 562 GLU A CA 1
ATOM 4221 C C . GLU A 1 562 ? 5.949 7.163 18.688 1.00 91.75 562 GLU A C 1
ATOM 4223 O O . GLU A 1 562 ? 6.300 8.323 18.928 1.00 91.75 562 GLU A O 1
ATOM 4228 N N . LEU A 1 563 ? 4.727 6.714 19.021 1.00 93.50 563 LEU A N 1
ATOM 4229 C CA . LEU A 1 563 ? 3.797 7.504 19.832 1.00 93.50 563 LEU A CA 1
ATOM 4230 C C . LEU A 1 563 ? 4.370 7.731 21.235 1.00 93.50 563 LEU A C 1
ATOM 4232 O O . LEU A 1 563 ? 4.299 8.847 21.749 1.00 93.50 563 LEU A O 1
ATOM 4236 N N . LEU A 1 564 ? 4.930 6.688 21.853 1.00 94.25 564 LEU A N 1
ATOM 4237 C CA . LEU A 1 564 ? 5.515 6.770 23.192 1.00 94.25 564 LEU A CA 1
ATOM 4238 C C . LEU A 1 564 ? 6.736 7.696 23.220 1.00 94.25 564 LEU A C 1
ATOM 4240 O O . LEU A 1 564 ? 6.824 8.539 24.107 1.00 94.25 564 LEU A O 1
ATOM 4244 N N . GLU A 1 565 ? 7.632 7.597 22.241 1.00 93.00 565 GLU A N 1
ATOM 4245 C CA . GLU A 1 565 ? 8.793 8.487 22.103 1.00 93.00 565 GLU A CA 1
ATOM 4246 C C . GLU A 1 565 ? 8.376 9.938 21.841 1.00 93.00 565 GLU A C 1
ATOM 4248 O O . GLU A 1 565 ? 8.957 10.876 22.388 1.00 93.00 565 GLU A O 1
ATOM 4253 N N . SER A 1 566 ? 7.347 10.140 21.014 1.00 92.00 566 SER A N 1
ATOM 4254 C CA . SER A 1 566 ? 6.748 11.458 20.791 1.00 92.00 566 SER A CA 1
ATOM 4255 C C . SER A 1 566 ? 6.145 12.027 22.074 1.00 92.00 566 SER A C 1
ATOM 4257 O O . SER A 1 566 ? 6.304 13.216 22.348 1.00 92.00 566 SER A O 1
ATOM 4259 N N . TRP A 1 567 ? 5.483 11.194 22.882 1.00 94.75 567 TRP A N 1
ATOM 4260 C CA . TRP A 1 567 ? 4.920 11.617 24.161 1.00 94.75 567 TRP A CA 1
ATOM 4261 C C . TRP A 1 567 ? 6.004 11.915 25.198 1.00 94.75 567 TRP A C 1
ATOM 4263 O O . TRP A 1 567 ? 5.905 12.925 25.879 1.00 94.75 567 TRP A O 1
ATOM 4273 N N . GLU A 1 568 ? 7.070 11.116 25.276 1.00 95.19 568 GLU A N 1
ATOM 4274 C CA . GLU A 1 568 ? 8.211 11.339 26.180 1.00 95.19 568 GLU A CA 1
ATOM 4275 C C . GLU A 1 568 ? 8.904 12.693 25.955 1.00 95.19 568 GLU A C 1
ATOM 4277 O O . GLU A 1 568 ? 9.448 13.285 26.885 1.00 95.19 568 GLU A O 1
ATOM 4282 N N . LYS A 1 569 ? 8.853 13.219 24.726 1.00 92.19 569 LYS A N 1
ATOM 4283 C CA . LYS A 1 569 ? 9.380 14.550 24.389 1.00 92.19 569 LYS A CA 1
ATOM 4284 C C . LYS A 1 569 ? 8.499 15.697 24.902 1.00 92.19 569 LYS A C 1
ATOM 4286 O O . LYS A 1 569 ? 8.930 16.850 24.849 1.00 92.19 569 LYS A O 1
ATOM 4291 N N . THR A 1 570 ? 7.283 15.428 25.384 1.00 91.81 570 THR A N 1
ATOM 4292 C CA . THR A 1 570 ? 6.414 16.449 25.983 1.00 91.81 570 THR A CA 1
ATOM 4293 C C . THR A 1 570 ? 6.712 16.618 27.474 1.00 91.81 570 THR A C 1
ATOM 4295 O O . THR A 1 570 ? 7.158 15.707 28.163 1.00 91.81 570 THR A O 1
ATOM 4298 N N . SER A 1 571 ? 6.398 17.790 28.031 1.00 88.00 571 SER A N 1
ATOM 4299 C CA . SER A 1 571 ? 6.531 18.041 29.476 1.00 88.00 571 SER A CA 1
ATOM 4300 C C . SER A 1 571 ? 5.480 17.322 30.335 1.00 88.00 571 SER A C 1
ATOM 4302 O O . SER A 1 571 ? 5.501 17.437 31.560 1.00 88.00 571 SER A O 1
ATOM 4304 N N . THR A 1 572 ? 4.541 16.610 29.707 1.00 88.25 572 THR A N 1
ATOM 4305 C CA . THR A 1 572 ? 3.362 16.004 30.339 1.00 88.25 572 THR A CA 1
ATOM 4306 C C . THR A 1 572 ? 3.412 14.477 30.372 1.00 88.25 572 THR A C 1
ATOM 4308 O O . THR A 1 572 ? 2.446 13.846 30.810 1.00 88.25 572 THR A O 1
ATOM 4311 N N . SER A 1 573 ? 4.516 13.877 29.917 1.00 90.06 573 SER A N 1
ATOM 4312 C CA . SER A 1 573 ? 4.707 12.428 29.897 1.00 90.06 573 SER A CA 1
ATOM 4313 C C . SER A 1 573 ? 4.771 11.832 31.300 1.00 90.06 573 SER A C 1
ATOM 4315 O O . SER A 1 573 ? 5.451 12.365 32.181 1.00 90.06 573 SER A O 1
ATOM 4317 N N . HIS A 1 574 ? 4.105 10.698 31.498 1.00 91.50 574 HIS A N 1
ATOM 4318 C CA . HIS A 1 574 ? 4.219 9.904 32.716 1.00 91.50 574 HIS A CA 1
ATOM 4319 C C . HIS A 1 574 ? 3.868 8.439 32.447 1.00 91.50 574 HIS A C 1
ATOM 4321 O O . HIS A 1 574 ? 2.967 8.129 31.679 1.00 91.50 574 HIS A O 1
ATOM 4327 N N . TRP A 1 575 ? 4.516 7.514 33.147 1.00 92.75 575 TRP A N 1
ATOM 4328 C CA . TRP A 1 575 ? 4.386 6.075 32.873 1.00 92.75 575 TRP A CA 1
ATOM 4329 C C . TRP A 1 575 ? 3.496 5.334 33.883 1.00 92.75 575 TRP A C 1
ATOM 4331 O O . TRP A 1 575 ? 3.626 4.132 34.096 1.00 92.75 575 TRP A O 1
ATOM 4341 N N . ASN A 1 576 ? 2.547 6.054 34.491 1.00 91.56 576 ASN A N 1
ATOM 4342 C CA . ASN A 1 576 ? 1.437 5.470 35.251 1.00 91.56 576 ASN A CA 1
ATOM 4343 C C . ASN A 1 576 ? 0.201 5.242 34.345 1.00 91.56 576 ASN A C 1
ATOM 4345 O O . ASN A 1 576 ? 0.205 5.615 33.171 1.00 91.56 576 ASN A O 1
ATOM 4349 N N . SER A 1 577 ? -0.845 4.607 34.888 1.00 92.50 577 SER A N 1
ATOM 4350 C CA . SER A 1 577 ? -2.108 4.383 34.167 1.00 92.50 577 SER A CA 1
ATOM 4351 C C . SER A 1 577 ? -2.714 5.702 33.678 1.00 92.50 577 SER A C 1
ATOM 4353 O O . SER A 1 577 ? -2.841 6.650 34.453 1.00 92.50 577 SER A O 1
ATOM 4355 N N . THR A 1 578 ? -3.093 5.765 32.402 1.00 96.00 578 THR A N 1
ATOM 4356 C CA . THR A 1 578 ? -3.601 6.991 31.768 1.00 96.00 578 THR A CA 1
ATOM 4357 C C . THR A 1 578 ? -4.658 6.697 30.703 1.00 96.00 578 THR A C 1
ATOM 4359 O O . THR A 1 578 ? -4.899 5.543 30.360 1.00 96.00 578 THR A O 1
ATOM 4362 N N . SER A 1 579 ? -5.302 7.733 30.164 1.00 96.31 579 SER A N 1
ATOM 4363 C CA . SER A 1 579 ? -6.232 7.612 29.035 1.00 96.31 579 SER A CA 1
ATOM 4364 C C . SER A 1 579 ? -5.496 7.740 27.698 1.00 96.31 579 SER A C 1
ATOM 4366 O O . SER A 1 579 ? -4.645 8.618 27.546 1.00 96.31 579 SER A O 1
ATOM 4368 N N . LEU A 1 580 ? -5.852 6.926 26.698 1.00 96.25 580 LEU A N 1
ATOM 4369 C CA . LEU A 1 580 ? -5.314 7.079 25.341 1.00 96.25 580 LEU A CA 1
ATOM 4370 C C . LEU A 1 580 ? -5.678 8.448 24.753 1.00 96.25 580 LEU A C 1
ATOM 4372 O O . LEU A 1 580 ? -4.827 9.092 24.145 1.00 96.25 580 LEU A O 1
ATOM 4376 N N . GLY A 1 581 ? -6.906 8.928 24.977 1.00 96.00 581 GLY A N 1
ATOM 4377 C CA . GLY A 1 581 ? -7.323 10.257 24.519 1.00 96.00 581 GLY A CA 1
ATOM 4378 C C . GLY A 1 581 ? -6.439 11.380 25.072 1.00 96.00 581 GLY A C 1
ATOM 4379 O O . GLY A 1 581 ? -6.118 12.332 24.356 1.00 96.00 581 GLY A O 1
ATOM 4380 N N . TYR A 1 582 ? -5.957 11.236 26.311 1.00 95.50 582 TYR A N 1
ATOM 4381 C CA . TYR A 1 582 ? -4.987 12.166 26.890 1.00 95.50 582 TYR A CA 1
ATOM 4382 C C . TYR A 1 582 ? -3.654 12.122 26.139 1.00 95.50 582 TYR A C 1
ATOM 4384 O O . TYR A 1 582 ? -3.216 13.165 25.657 1.00 95.50 582 TYR A O 1
ATOM 4392 N N . VAL A 1 583 ? -3.054 10.936 25.971 1.00 96.12 583 VAL A N 1
ATOM 4393 C CA . VAL A 1 583 ? -1.774 10.766 25.252 1.00 96.12 583 VAL A CA 1
ATOM 4394 C C . VAL A 1 583 ? -1.852 11.355 23.842 1.00 96.12 583 VAL A C 1
ATOM 4396 O O . VAL A 1 583 ? -1.015 12.177 23.481 1.00 96.12 583 VAL A O 1
ATOM 4399 N N . LEU A 1 584 ? -2.901 11.021 23.081 1.00 94.56 584 LEU A N 1
ATOM 4400 C CA . LEU A 1 584 ? -3.117 11.527 21.720 1.00 94.56 584 LEU A CA 1
ATOM 4401 C C . LEU A 1 584 ? -3.220 13.056 21.671 1.00 94.56 584 LEU A C 1
ATOM 4403 O O . LEU A 1 584 ? -2.665 13.690 20.774 1.00 94.56 584 LEU A O 1
ATOM 4407 N N . THR A 1 585 ? -3.912 13.661 22.640 1.00 93.75 585 THR A N 1
ATOM 4408 C CA . THR A 1 585 ? -4.016 15.125 22.738 1.00 93.75 585 THR A CA 1
ATOM 4409 C C . THR A 1 585 ? -2.644 15.754 22.989 1.00 93.75 585 THR A C 1
ATOM 4411 O O . THR A 1 585 ? -2.314 16.769 22.380 1.00 93.75 585 THR A O 1
ATOM 4414 N N . GLN A 1 586 ? -1.826 15.147 23.859 1.00 93.75 586 GLN A N 1
ATOM 4415 C CA . GLN A 1 586 ? -0.484 15.651 24.167 1.00 93.75 586 GLN A CA 1
ATOM 4416 C C . GLN A 1 586 ? 0.477 15.542 22.977 1.00 93.75 586 GLN A C 1
ATOM 4418 O O . GLN A 1 586 ? 1.372 16.373 22.849 1.00 93.75 586 GLN A O 1
ATOM 4423 N N . THR A 1 587 ? 0.280 14.566 22.089 1.00 91.19 587 THR A N 1
ATOM 4424 C CA . THR A 1 587 ? 1.110 14.361 20.890 1.00 91.19 587 THR A CA 1
ATOM 4425 C C . THR A 1 587 ? 0.573 15.063 19.637 1.00 91.19 587 THR A C 1
ATOM 4427 O O . THR A 1 587 ? 1.060 14.816 18.536 1.00 91.19 587 THR A O 1
ATOM 4430 N N . GLY A 1 588 ? -0.401 15.971 19.780 1.00 87.69 588 GLY A N 1
ATOM 4431 C CA . GLY A 1 588 ? -0.869 16.832 18.686 1.00 87.69 588 GLY A CA 1
ATOM 4432 C C . GLY A 1 588 ? -1.991 16.248 17.821 1.00 87.69 588 GLY A C 1
ATOM 4433 O O . GLY A 1 588 ? -2.297 16.795 16.760 1.00 87.69 588 GLY A O 1
ATOM 4434 N N . THR A 1 589 ? -2.645 15.169 18.260 1.00 89.44 589 THR A N 1
ATOM 4435 C CA . THR A 1 589 ? -3.871 14.677 17.612 1.00 89.44 589 THR A CA 1
ATOM 4436 C C . THR A 1 589 ? -5.014 15.675 17.804 1.00 89.44 589 THR A C 1
ATOM 4438 O O . THR A 1 589 ? -5.158 16.275 18.870 1.00 89.44 589 THR A O 1
ATOM 4441 N N . SER A 1 590 ? -5.867 15.845 16.785 1.00 88.00 590 SER A N 1
ATOM 4442 C CA . SER A 1 590 ? -7.029 16.739 16.879 1.00 88.00 590 SER A CA 1
ATOM 4443 C C . SER A 1 590 ? -7.952 16.358 18.043 1.00 88.00 590 SER A C 1
ATOM 4445 O O . SER A 1 590 ? -8.183 15.176 18.310 1.00 88.00 590 SER A O 1
ATOM 4447 N N . ALA A 1 591 ? -8.527 17.361 18.714 1.00 87.62 591 ALA A N 1
ATOM 4448 C CA . ALA A 1 591 ? -9.364 17.139 19.893 1.00 87.62 591 ALA A CA 1
ATOM 4449 C C . ALA A 1 591 ? -10.564 16.220 19.607 1.00 87.62 591 ALA A C 1
ATOM 4451 O O . ALA A 1 591 ? -10.868 15.352 20.420 1.00 87.62 591 ALA A O 1
ATOM 4452 N N . SER A 1 592 ? -11.211 16.360 18.444 1.00 87.19 592 SER A N 1
ATOM 4453 C CA . SER A 1 592 ? -12.341 15.510 18.050 1.00 87.19 592 SER A CA 1
ATOM 4454 C C . SER A 1 592 ? -11.942 14.039 17.901 1.00 87.19 592 SER A C 1
ATOM 4456 O O . SER A 1 592 ? -12.680 13.162 18.344 1.00 87.19 592 SER A O 1
ATOM 4458 N N . SER A 1 593 ? -10.763 13.760 17.334 1.00 89.12 593 SER A N 1
ATOM 4459 C CA . SER A 1 593 ? -10.269 12.384 17.183 1.00 89.12 593 SER A CA 1
ATOM 4460 C C . SER A 1 593 ? -9.791 11.804 18.515 1.00 89.12 593 SER A C 1
ATOM 4462 O O . SER A 1 593 ? -10.103 10.664 18.841 1.00 89.12 593 SER A O 1
ATOM 4464 N N . ALA A 1 594 ? -9.085 12.596 19.327 1.00 92.25 594 ALA A N 1
ATOM 4465 C CA . ALA A 1 594 ? -8.579 12.158 20.625 1.00 92.25 594 ALA A CA 1
ATOM 4466 C C . ALA A 1 594 ? -9.710 11.859 21.629 1.00 92.25 594 ALA A C 1
ATOM 4468 O O . ALA A 1 594 ? -9.651 10.860 22.348 1.00 92.25 594 ALA A O 1
ATOM 4469 N N . GLN A 1 595 ? -10.776 12.670 21.639 1.00 93.00 595 GLN A N 1
ATOM 4470 C CA . GLN A 1 595 ? -11.926 12.496 22.538 1.00 93.00 595 GLN A CA 1
ATOM 4471 C C . GLN A 1 595 ? -12.631 11.149 22.371 1.00 93.00 595 GLN A C 1
ATOM 4473 O O . GLN A 1 595 ? -13.169 10.619 23.346 1.00 93.00 595 GLN A O 1
ATOM 4478 N N . ALA A 1 596 ? -12.587 10.564 21.170 1.00 90.44 596 ALA A N 1
ATOM 4479 C CA . ALA A 1 596 ? -13.151 9.245 20.912 1.00 90.44 596 ALA A CA 1
ATOM 4480 C C . ALA A 1 596 ? -12.509 8.139 21.766 1.00 90.44 596 ALA A C 1
ATOM 4482 O O . ALA A 1 596 ? -13.132 7.097 21.953 1.00 90.44 596 ALA A O 1
ATOM 4483 N N . PHE A 1 597 ? -11.307 8.370 22.307 1.00 93.50 597 PHE A N 1
ATOM 4484 C CA . PHE A 1 597 ? -10.534 7.412 23.100 1.00 93.50 597 PHE A CA 1
ATOM 4485 C C . PHE A 1 597 ? -10.406 7.789 24.582 1.00 93.50 597 PHE A C 1
ATOM 4487 O O . PHE A 1 597 ? -9.597 7.198 25.298 1.00 93.50 597 PHE A O 1
ATOM 4494 N N . ASN A 1 598 ? -11.191 8.754 25.072 1.00 93.62 598 ASN A N 1
ATOM 4495 C CA . ASN A 1 598 ? -11.129 9.181 26.475 1.00 93.62 598 ASN A CA 1
ATOM 4496 C C . ASN A 1 598 ? -11.481 8.055 27.462 1.00 93.62 598 ASN A C 1
ATOM 4498 O O . ASN A 1 598 ? -10.926 7.996 28.559 1.00 93.62 598 ASN A O 1
ATOM 4502 N N . ASP A 1 599 ? -12.369 7.148 27.061 1.00 91.81 599 ASP A N 1
ATOM 4503 C CA . ASP A 1 599 ? -12.800 5.968 27.815 1.00 91.81 599 ASP A CA 1
ATOM 4504 C C . ASP A 1 599 ? -11.833 4.775 27.706 1.00 91.81 599 ASP A C 1
ATOM 4506 O O . ASP A 1 599 ? -12.035 3.762 28.380 1.00 91.81 599 ASP A O 1
ATOM 4510 N N . VAL A 1 600 ? -10.771 4.885 26.900 1.00 94.94 600 VAL A N 1
ATOM 4511 C CA . VAL A 1 600 ? -9.757 3.838 26.750 1.00 94.94 600 VAL A CA 1
ATOM 4512 C C . VAL A 1 600 ? -8.596 4.087 27.709 1.00 94.94 600 VAL A C 1
ATOM 4514 O O . VAL A 1 600 ? -7.885 5.082 27.599 1.00 94.94 600 VAL A O 1
ATOM 4517 N N . THR A 1 601 ? -8.380 3.159 28.641 1.00 97.19 601 THR A N 1
ATOM 4518 C CA . THR A 1 601 ? -7.312 3.236 29.651 1.00 97.19 601 THR A CA 1
ATOM 4519 C C . THR A 1 601 ? -6.105 2.388 29.257 1.00 97.19 601 THR A C 1
ATOM 4521 O O . THR A 1 601 ? -6.251 1.202 28.954 1.00 97.19 601 THR A O 1
ATOM 4524 N N . LEU A 1 602 ? -4.914 2.977 29.331 1.00 96.94 602 LEU A N 1
ATOM 4525 C CA . LEU A 1 602 ? -3.619 2.360 29.070 1.00 96.94 602 LEU A CA 1
ATOM 4526 C C . LEU A 1 602 ? -2.906 2.056 30.389 1.00 96.94 602 LEU A C 1
ATOM 4528 O O . LEU A 1 602 ? -2.692 2.952 31.204 1.00 96.94 602 LEU A O 1
ATOM 4532 N N . ASN A 1 603 ? -2.504 0.800 30.577 1.00 96.00 603 ASN A N 1
ATOM 4533 C CA . ASN A 1 603 ? -1.645 0.376 31.679 1.00 96.00 603 ASN A CA 1
ATOM 4534 C C . ASN A 1 603 ? -0.333 -0.161 31.113 1.00 96.00 603 ASN A C 1
ATOM 4536 O O . ASN A 1 603 ? -0.310 -1.205 30.459 1.00 96.00 603 ASN A O 1
ATOM 4540 N N . TRP A 1 604 ? 0.753 0.554 31.369 1.00 95.06 604 TRP A N 1
ATOM 4541 C CA . TRP A 1 604 ? 2.066 0.236 30.826 1.00 95.06 604 TRP A CA 1
ATOM 4542 C C . TRP A 1 604 ? 2.732 -0.957 31.521 1.00 95.06 604 TRP A C 1
ATOM 4544 O O . TRP A 1 604 ? 2.540 -1.186 32.717 1.00 95.06 604 TRP A O 1
ATOM 4554 N N . SER A 1 605 ? 3.536 -1.706 30.766 1.00 93.50 605 SER A N 1
ATOM 4555 C CA . SER A 1 605 ? 4.300 -2.858 31.241 1.00 93.50 605 SER A CA 1
ATOM 4556 C C . SER A 1 605 ? 5.790 -2.700 30.894 1.00 93.50 605 SER A C 1
ATOM 4558 O O . SER A 1 605 ? 6.103 -2.529 29.715 1.00 93.50 605 SER A O 1
ATOM 4560 N N . PRO A 1 606 ? 6.713 -2.820 31.870 1.00 93.50 606 PRO A N 1
ATOM 4561 C CA . PRO A 1 606 ? 6.448 -2.971 33.302 1.00 93.50 606 PRO A CA 1
ATOM 4562 C C . PRO A 1 606 ? 5.901 -1.669 33.910 1.00 93.50 606 PRO A C 1
ATOM 4564 O O . PRO A 1 606 ? 6.257 -0.575 33.484 1.00 93.50 606 PRO A O 1
ATOM 4567 N N . SER A 1 607 ? 5.092 -1.770 34.968 1.00 90.25 607 SER A N 1
ATOM 4568 C CA . SER A 1 607 ? 4.520 -0.597 35.656 1.00 90.25 607 SER A CA 1
ATOM 4569 C C . SER A 1 607 ? 5.557 0.263 36.395 1.00 90.25 607 SER A C 1
ATOM 4571 O O . SER A 1 607 ? 5.215 1.295 36.964 1.00 90.25 607 SER A O 1
ATOM 4573 N N . THR A 1 608 ? 6.809 -0.196 36.450 1.00 91.12 608 THR A N 1
ATOM 4574 C CA . THR A 1 608 ? 7.957 0.497 37.049 1.00 91.12 608 THR A CA 1
ATOM 4575 C C . THR A 1 608 ? 8.771 1.290 36.032 1.00 91.12 608 THR A C 1
ATOM 4577 O O . THR A 1 608 ? 9.790 1.865 36.408 1.00 91.12 608 THR A O 1
ATOM 4580 N N . ALA A 1 609 ? 8.387 1.273 34.753 1.00 92.19 609 ALA A N 1
ATOM 4581 C CA . ALA A 1 609 ? 9.081 2.025 33.722 1.00 92.19 609 ALA A CA 1
ATOM 4582 C C . ALA A 1 609 ? 9.052 3.530 34.031 1.00 92.19 609 ALA A C 1
ATOM 4584 O O . ALA A 1 609 ? 8.048 4.070 34.494 1.00 92.19 609 ALA A O 1
ATOM 4585 N N . THR A 1 610 ? 10.168 4.205 33.779 1.00 90.81 610 THR A N 1
ATOM 4586 C CA . THR A 1 610 ? 10.319 5.659 33.924 1.00 90.81 610 THR A CA 1
ATOM 4587 C C . THR A 1 610 ? 10.620 6.352 32.600 1.00 90.81 610 THR A C 1
ATOM 4589 O O . THR A 1 610 ? 10.648 7.582 32.564 1.00 90.81 610 THR A O 1
ATOM 4592 N N . GLN A 1 611 ? 10.818 5.580 31.529 1.00 92.62 611 GLN A N 1
ATOM 4593 C CA . GLN A 1 611 ? 11.122 6.053 30.180 1.00 92.62 611 GLN A CA 1
ATOM 4594 C C . GLN A 1 611 ? 10.421 5.185 29.130 1.00 92.62 611 GLN A C 1
ATOM 4596 O O . GLN A 1 611 ? 10.181 4.000 29.381 1.00 92.62 611 GLN A O 1
ATOM 4601 N N . ALA A 1 612 ? 10.157 5.743 27.946 1.00 92.31 612 ALA A N 1
ATOM 4602 C CA . ALA A 1 612 ? 9.498 5.054 26.833 1.00 92.31 612 ALA A CA 1
ATOM 4603 C C . ALA A 1 612 ? 10.251 3.778 26.426 1.00 92.31 612 ALA A C 1
ATOM 4605 O O . ALA A 1 612 ? 9.648 2.723 26.247 1.00 92.31 612 ALA A O 1
ATOM 4606 N N . SER A 1 613 ? 11.584 3.856 26.377 1.00 92.56 613 SER A N 1
ATOM 4607 C CA . SER A 1 613 ? 12.483 2.752 26.006 1.00 92.56 613 SER A CA 1
ATOM 4608 C C . SER A 1 613 ? 12.399 1.521 26.920 1.00 92.56 613 SER A C 1
ATOM 4610 O O . SER A 1 613 ? 12.834 0.435 26.538 1.00 92.56 613 SER A O 1
ATOM 4612 N N . GLN A 1 614 ? 11.849 1.670 28.129 1.00 94.25 614 GLN A N 1
ATOM 4613 C CA . GLN A 1 614 ? 11.673 0.579 29.091 1.00 94.25 614 GLN A CA 1
ATOM 4614 C C . GLN A 1 614 ? 10.321 -0.131 28.941 1.00 94.25 614 GLN A C 1
ATOM 4616 O O . GLN A 1 614 ? 10.135 -1.211 29.506 1.00 94.25 614 GLN A O 1
ATOM 4621 N N . ILE A 1 615 ? 9.372 0.471 28.221 1.00 93.06 615 ILE A N 1
ATOM 4622 C CA . ILE A 1 615 ? 8.026 -0.062 28.025 1.00 93.06 615 ILE A CA 1
ATOM 4623 C C . ILE A 1 615 ? 8.099 -1.170 26.974 1.00 93.06 615 ILE A C 1
ATOM 4625 O O . ILE A 1 615 ? 8.414 -0.929 25.814 1.00 93.06 615 ILE A O 1
ATOM 4629 N N . THR A 1 616 ? 7.782 -2.397 27.376 1.00 91.19 616 THR A N 1
ATOM 4630 C CA . THR A 1 616 ? 7.787 -3.574 26.490 1.00 91.19 616 THR A CA 1
ATOM 4631 C C . THR A 1 616 ? 6.383 -4.003 26.072 1.00 91.19 616 THR A C 1
ATOM 4633 O O . THR A 1 616 ? 6.214 -4.818 25.165 1.00 91.19 616 THR A O 1
ATOM 4636 N N . GLY A 1 617 ? 5.351 -3.458 26.718 1.00 91.94 617 GLY A N 1
ATOM 4637 C CA . GLY A 1 617 ? 3.969 -3.669 26.313 1.00 91.94 617 GLY A CA 1
ATOM 4638 C C . GLY A 1 617 ? 2.971 -2.804 27.070 1.00 91.94 617 GLY A C 1
ATOM 4639 O O . GLY A 1 617 ? 3.319 -2.039 27.970 1.00 91.94 617 GLY A O 1
ATOM 4640 N N . VAL A 1 618 ? 1.701 -2.948 26.709 1.00 92.81 618 VAL A N 1
ATOM 4641 C CA . VAL A 1 618 ? 0.588 -2.166 27.249 1.00 92.81 618 VAL A CA 1
ATOM 4642 C C . VAL A 1 618 ? -0.673 -3.023 27.356 1.00 92.81 618 VAL A C 1
ATOM 4644 O O . VAL A 1 618 ? -0.986 -3.806 26.460 1.00 92.81 618 VAL A O 1
ATOM 4647 N N . TYR A 1 619 ? -1.418 -2.860 28.448 1.00 93.38 619 TYR A N 1
ATOM 4648 C CA . TYR A 1 619 ? -2.790 -3.347 28.573 1.00 93.38 619 TYR A CA 1
ATOM 4649 C C . TYR A 1 619 ? -3.765 -2.206 28.284 1.00 93.38 619 TYR A C 1
ATOM 4651 O O . TYR A 1 619 ? -3.747 -1.176 28.957 1.00 93.38 619 TYR A O 1
ATOM 4659 N N . ILE A 1 620 ? -4.636 -2.409 27.304 1.00 92.25 620 ILE A N 1
ATOM 4660 C CA . ILE A 1 620 ? -5.592 -1.436 26.782 1.00 92.25 620 ILE A CA 1
ATOM 4661 C C . ILE A 1 620 ? -6.986 -1.875 27.213 1.00 92.25 620 ILE A C 1
ATOM 4663 O O . ILE A 1 620 ? -7.426 -2.972 26.874 1.00 92.25 620 ILE A O 1
ATOM 4667 N N . ASN A 1 621 ? -7.678 -1.036 27.975 1.00 92.56 621 ASN A N 1
ATOM 4668 C CA . ASN A 1 621 ? -8.943 -1.378 28.620 1.00 92.56 621 ASN A CA 1
ATOM 4669 C C . ASN A 1 621 ? -10.057 -0.436 28.168 1.00 92.56 621 ASN A C 1
ATOM 4671 O O . ASN A 1 621 ? -9.839 0.768 28.077 1.00 92.56 621 ASN A O 1
ATOM 4675 N N . GLY A 1 622 ? -11.265 -0.962 27.983 1.00 90.56 622 GLY A N 1
ATOM 4676 C CA . GLY A 1 622 ? -12.482 -0.168 27.779 1.00 90.56 622 GLY A CA 1
ATOM 4677 C C . GLY A 1 622 ? -13.699 -1.067 27.589 1.00 90.56 622 GLY A C 1
ATOM 4678 O O . GLY A 1 622 ? -13.740 -2.154 28.168 1.00 90.56 622 GLY A O 1
ATOM 4679 N N . THR A 1 623 ? -14.689 -0.629 26.809 1.00 86.44 623 THR A N 1
ATOM 4680 C CA . THR A 1 623 ? -15.961 -1.347 26.631 1.00 86.44 623 THR A CA 1
ATOM 4681 C C . THR A 1 623 ? -16.181 -1.849 25.200 1.00 86.44 623 THR A C 1
ATOM 4683 O O . THR A 1 623 ? -15.797 -1.205 24.224 1.00 86.44 623 THR A O 1
ATOM 4686 N N . ASN A 1 624 ? -16.825 -3.010 25.069 1.00 83.81 624 ASN A N 1
ATOM 4687 C CA . ASN A 1 624 ? -17.287 -3.590 23.808 1.00 83.81 624 ASN A CA 1
ATOM 4688 C C . ASN A 1 624 ? -18.694 -4.175 24.005 1.00 83.81 624 ASN A C 1
ATOM 4690 O O . ASN A 1 624 ? -18.848 -5.109 24.782 1.00 83.81 624 ASN A O 1
ATOM 4694 N N . ARG A 1 625 ? -19.715 -3.626 23.326 1.00 83.44 625 ARG A N 1
ATOM 4695 C CA . ARG A 1 625 ? -21.137 -4.014 23.504 1.00 83.44 625 ARG A CA 1
ATOM 4696 C C . ARG A 1 625 ? -21.579 -4.053 24.985 1.00 83.44 625 ARG A C 1
ATOM 4698 O O . ARG A 1 625 ? -22.337 -4.919 25.396 1.00 83.44 625 ARG A O 1
ATOM 4705 N N . GLY A 1 626 ? -21.091 -3.103 25.787 1.00 82.25 626 GLY A N 1
ATOM 4706 C CA . GLY A 1 626 ? -21.387 -2.994 27.223 1.00 82.25 626 GLY A CA 1
ATOM 4707 C C . GLY A 1 626 ? -20.445 -3.780 28.145 1.00 82.25 626 GLY A C 1
ATOM 4708 O O . GLY A 1 626 ? -20.321 -3.421 29.315 1.00 82.25 626 GLY A O 1
ATOM 4709 N N . ASP A 1 627 ? -19.709 -4.763 27.625 1.00 83.94 627 ASP A N 1
ATOM 4710 C CA . ASP A 1 627 ? -18.780 -5.577 28.412 1.00 83.94 627 ASP A CA 1
ATOM 4711 C C . ASP A 1 627 ? -17.402 -4.920 28.524 1.00 83.94 627 ASP A C 1
ATOM 4713 O O . ASP A 1 627 ? -16.900 -4.322 27.569 1.00 83.94 627 ASP A O 1
ATOM 4717 N N . ARG A 1 628 ? -16.749 -5.049 29.687 1.00 86.38 628 ARG A N 1
ATOM 4718 C CA . ARG A 1 628 ? -15.357 -4.604 29.855 1.00 86.38 628 ARG A CA 1
ATOM 4719 C C . ARG A 1 628 ? -14.410 -5.577 29.162 1.00 86.38 628 ARG A C 1
ATOM 4721 O O . ARG A 1 628 ? -14.419 -6.767 29.459 1.00 86.38 628 ARG A O 1
ATOM 4728 N N . VAL A 1 629 ? -13.550 -5.048 28.297 1.00 85.31 629 VAL A N 1
ATOM 4729 C CA . VAL A 1 629 ? -12.550 -5.814 27.546 1.00 85.31 629 VAL A CA 1
ATOM 4730 C C . VAL A 1 629 ? -11.161 -5.239 27.808 1.00 85.31 629 VAL A C 1
ATOM 4732 O O . VAL A 1 629 ? -10.984 -4.020 27.873 1.00 85.31 629 VAL A O 1
ATOM 4735 N N . GLN A 1 630 ? -10.182 -6.132 27.949 1.00 87.88 630 GLN A N 1
ATOM 4736 C CA . GLN A 1 630 ? -8.762 -5.814 28.050 1.00 87.88 630 GLN A CA 1
ATOM 4737 C C . GLN A 1 630 ? -8.012 -6.479 26.891 1.00 87.88 630 GLN A C 1
ATOM 4739 O O . GLN A 1 630 ? -8.185 -7.670 26.643 1.00 87.88 630 GLN A O 1
ATOM 4744 N N . LEU A 1 631 ? -7.166 -5.712 26.206 1.00 85.31 631 LEU A N 1
ATOM 4745 C CA . LEU A 1 631 ? -6.272 -6.179 25.149 1.00 85.31 631 LEU A CA 1
ATOM 4746 C C . LEU A 1 631 ? -4.824 -5.958 25.583 1.00 85.31 631 LEU A C 1
ATOM 4748 O O . LEU A 1 631 ? -4.502 -4.891 26.098 1.00 85.31 631 LEU A O 1
ATOM 4752 N N . TYR A 1 632 ? -3.948 -6.932 25.359 1.00 86.19 632 TYR A N 1
ATOM 4753 C CA . TYR A 1 632 ? -2.510 -6.761 25.565 1.00 86.19 632 TYR A CA 1
ATOM 4754 C C . TYR A 1 632 ? -1.813 -6.550 24.218 1.00 86.19 632 TYR A C 1
ATOM 4756 O O . TYR A 1 632 ? -2.061 -7.299 23.275 1.00 86.19 632 TYR A O 1
ATOM 4764 N N . LYS A 1 633 ? -0.934 -5.548 24.131 1.00 84.81 633 LYS A N 1
ATOM 4765 C CA . LYS A 1 633 ? -0.067 -5.305 22.970 1.00 84.81 633 LYS A CA 1
ATOM 4766 C C . LYS A 1 633 ? 1.389 -5.262 23.421 1.00 84.81 633 LYS A C 1
ATOM 4768 O O . LYS A 1 633 ? 1.739 -4.483 24.305 1.00 84.81 633 LYS A O 1
ATOM 4773 N N . ALA A 1 634 ? 2.224 -6.087 22.795 1.00 84.94 634 ALA A N 1
ATOM 4774 C CA . ALA A 1 634 ? 3.676 -5.958 22.874 1.00 84.94 634 ALA A CA 1
ATOM 4775 C C . ALA A 1 634 ? 4.144 -4.804 21.974 1.00 84.94 634 ALA A C 1
ATOM 4777 O O . ALA A 1 634 ? 3.566 -4.612 20.894 1.00 84.94 634 ALA A O 1
ATOM 4778 N N . LEU A 1 635 ? 5.159 -4.062 22.429 1.00 83.12 635 LEU A N 1
ATOM 4779 C CA . LEU A 1 635 ? 5.707 -2.889 21.743 1.00 83.12 635 LEU A CA 1
ATOM 4780 C C . LEU A 1 635 ? 7.107 -3.128 21.201 1.00 83.12 635 LEU A C 1
ATOM 4782 O O . LEU A 1 635 ? 8.010 -3.606 21.926 1.00 83.12 635 LEU A O 1
#

Sequence (635 aa):
MASCADTDLDGSCSNYEKQVAVTSGYSRMIDANGAILTSPAELSIISPFTTLLHSEMLYNPSTSGSVEKSKVYLQSVLGQHVGVDFTSVDVSHGPQQATNLLMASLKQAQTQGSSSSPMVNIAQALDAMIEHKTLDLSSINLATQTSRHVSFDGSLLIHGSQSDAGLAAMKSIALNPANSRIIYVDARDNVRELDTATKQSVAIGASSSSFSSRSIASYDDDDEDEHDDDDHYGGNANKLPGYQQDTSNTLKEVVPALNSVQSYKLYEPNGVRNQSFVCNTTGGNGIFLTSLQDKTGNPNTNVAVRATTRKLQIDAYGGASGSELPVTPPPAPPTVPLSASSCYNDNFEWMHPLYQQGTMIAKLDDGLNANGDQLRRLDATTLSMESITYTLDSDEKTIVFSKDDNEILIISDNRQSAPKLVETKTLTERLALNITDVLNASFASGGQIAIALASENKIIWTDKAPNTQQLGSVNLDGQVKLMDSSPNGAFTVAITATSVYLLDNVKREIAKQISFDASQTTNLFVQNDKAIAINKNGVDYFQFANISGPKLKVASQLVTKELLESWEKTSTSHWNSTSLGYVLTQTGTSASSAQAFNDVTLNWSPSTATQASQITGVYINGTNRGDRVQLYKAL

Nearest PDB structures (foldseek):
  5yzv-assembly1_B  TM=6.712E-01  e=6.915E-08  Thermomonospora curvata
  8fl4-assembly1_NW  TM=6.010E-01  e=3.281E-04  Homo sapiens
  8j07-assembly1_i4  TM=2.978E-01  e=2.858E-07  Homo sapiens
  7uwf-assembly1_B  TM=5.115E-01  e=1.190E-04  Homo sapiens
  8fl4-assembly1_NV  TM=4.809E-01  e=2.964E-04  Homo sapiens

Organism: NCBI:txid190893

InterPro domains:
  IPR060769 EIF3B-like, beta-propeller domain superfamily [SSF69322] (171-511)

Solvent-accessible surface area (backbone atoms only — not comparable to full-atom values): 34733 Å² total; per-residue (Å²): 135,78,70,26,24,30,48,44,37,34,67,63,84,49,83,42,13,59,48,35,73,62,36,69,66,26,27,32,34,38,77,62,90,63,18,76,28,25,14,46,30,92,46,88,48,74,33,66,61,25,25,53,33,33,35,33,12,31,46,31,69,90,26,50,22,30,57,70,47,18,21,56,48,44,32,73,62,33,16,80,66,62,79,44,64,43,82,51,33,64,84,38,84,61,60,67,70,59,42,54,36,32,43,52,30,43,26,45,19,62,72,39,36,88,53,93,34,54,40,51,15,46,41,49,45,49,50,52,24,46,77,68,40,37,57,67,42,90,90,54,66,62,68,77,52,90,62,74,54,45,74,34,60,68,76,46,73,40,53,38,74,42,82,34,76,70,44,59,50,47,64,28,69,35,74,29,86,30,56,46,32,36,35,32,27,29,77,77,63,35,65,45,65,34,45,49,26,53,44,63,65,73,81,87,79,95,73,90,77,89,81,82,89,79,90,81,85,88,80,88,82,86,85,87,84,89,84,84,89,86,90,85,84,89,72,73,68,94,70,48,91,84,64,69,79,76,45,55,54,43,76,49,42,52,40,68,40,55,45,77,53,35,21,41,36,34,25,33,48,76,67,84,68,59,92,61,96,54,63,43,97,68,74,36,21,16,44,31,36,34,43,65,79,57,65,86,73,52,90,72,86,75,67,68,67,61,78,67,93,65,78,55,64,37,89,36,78,19,28,48,37,29,21,27,54,65,88,73,73,76,60,79,78,73,89,63,83,68,64,74,24,58,23,20,29,42,30,60,73,52,77,46,76,24,74,86,75,54,27,26,42,31,36,34,53,54,94,84,60,96,72,44,35,32,42,36,37,24,38,60,75,58,36,51,65,51,94,46,56,35,71,37,57,93,47,51,75,47,76,39,71,32,77,79,47,55,37,33,41,42,35,32,73,49,42,82,47,48,34,35,37,26,34,57,90,64,41,46,75,48,71,44,39,76,51,55,34,55,64,49,56,31,50,31,42,94,60,26,34,39,36,31,30,56,89,71,19,28,39,34,33,26,50,80,47,57,80,40,50,81,73,40,62,47,80,53,98,41,49,73,75,46,62,38,30,14,66,74,8,53,36,36,42,38,28,24,62,55,30,40,34,38,28,34,54,83,79,46,42,78,72,43,76,44,85,36,82,36,85,54,51,78,47,74,48,42,46,84,34,34,36,39,38,36,27,40,55,23,39,37,38,40,37,36,33,49,50,34,25,28,51,70,43,47,51,56,60,60,66,28,64,53,46,39,50,52,32,60,74,40,98,80,57,72,53,60,76,45,36,49,15,55,54,35,43,73,60,70,42,54,66,77,67,16,57,77,30,52,74,30,37,38,38,46,28,54,69,82,34,88,51,56,91,58,44,50,26,36,39,42,33,37,71,56,97,86,41,82,45,77,46,59,45,79,94